Protein AF-A0A8H4AK32-F1 (afdb_monomer)

Structure (mmCIF, N/CA/C/O backbone):
data_AF-A0A8H4AK32-F1
#
_entry.id   AF-A0A8H4AK32-F1
#
loop_
_atom_site.group_PDB
_atom_site.id
_atom_site.type_symbol
_atom_site.label_atom_id
_atom_site.label_alt_id
_atom_site.label_comp_id
_atom_site.label_asym_id
_atom_site.label_entity_id
_atom_site.label_seq_id
_atom_site.pdbx_PDB_ins_code
_atom_site.Cartn_x
_atom_site.Cartn_y
_atom_site.Cartn_z
_atom_site.occupancy
_atom_site.B_iso_or_equiv
_atom_site.auth_seq_id
_atom_site.auth_comp_id
_atom_site.auth_asym_id
_atom_site.auth_atom_id
_atom_site.pdbx_PDB_model_num
ATOM 1 N N . MET A 1 1 ? -2.282 -13.039 52.236 1.00 58.53 1 MET A N 1
ATOM 2 C CA . MET A 1 1 ? -1.473 -11.828 52.514 1.00 58.53 1 MET A CA 1
ATOM 3 C C . MET A 1 1 ? -2.470 -10.704 52.660 1.00 58.53 1 MET A C 1
ATOM 5 O O . MET A 1 1 ? -3.102 -10.365 51.672 1.00 58.53 1 MET A O 1
ATOM 9 N N . SER A 1 2 ? -2.688 -10.214 53.878 1.00 70.50 2 SER A N 1
ATOM 10 C CA . SER A 1 2 ? -3.705 -9.189 54.108 1.00 70.50 2 SER A CA 1
ATOM 11 C C . SER A 1 2 ? -3.132 -7.819 53.761 1.00 70.50 2 SER A C 1
ATOM 13 O O . SER A 1 2 ? -2.199 -7.358 54.417 1.00 70.50 2 SER A O 1
ATOM 15 N N . THR A 1 3 ? -3.644 -7.210 52.701 1.00 77.50 3 THR A N 1
ATOM 16 C CA . THR A 1 3 ? -3.204 -5.907 52.189 1.00 77.50 3 THR A CA 1
ATOM 17 C C . THR A 1 3 ? -4.156 -4.828 52.695 1.00 77.50 3 THR A C 1
ATOM 19 O O . THR A 1 3 ? -5.362 -4.961 52.481 1.00 77.50 3 THR A O 1
ATOM 22 N N . PRO A 1 4 ? -3.677 -3.773 53.375 1.00 79.69 4 PRO A N 1
ATOM 23 C CA . PRO A 1 4 ? -4.525 -2.660 53.780 1.00 79.69 4 PRO A CA 1
ATOM 24 C C . PRO A 1 4 ? -4.971 -1.868 52.547 1.00 79.69 4 PRO A C 1
ATOM 26 O O . PRO A 1 4 ? -4.145 -1.432 51.748 1.00 79.69 4 PRO A O 1
ATOM 29 N N . VAL A 1 5 ? -6.277 -1.674 52.408 1.00 83.56 5 VAL A N 1
ATOM 30 C CA . VAL A 1 5 ? -6.926 -0.962 51.302 1.00 83.56 5 VAL A CA 1
ATOM 31 C C . VAL A 1 5 ? -8.045 -0.100 51.868 1.00 83.56 5 VAL A C 1
ATOM 33 O O . VAL A 1 5 ? -8.580 -0.368 52.943 1.00 83.56 5 VAL A O 1
ATOM 36 N N . THR A 1 6 ? -8.417 0.949 51.148 1.00 82.94 6 THR A N 1
ATOM 37 C CA . THR A 1 6 ? -9.571 1.766 51.518 1.00 82.94 6 THR A CA 1
ATOM 38 C C . THR A 1 6 ? -10.666 1.604 50.481 1.00 82.94 6 THR A C 1
ATOM 40 O O . THR A 1 6 ? -10.462 1.950 49.325 1.00 82.94 6 THR A O 1
ATOM 43 N N . VAL A 1 7 ? -11.820 1.080 50.885 1.00 82.81 7 VAL A N 1
ATOM 44 C CA . VAL A 1 7 ? -12.956 0.819 49.995 1.00 82.81 7 VAL A CA 1
ATOM 45 C C . VAL A 1 7 ? -14.006 1.907 50.187 1.00 82.81 7 VAL A C 1
ATOM 47 O O . VAL A 1 7 ? -14.362 2.253 51.314 1.00 82.81 7 VAL A O 1
ATOM 50 N N . LEU A 1 8 ? -14.496 2.457 49.082 1.00 83.06 8 LEU A N 1
ATOM 51 C CA . LEU A 1 8 ? -15.553 3.454 49.039 1.00 83.06 8 LEU A CA 1
ATOM 52 C C . LEU A 1 8 ? -16.820 2.833 48.451 1.00 83.06 8 LEU A C 1
ATOM 54 O O . LEU A 1 8 ? -16.797 2.285 47.352 1.00 83.06 8 LEU A O 1
ATOM 58 N N . TYR A 1 9 ? -17.932 2.955 49.165 1.00 80.88 9 TYR A N 1
ATOM 59 C CA . TYR A 1 9 ? -19.256 2.594 48.670 1.00 80.88 9 TYR A CA 1
ATOM 60 C C . TYR A 1 9 ? -20.201 3.768 48.911 1.00 80.88 9 TYR A C 1
ATOM 62 O O . TYR A 1 9 ? -20.343 4.237 50.043 1.00 80.88 9 TYR A O 1
ATOM 70 N N . GLU A 1 10 ? -20.801 4.281 47.837 1.00 74.62 10 GLU A N 1
ATOM 71 C CA . GLU A 1 10 ? -21.606 5.509 47.820 1.00 74.62 10 GLU A CA 1
ATOM 72 C C . GLU A 1 10 ? -20.892 6.731 48.438 1.00 74.62 10 GLU A C 1
ATOM 74 O O . GLU A 1 10 ? -20.194 7.470 47.744 1.00 74.62 10 GLU A O 1
ATOM 79 N N . LYS A 1 11 ? -21.081 6.962 49.744 1.00 71.56 11 LYS A N 1
ATOM 80 C CA . LYS A 1 11 ? -20.486 8.057 50.535 1.00 71.56 11 LYS A CA 1
ATOM 81 C C . LYS A 1 11 ? -19.676 7.567 51.736 1.00 71.56 11 LYS A C 1
ATOM 83 O O . LYS A 1 11 ? -19.082 8.386 52.434 1.00 71.56 11 LYS A O 1
ATOM 88 N N . ASN A 1 12 ? -19.656 6.261 51.980 1.00 73.75 12 ASN A N 1
ATOM 89 C CA . ASN A 1 12 ? -18.988 5.659 53.121 1.00 73.75 12 ASN A CA 1
ATOM 90 C C . ASN A 1 12 ? -17.638 5.102 52.682 1.00 73.75 12 ASN A C 1
ATOM 92 O O . ASN A 1 12 ? -17.540 4.362 51.704 1.00 73.75 12 ASN A O 1
ATOM 96 N N . GLN A 1 13 ? -16.597 5.474 53.417 1.00 80.88 13 GLN A N 1
ATOM 97 C CA . GLN A 1 13 ? -15.230 5.048 53.166 1.00 80.88 13 GLN A CA 1
ATOM 98 C C . GLN A 1 13 ? -14.760 4.217 54.355 1.00 80.88 13 GLN A C 1
ATOM 100 O O . GLN A 1 13 ? -14.811 4.692 55.490 1.00 80.88 13 GLN A O 1
ATOM 105 N N . VAL A 1 14 ? -14.307 2.991 54.098 1.00 80.56 14 VAL A N 1
ATOM 106 C CA . VAL A 1 14 ? -13.840 2.084 55.148 1.00 80.56 14 VAL A CA 1
ATOM 107 C C . VAL A 1 14 ? -12.455 1.553 54.805 1.00 80.56 14 VAL A C 1
ATOM 109 O O . VAL A 1 14 ? -12.205 1.085 53.695 1.00 80.56 14 VAL A O 1
ATOM 112 N N . SER A 1 15 ? -11.531 1.668 55.757 1.00 78.12 15 SER A N 1
ATOM 113 C CA . SER A 1 15 ? -10.188 1.103 55.642 1.00 78.12 15 SER A CA 1
ATOM 114 C C . SER A 1 15 ? -10.201 -0.324 56.177 1.00 78.12 15 SER A C 1
ATOM 116 O O . SER A 1 15 ? -10.446 -0.549 57.362 1.00 78.12 15 SER A O 1
ATOM 118 N N . CYS A 1 16 ? -9.935 -1.283 55.299 1.00 77.62 16 CYS A N 1
ATOM 119 C CA . CYS A 1 16 ? -10.005 -2.709 55.582 1.00 77.62 16 CYS A CA 1
ATOM 120 C C . CYS A 1 16 ? -8.776 -3.438 55.047 1.00 77.62 16 CYS A C 1
ATOM 122 O O . CYS A 1 16 ? -8.112 -2.979 54.120 1.00 77.62 16 CYS A O 1
ATOM 124 N N . SER A 1 17 ? -8.477 -4.603 55.607 1.00 75.69 17 SER A N 1
ATOM 125 C CA . SER A 1 17 ? -7.396 -5.447 55.114 1.00 75.69 17 SER A CA 1
ATOM 126 C C . SER A 1 17 ? -7.974 -6.558 54.234 1.00 75.69 17 SER A C 1
ATOM 128 O O . SER A 1 17 ? -8.709 -7.406 54.737 1.00 75.69 17 SER A O 1
ATOM 130 N N . VAL A 1 18 ? -7.678 -6.531 52.935 1.00 79.00 18 VAL A N 1
ATOM 131 C CA . VAL A 1 18 ? -8.176 -7.497 51.947 1.00 79.00 18 VAL A CA 1
ATOM 132 C C . VAL A 1 18 ? -7.128 -8.578 51.713 1.00 79.00 18 VAL A C 1
ATOM 134 O O . VAL A 1 18 ? -5.973 -8.272 51.404 1.00 79.00 18 VAL A O 1
ATOM 137 N N . ASP A 1 19 ? -7.526 -9.846 51.820 1.00 79.50 19 ASP A N 1
ATOM 138 C CA . ASP A 1 19 ? -6.653 -10.972 51.497 1.00 79.50 19 ASP A CA 1
ATOM 139 C C . ASP A 1 19 ? -6.673 -11.279 49.995 1.00 79.50 19 ASP A C 1
ATOM 141 O O . ASP A 1 19 ? -7.504 -12.041 49.510 1.00 79.50 19 ASP A O 1
ATOM 145 N N . VAL A 1 20 ? -5.694 -10.742 49.265 1.00 78.62 20 VAL A N 1
ATOM 146 C CA . VAL A 1 20 ? -5.510 -10.923 47.806 1.00 78.62 20 VAL A CA 1
ATOM 147 C C . VAL A 1 20 ? -5.213 -12.369 47.366 1.00 78.62 20 VAL A C 1
ATOM 149 O O . VAL A 1 20 ? -4.954 -12.632 46.188 1.00 78.62 20 VAL A O 1
ATOM 152 N N . SER A 1 21 ? -5.183 -13.322 48.304 1.00 75.00 21 SER A N 1
ATOM 153 C CA . SER A 1 21 ? -5.072 -14.752 48.001 1.00 75.00 21 SER A CA 1
ATOM 154 C C . SER A 1 21 ? -6.420 -15.450 47.797 1.00 75.00 21 SER A C 1
ATOM 156 O O . SER A 1 21 ? -6.432 -16.534 47.212 1.00 75.00 21 SER A O 1
ATOM 158 N N . GLN A 1 22 ? -7.524 -14.832 48.229 1.00 78.81 22 GLN A N 1
ATOM 159 C CA . GLN A 1 22 ? -8.881 -15.348 48.053 1.00 78.81 22 GLN A CA 1
ATOM 160 C C . GLN A 1 22 ? -9.495 -14.908 46.712 1.00 78.81 22 GLN A C 1
ATOM 162 O O . GLN A 1 22 ? -9.048 -13.909 46.144 1.00 78.81 22 GLN A O 1
ATOM 167 N N . PRO A 1 23 ? -10.518 -15.627 46.207 1.00 80.94 23 PRO A N 1
ATOM 168 C CA . PRO A 1 23 ? -11.289 -15.188 45.048 1.00 80.94 23 PRO A CA 1
ATOM 169 C C . PRO A 1 23 ? -11.973 -13.837 45.299 1.00 80.94 23 PRO A C 1
ATOM 171 O O . PRO A 1 23 ? -12.470 -13.577 46.398 1.00 80.94 23 PRO A O 1
ATOM 174 N N . ILE A 1 24 ? -12.077 -13.004 44.263 1.00 82.12 24 ILE A N 1
ATOM 175 C CA . ILE A 1 24 ? -12.708 -11.680 44.286 1.00 82.12 24 ILE A CA 1
ATOM 176 C C . ILE A 1 24 ? -14.141 -11.760 44.817 1.00 82.12 24 ILE A C 1
ATOM 178 O O . ILE A 1 24 ? -14.546 -10.931 45.625 1.00 82.12 24 ILE A O 1
ATOM 182 N N . ASN A 1 25 ? -14.882 -12.811 44.457 1.00 79.19 25 ASN A N 1
ATOM 183 C CA . ASN A 1 25 ? -16.250 -13.024 44.927 1.00 79.19 25 ASN A CA 1
ATOM 184 C C . ASN A 1 25 ? -16.333 -13.227 46.444 1.00 79.19 25 ASN A C 1
ATOM 186 O O . ASN A 1 25 ? -17.310 -12.810 47.065 1.00 79.19 25 ASN A O 1
ATOM 190 N N . ASP A 1 26 ? -15.329 -13.857 47.051 1.00 78.62 26 ASP A N 1
ATOM 191 C CA . ASP A 1 26 ? -15.294 -14.069 48.499 1.00 78.62 26 ASP A CA 1
ATOM 192 C C . ASP A 1 26 ? -14.827 -12.807 49.230 1.00 78.62 26 ASP A C 1
ATOM 194 O O . ASP A 1 26 ? -15.380 -12.453 50.269 1.00 78.62 26 ASP A O 1
ATOM 198 N N . ILE A 1 27 ? -13.922 -12.041 48.619 1.00 79.69 27 ILE A N 1
ATOM 199 C CA . ILE A 1 27 ? -13.537 -10.711 49.102 1.00 79.69 27 ILE A CA 1
ATOM 200 C C . ILE A 1 27 ? -14.738 -9.757 49.080 1.00 79.69 27 ILE A C 1
ATOM 202 O O . ILE A 1 27 ? -15.001 -9.073 50.068 1.00 79.69 27 ILE A O 1
ATOM 206 N N . ILE A 1 28 ? -15.504 -9.731 47.986 1.00 80.88 28 ILE A N 1
ATOM 207 C CA . ILE A 1 28 ? -16.709 -8.903 47.858 1.00 80.88 28 ILE A CA 1
ATOM 208 C C . ILE A 1 28 ? -17.759 -9.338 48.885 1.00 80.88 28 ILE A C 1
ATOM 210 O O . ILE A 1 28 ? -18.344 -8.476 49.539 1.00 80.88 28 ILE A O 1
ATOM 214 N N . LYS A 1 29 ? -17.952 -10.648 49.113 1.00 79.38 29 LYS A N 1
ATOM 215 C CA . LYS A 1 29 ? -18.816 -11.162 50.195 1.00 79.38 29 LYS A CA 1
ATOM 216 C C . LYS A 1 29 ? -18.404 -10.627 51.561 1.00 79.38 29 LYS A C 1
ATOM 218 O O . LYS A 1 29 ? -19.255 -10.098 52.274 1.00 79.38 29 LYS A O 1
ATOM 223 N N . SER A 1 30 ? -17.124 -10.741 51.918 1.00 76.81 30 SER A N 1
ATOM 224 C CA . SER A 1 30 ? -16.612 -10.239 53.196 1.00 76.81 30 SER A CA 1
ATOM 225 C C . SER A 1 30 ? -16.802 -8.729 53.323 1.00 76.81 30 SER A C 1
ATOM 227 O O . SER A 1 30 ? -17.262 -8.262 54.357 1.00 76.81 30 SER A O 1
ATOM 229 N N . LEU A 1 31 ? -16.556 -7.953 52.265 1.00 77.38 31 LEU A N 1
ATOM 230 C CA . LEU A 1 31 ? -16.790 -6.506 52.280 1.00 77.38 31 LEU A CA 1
ATOM 231 C C . LEU A 1 31 ? -18.281 -6.158 52.448 1.00 77.38 31 LEU A C 1
ATOM 233 O O . LEU A 1 31 ? -18.623 -5.281 53.242 1.00 77.38 31 LEU A O 1
ATOM 237 N N . CYS A 1 32 ? -19.179 -6.859 51.754 1.00 75.94 32 CYS A N 1
ATOM 238 C CA . CYS A 1 32 ? -20.620 -6.613 51.845 1.00 75.94 32 CYS A CA 1
ATOM 239 C C . CYS A 1 32 ? -21.172 -6.936 53.239 1.00 75.94 32 CYS A C 1
ATOM 241 O O . CYS A 1 32 ? -21.942 -6.146 53.788 1.00 75.94 32 CYS A O 1
ATOM 243 N N . ILE A 1 33 ? -20.762 -8.072 53.813 1.00 73.31 33 ILE A N 1
ATOM 244 C CA . ILE A 1 33 ? -21.282 -8.586 55.087 1.00 73.31 33 ILE A CA 1
ATOM 245 C C . ILE A 1 33 ? -20.610 -7.904 56.282 1.00 73.31 33 ILE A C 1
ATOM 247 O O . ILE A 1 33 ? -21.295 -7.491 57.211 1.00 73.31 33 ILE A O 1
ATOM 251 N N . GLU A 1 34 ? -19.281 -7.790 56.286 1.00 68.12 34 GLU A N 1
ATOM 252 C CA . GLU A 1 34 ? -18.526 -7.386 57.479 1.00 68.12 34 GLU A CA 1
ATOM 253 C C . GLU A 1 34 ? -18.341 -5.869 57.594 1.00 68.12 34 GLU A C 1
ATOM 255 O O . GLU A 1 34 ? -18.179 -5.360 58.702 1.00 68.12 34 GLU A O 1
ATOM 260 N N . GLN A 1 35 ? -18.339 -5.135 56.474 1.00 69.88 35 GLN A N 1
ATOM 261 C CA . GLN A 1 35 ? -17.934 -3.721 56.452 1.00 69.88 35 GLN A CA 1
ATOM 262 C C . GLN A 1 35 ? -19.090 -2.770 56.122 1.00 69.88 35 GLN A C 1
ATOM 264 O O . GLN A 1 35 ? -19.189 -1.703 56.726 1.00 69.88 35 GLN A O 1
ATOM 269 N N . PHE A 1 36 ? -19.974 -3.145 55.188 1.00 70.38 36 PHE A N 1
ATOM 270 C CA . PHE A 1 36 ? -21.018 -2.245 54.676 1.00 70.38 36 PHE A CA 1
ATOM 271 C C . PHE A 1 36 ? -22.466 -2.657 55.007 1.00 70.38 36 PHE A C 1
ATOM 273 O O . PHE A 1 36 ? -23.370 -1.863 54.756 1.00 70.38 36 PHE A O 1
ATOM 280 N N . ASN A 1 37 ? -22.709 -3.835 55.605 1.00 67.94 37 ASN A N 1
ATOM 281 C CA . ASN A 1 37 ? -24.053 -4.371 55.902 1.00 67.94 37 ASN A CA 1
ATOM 282 C C . ASN A 1 37 ? -25.009 -4.333 54.687 1.00 67.94 37 ASN A C 1
ATOM 284 O O . ASN A 1 37 ? -26.192 -4.009 54.814 1.00 67.94 37 ASN A O 1
ATOM 288 N N . ILE A 1 38 ? -24.494 -4.641 53.496 1.00 70.38 38 ILE A N 1
ATOM 289 C CA . ILE A 1 38 ? -25.272 -4.624 52.253 1.00 70.38 38 ILE A CA 1
ATOM 290 C C . ILE A 1 38 ? -26.069 -5.929 52.141 1.00 70.38 38 ILE A C 1
ATOM 292 O O . ILE A 1 38 ? -25.512 -7.020 52.236 1.00 70.38 38 ILE A O 1
ATOM 296 N N . SER A 1 39 ? -27.387 -5.812 51.939 1.00 61.12 39 SER A N 1
ATOM 297 C CA . SER A 1 39 ? -28.307 -6.955 51.798 1.00 61.12 39 SER A CA 1
ATOM 298 C C . SER A 1 39 ? -28.414 -7.491 50.364 1.00 61.12 39 SER A C 1
ATOM 300 O O . SER A 1 39 ? -29.103 -8.487 50.134 1.00 61.12 39 SER A O 1
ATOM 302 N N . GLU A 1 40 ? -27.787 -6.822 49.400 1.00 64.75 40 GLU A N 1
ATOM 303 C CA . GLU A 1 40 ? -27.761 -7.245 48.003 1.00 64.75 40 GLU A CA 1
ATOM 304 C C . GLU A 1 40 ? -26.797 -8.423 47.801 1.00 64.75 40 GLU A C 1
ATOM 306 O O . GLU A 1 40 ? -25.770 -8.513 48.482 1.00 64.75 40 GLU A O 1
ATOM 311 N N . PRO A 1 41 ? -27.110 -9.355 46.882 1.00 68.62 41 PRO A N 1
ATOM 312 C CA . PRO A 1 41 ? -26.233 -10.477 46.613 1.00 68.62 41 PRO A CA 1
ATOM 313 C C . PRO A 1 41 ? -24.849 -9.998 46.132 1.00 68.62 41 PRO A C 1
ATOM 315 O O . PRO A 1 41 ? -24.778 -9.161 45.236 1.00 68.62 41 PRO A O 1
ATOM 318 N N . PRO A 1 42 ? -23.746 -10.581 46.635 1.00 65.44 42 PRO A N 1
ATOM 319 C CA . PRO A 1 42 ? -22.374 -10.195 46.284 1.00 65.44 42 PRO A CA 1
ATOM 320 C C . PRO A 1 42 ? -22.081 -10.224 44.780 1.00 65.44 42 PRO A C 1
ATOM 322 O O . PRO A 1 42 ? -21.265 -9.455 44.295 1.00 65.44 42 PRO A O 1
ATOM 325 N N . ASN A 1 43 ? -22.780 -11.087 44.037 1.00 70.00 43 ASN A N 1
ATOM 326 C CA . ASN A 1 43 ? -22.651 -11.229 42.585 1.00 70.00 43 ASN A CA 1
ATOM 327 C C . ASN A 1 43 ? -23.150 -9.994 41.813 1.00 70.00 43 ASN A C 1
ATOM 329 O O . ASN A 1 43 ? -22.916 -9.888 40.614 1.00 70.00 43 ASN A O 1
ATOM 333 N N . LEU A 1 44 ? -23.883 -9.098 42.479 1.00 73.50 44 LEU A N 1
ATOM 334 C CA . LEU A 1 44 ? -24.385 -7.852 41.910 1.00 73.50 44 LEU A CA 1
ATOM 335 C C . LEU A 1 44 ? -23.400 -6.695 42.054 1.00 73.50 44 LEU A C 1
ATOM 337 O O . LEU A 1 44 ? -23.645 -5.631 41.492 1.00 73.50 44 LEU A O 1
ATOM 341 N N . LEU A 1 45 ? -22.291 -6.898 42.765 1.00 80.31 45 LEU A N 1
ATOM 342 C CA . LEU A 1 45 ? -21.304 -5.871 43.055 1.00 80.31 45 LEU A CA 1
ATOM 343 C C . LEU A 1 45 ? -19.942 -6.275 42.497 1.00 80.31 45 LEU A C 1
ATOM 345 O O . LEU A 1 45 ? -19.601 -7.451 42.418 1.00 80.31 45 LEU A O 1
ATOM 349 N N . ALA A 1 46 ? -19.158 -5.278 42.116 1.00 82.81 46 ALA A N 1
ATOM 350 C CA . ALA A 1 46 ? -17.790 -5.433 41.660 1.00 82.81 46 ALA A CA 1
ATOM 351 C C . ALA A 1 46 ? -16.889 -4.372 42.290 1.00 82.81 46 ALA A C 1
ATOM 353 O O . ALA A 1 46 ? -17.335 -3.312 42.737 1.00 82.81 46 ALA A O 1
ATOM 354 N N . LEU A 1 47 ? -15.592 -4.664 42.324 1.00 82.75 47 LEU A N 1
ATOM 355 C CA . LEU A 1 47 ? -14.574 -3.734 42.792 1.00 82.75 47 LEU A CA 1
ATOM 356 C C . LEU A 1 47 ? -13.918 -3.059 41.591 1.00 82.75 47 LEU A C 1
ATOM 358 O O . LEU A 1 47 ? -13.480 -3.727 40.659 1.00 82.75 47 LEU A O 1
ATOM 362 N N . ARG A 1 48 ? -13.814 -1.733 41.627 1.00 87.00 48 ARG A N 1
ATOM 363 C CA . ARG A 1 48 ? -13.039 -0.940 40.665 1.00 87.00 48 ARG A CA 1
ATOM 364 C C . ARG A 1 48 ? -12.002 -0.099 41.403 1.00 87.00 48 ARG A C 1
ATOM 366 O O . ARG A 1 48 ? -12.209 0.274 42.557 1.00 87.00 48 ARG A O 1
ATOM 373 N N . LEU A 1 49 ? -10.896 0.243 40.750 1.00 84.25 49 LEU A N 1
ATOM 374 C CA . LEU A 1 49 ? -9.953 1.233 41.286 1.00 84.25 49 LEU A CA 1
ATOM 375 C C . LEU A 1 49 ? -10.596 2.627 41.297 1.00 84.25 49 LEU A C 1
ATOM 377 O O . LEU A 1 49 ? -11.266 3.013 40.339 1.00 84.25 49 LEU A O 1
ATOM 381 N N . GLN A 1 50 ? -10.400 3.408 42.361 1.00 82.00 50 GLN A N 1
ATOM 382 C CA . GLN A 1 50 ? -10.992 4.746 42.453 1.00 82.00 50 GLN A CA 1
ATOM 383 C C . GLN A 1 50 ? -10.374 5.715 41.433 1.00 82.00 50 GLN A C 1
ATOM 385 O O . GLN A 1 50 ? -11.101 6.516 40.844 1.00 82.00 50 GLN A O 1
ATOM 390 N N . ASP A 1 51 ? -9.063 5.618 41.206 1.00 81.19 51 ASP A N 1
ATOM 391 C CA . ASP A 1 51 ? -8.321 6.572 40.376 1.00 81.19 51 ASP A CA 1
ATOM 392 C C . ASP A 1 51 ? -8.438 6.271 38.872 1.00 81.19 51 ASP A C 1
ATOM 394 O O . ASP A 1 51 ? -8.606 7.187 38.066 1.00 81.19 51 ASP A O 1
ATOM 398 N N . THR A 1 52 ? -8.374 4.994 38.477 1.00 78.94 52 THR A N 1
ATOM 399 C CA . THR A 1 52 ? -8.404 4.576 37.061 1.00 78.94 52 THR A CA 1
ATOM 400 C C . THR A 1 52 ? -9.755 4.035 36.601 1.00 78.94 52 THR A C 1
ATOM 402 O O . THR A 1 52 ? -9.989 3.947 35.396 1.00 78.94 52 THR A O 1
ATOM 405 N N . ASP A 1 53 ? -10.656 3.707 37.534 1.00 79.81 53 ASP A N 1
ATOM 406 C CA . ASP A 1 53 ? -11.952 3.066 37.267 1.00 79.81 53 ASP A CA 1
ATOM 407 C C . ASP A 1 53 ? -11.860 1.693 36.573 1.00 79.81 53 ASP A C 1
ATOM 409 O O . ASP A 1 53 ? -12.804 1.229 35.932 1.00 79.81 53 ASP A O 1
ATOM 413 N N . GLU A 1 54 ? -10.699 1.053 36.680 1.00 81.12 54 GLU A N 1
ATOM 414 C CA . GLU A 1 54 ? -10.424 -0.266 36.115 1.00 81.12 54 GLU A CA 1
ATOM 415 C C . GLU A 1 54 ? -11.065 -1.351 36.990 1.00 81.12 54 GLU A C 1
ATOM 417 O O . GLU A 1 54 ? -10.931 -1.319 38.218 1.00 81.12 54 GLU A O 1
ATOM 422 N N . LEU A 1 55 ? -11.768 -2.293 36.357 1.00 84.06 55 LEU A N 1
ATOM 423 C CA . LEU A 1 55 ? -12.410 -3.434 37.009 1.00 84.06 55 LEU A CA 1
ATOM 424 C C . LEU A 1 55 ? -11.372 -4.366 37.632 1.00 84.06 55 LEU A C 1
ATOM 426 O O . LEU A 1 55 ? -10.393 -4.720 36.981 1.00 84.06 55 LEU A O 1
ATOM 430 N N . ILE A 1 56 ? -11.593 -4.781 38.877 1.00 81.69 56 ILE A N 1
ATOM 431 C CA . ILE A 1 56 ? -10.748 -5.742 39.581 1.00 81.69 56 ILE A CA 1
ATOM 432 C C . ILE A 1 56 ? -11.354 -7.134 39.421 1.00 81.69 56 ILE A C 1
ATOM 434 O O . ILE A 1 56 ? -12.459 -7.398 39.886 1.00 81.69 56 ILE A O 1
ATOM 438 N N . THR A 1 57 ? -10.597 -8.018 38.785 1.00 81.00 57 THR A N 1
ATOM 439 C CA . THR A 1 57 ? -10.910 -9.429 38.560 1.00 81.00 57 THR A CA 1
ATOM 440 C C . THR A 1 57 ? -9.928 -10.302 39.344 1.00 81.00 57 THR A C 1
ATOM 442 O O . THR A 1 57 ? -8.930 -9.807 39.876 1.00 81.00 57 THR A O 1
ATOM 445 N N . ASP A 1 58 ? -10.147 -11.618 39.381 1.00 78.00 58 ASP A N 1
ATOM 446 C CA . ASP A 1 58 ? -9.288 -12.592 40.088 1.00 78.00 58 ASP A CA 1
ATOM 447 C C . ASP A 1 58 ? -7.798 -12.577 39.673 1.00 78.00 58 ASP A C 1
ATOM 449 O O . ASP A 1 58 ? -6.928 -13.179 40.305 1.00 78.00 58 ASP A O 1
ATOM 453 N N . GLU A 1 59 ? -7.471 -11.851 38.615 1.00 74.25 59 GLU A N 1
ATOM 454 C CA . GLU A 1 59 ? -6.252 -12.024 37.826 1.00 74.25 59 GLU A CA 1
ATOM 455 C C . GLU A 1 59 ? -5.387 -10.790 37.871 1.00 74.25 59 GLU A C 1
ATOM 457 O O . GLU A 1 59 ? -4.153 -10.856 37.888 1.00 74.25 59 GLU A O 1
ATOM 462 N N . ASN A 1 60 ? -6.054 -9.642 37.947 1.00 80.31 60 ASN A N 1
ATOM 463 C CA . ASN A 1 60 ? -5.410 -8.371 38.168 1.00 80.31 60 ASN A CA 1
ATOM 464 C C . ASN A 1 60 ? -5.333 -8.025 39.664 1.00 80.31 60 ASN A C 1
ATOM 466 O O . ASN A 1 60 ? -4.474 -7.219 40.024 1.00 80.31 60 ASN A O 1
ATOM 470 N N . ILE A 1 61 ? -6.106 -8.690 40.539 1.00 78.62 61 ILE A N 1
ATOM 471 C CA . ILE A 1 61 ? -6.182 -8.386 41.976 1.00 78.62 61 ILE A CA 1
ATOM 472 C C . ILE A 1 61 ? -4.804 -8.330 42.647 1.00 78.62 61 ILE A C 1
ATOM 474 O O . ILE A 1 61 ? -4.477 -7.365 43.334 1.00 78.62 61 ILE A O 1
ATOM 478 N N . ARG A 1 62 ? -3.930 -9.302 42.355 1.00 74.88 62 ARG A N 1
ATOM 479 C CA . ARG A 1 62 ? -2.577 -9.398 42.936 1.00 74.88 62 ARG A CA 1
ATOM 480 C C . ARG A 1 62 ? -1.596 -8.356 42.401 1.00 74.88 62 ARG A C 1
ATOM 482 O O . ARG A 1 62 ? -0.554 -8.138 43.007 1.00 74.88 62 ARG A O 1
ATOM 489 N N . ARG A 1 63 ? -1.878 -7.781 41.230 1.00 74.69 63 ARG A N 1
ATOM 490 C CA . ARG A 1 63 ? -1.020 -6.783 40.570 1.00 74.69 63 ARG A CA 1
ATOM 491 C C . ARG A 1 63 ? -1.472 -5.358 40.868 1.00 74.69 63 ARG A C 1
ATOM 493 O O . ARG A 1 63 ? -0.642 -4.458 40.839 1.00 74.69 63 ARG A O 1
ATOM 500 N N . LYS A 1 64 ? -2.773 -5.161 41.085 1.00 75.75 64 LYS A N 1
ATOM 501 C CA . LYS A 1 64 ? -3.415 -3.846 41.173 1.00 75.75 64 LYS A CA 1
ATOM 502 C C . LYS A 1 64 ? -3.709 -3.414 42.606 1.00 75.75 64 LYS A C 1
ATOM 504 O O . LYS A 1 64 ? -3.700 -2.220 42.866 1.00 75.75 64 LYS A O 1
ATOM 509 N N . ILE A 1 65 ? -3.933 -4.347 43.533 1.00 77.50 65 ILE A N 1
ATOM 510 C CA . ILE A 1 65 ? -4.128 -4.009 44.947 1.00 77.50 65 ILE A CA 1
ATOM 511 C C . ILE A 1 65 ? -2.762 -3.946 45.641 1.00 77.50 65 ILE A C 1
ATOM 513 O O . ILE A 1 65 ? -2.186 -4.973 46.000 1.00 77.50 65 ILE A O 1
ATOM 517 N N . THR A 1 66 ? -2.243 -2.731 45.822 1.00 77.12 66 THR A N 1
ATOM 518 C CA . THR A 1 66 ? -1.059 -2.437 46.649 1.00 77.12 66 THR A CA 1
ATOM 519 C C . THR A 1 66 ? -1.454 -1.797 47.984 1.00 77.12 66 THR A C 1
ATOM 521 O O . THR A 1 66 ? -2.604 -1.406 48.176 1.00 77.12 66 THR A O 1
ATOM 524 N N . GLU A 1 67 ? -0.519 -1.693 48.935 1.00 75.56 67 GLU A N 1
ATOM 525 C CA . GLU A 1 67 ? -0.797 -1.083 50.243 1.00 75.56 67 GLU A CA 1
ATOM 526 C C . GLU A 1 67 ? -1.351 0.346 50.103 1.00 75.56 67 GLU A C 1
ATOM 528 O O . GLU A 1 67 ? -0.777 1.180 49.403 1.00 75.56 67 GLU A O 1
ATOM 533 N N . ASN A 1 68 ? -2.446 0.627 50.813 1.00 77.38 68 ASN A N 1
ATOM 534 C CA . ASN A 1 68 ? -3.172 1.903 50.846 1.00 77.38 68 ASN A CA 1
ATOM 535 C C . ASN A 1 68 ? -3.846 2.327 49.532 1.00 77.38 68 ASN A C 1
ATOM 537 O O . ASN A 1 68 ? -4.196 3.500 49.381 1.00 77.38 68 ASN A O 1
ATOM 541 N N . GLU A 1 69 ? -4.079 1.390 48.613 1.00 84.00 69 GLU A N 1
ATOM 542 C CA . GLU A 1 69 ? -4.896 1.656 47.428 1.00 84.00 69 GLU A CA 1
ATOM 543 C C . GLU A 1 69 ? -6.334 2.052 47.786 1.00 84.00 69 GLU A C 1
ATOM 545 O O . GLU A 1 69 ? -6.854 1.739 48.868 1.00 84.00 69 GLU A O 1
ATOM 550 N N . LYS A 1 70 ? -6.983 2.761 46.862 1.00 84.19 70 LYS A N 1
ATOM 551 C CA . LYS A 1 70 ? -8.370 3.195 47.017 1.00 84.19 70 LYS A CA 1
ATOM 552 C C . LYS A 1 70 ? -9.256 2.468 46.024 1.00 84.19 70 LYS A C 1
ATOM 554 O O . LYS A 1 70 ? -9.153 2.648 44.813 1.00 84.19 70 LYS A O 1
ATOM 559 N N . LEU A 1 71 ? -10.158 1.662 46.556 1.00 84.75 71 LEU A N 1
ATOM 560 C CA . LEU A 1 71 ? -11.116 0.887 45.788 1.00 84.75 71 LEU A CA 1
ATOM 561 C C . LEU A 1 71 ? -12.493 1.521 45.897 1.00 84.75 71 LEU A C 1
ATOM 563 O O . LEU A 1 71 ? -12.822 2.153 46.898 1.00 84.75 71 LEU A O 1
ATOM 567 N N . LYS A 1 72 ? -13.324 1.300 44.889 1.00 84.88 72 LYS A N 1
ATOM 568 C CA . LYS A 1 72 ? -14.747 1.597 44.941 1.00 84.88 72 LYS A CA 1
ATOM 569 C C . LYS A 1 72 ? -15.555 0.341 44.662 1.00 84.88 72 LYS A C 1
ATOM 571 O O . LYS A 1 72 ? -15.237 -0.419 43.748 1.00 84.88 72 LYS A O 1
ATOM 576 N N . LEU A 1 73 ? -16.585 0.139 45.466 1.00 82.75 73 LEU A N 1
ATOM 577 C CA . LEU A 1 73 ? -17.570 -0.907 45.266 1.00 82.75 73 LEU A CA 1
ATOM 578 C C . LEU A 1 73 ? -18.683 -0.323 44.387 1.00 82.75 73 LEU A C 1
ATOM 580 O O . LEU A 1 73 ? -19.245 0.726 44.706 1.00 82.75 73 LEU A O 1
ATOM 584 N N . VAL A 1 74 ? -18.934 -0.950 43.245 1.00 84.00 74 VAL A N 1
ATOM 585 C CA . VAL A 1 74 ? -19.900 -0.503 42.231 1.00 84.00 74 VAL A CA 1
ATOM 586 C C . VAL A 1 74 ? -20.780 -1.670 41.798 1.00 84.00 74 VAL A C 1
ATOM 588 O O . VAL A 1 74 ? -20.493 -2.815 42.141 1.00 84.00 74 VAL A O 1
ATOM 591 N N . SER A 1 75 ? -21.833 -1.392 41.032 1.00 81.62 75 SER A N 1
ATOM 592 C CA . SER A 1 75 ? -22.625 -2.433 40.379 1.00 81.62 75 SER A CA 1
ATOM 593 C C . SER A 1 75 ? -21.738 -3.327 39.508 1.00 81.62 75 SER A C 1
ATOM 595 O O . SER A 1 75 ? -20.784 -2.866 38.883 1.00 81.62 75 SER A O 1
ATOM 597 N N . SER A 1 76 ? -22.042 -4.621 39.481 1.00 85.19 76 SER A N 1
ATOM 598 C CA . SER A 1 76 ? -21.305 -5.589 38.672 1.00 85.19 76 SER A CA 1
ATOM 599 C C . SER A 1 76 ? -21.405 -5.257 37.178 1.00 85.19 76 SER A C 1
ATOM 601 O O . SER A 1 76 ? -22.445 -4.746 36.741 1.00 85.19 76 SER A O 1
ATOM 603 N N . PRO A 1 77 ? -20.391 -5.627 36.372 1.00 82.94 77 PRO A N 1
ATOM 604 C CA . PRO A 1 77 ? -20.441 -5.505 34.916 1.00 82.94 77 PRO A CA 1
ATOM 605 C C . PRO A 1 77 ? -21.697 -6.125 34.295 1.00 82.94 77 PRO A C 1
ATOM 607 O O . PRO A 1 77 ? -22.188 -5.622 33.291 1.00 82.94 77 PRO A O 1
ATOM 610 N N . LEU A 1 78 ? -22.258 -7.168 34.921 1.00 83.50 78 LEU A N 1
ATOM 611 C CA . LEU A 1 78 ? -23.480 -7.830 34.466 1.00 83.50 78 LEU A CA 1
ATOM 612 C C . LEU A 1 78 ? -24.708 -6.910 34.546 1.00 83.50 78 LEU A C 1
ATOM 614 O O . LEU A 1 78 ? -25.492 -6.815 33.603 1.00 83.50 78 LEU A O 1
ATOM 618 N N . ILE A 1 79 ? -24.871 -6.207 35.671 1.00 84.50 79 ILE A N 1
ATOM 619 C CA . ILE A 1 79 ? -25.971 -5.249 35.852 1.00 84.50 79 ILE A CA 1
ATOM 620 C C . ILE A 1 79 ? -25.715 -4.009 35.017 1.00 84.50 79 ILE A C 1
ATOM 622 O O . ILE A 1 79 ? -26.629 -3.534 34.359 1.00 84.50 79 ILE A O 1
ATOM 626 N N . GLU A 1 80 ? -24.479 -3.502 35.011 1.00 85.25 80 GLU A N 1
ATOM 627 C CA . GLU A 1 80 ? -24.112 -2.345 34.196 1.00 85.25 80 GLU A CA 1
ATOM 628 C C . GLU A 1 80 ? -24.409 -2.607 32.708 1.00 85.25 80 GLU A C 1
ATOM 630 O O . GLU A 1 80 ? -24.950 -1.730 32.031 1.00 85.25 80 GLU A O 1
ATOM 635 N N . ALA A 1 81 ? -24.124 -3.815 32.205 1.00 87.75 81 ALA A N 1
ATOM 636 C CA . ALA A 1 81 ? -24.441 -4.224 30.840 1.00 87.75 81 ALA A CA 1
ATOM 637 C C . ALA A 1 81 ? -25.953 -4.310 30.600 1.00 87.75 81 ALA A C 1
ATOM 639 O O . ALA A 1 81 ? -26.435 -3.774 29.599 1.00 87.75 81 ALA A O 1
ATOM 640 N N . ALA A 1 82 ? -26.709 -4.921 31.518 1.00 85.94 82 ALA A N 1
ATOM 641 C CA . ALA A 1 82 ? -28.166 -5.019 31.420 1.00 85.94 82 ALA A CA 1
ATOM 642 C C . ALA A 1 82 ? -28.840 -3.635 31.420 1.00 85.94 82 ALA A C 1
ATOM 644 O O . ALA A 1 82 ? -29.640 -3.335 30.533 1.00 85.94 82 ALA A O 1
ATOM 645 N N . ASP A 1 83 ? -28.447 -2.767 32.353 1.00 87.06 83 ASP A N 1
ATOM 646 C CA . ASP A 1 83 ? -28.890 -1.377 32.456 1.00 87.06 83 ASP A CA 1
ATOM 647 C C . ASP A 1 83 ? -28.596 -0.592 31.176 1.00 87.06 83 ASP A C 1
ATOM 649 O O . ASP A 1 83 ? -29.414 0.210 30.719 1.00 87.06 83 ASP A O 1
ATOM 653 N N . ILE A 1 84 ? -27.398 -0.773 30.611 1.00 87.31 84 ILE A N 1
ATOM 654 C CA . ILE A 1 84 ? -27.005 -0.106 29.373 1.00 87.31 84 ILE A CA 1
ATOM 655 C C . ILE A 1 84 ? -27.847 -0.624 28.208 1.00 87.31 84 ILE A C 1
ATOM 657 O O . ILE A 1 84 ? -28.363 0.200 27.459 1.00 87.31 84 ILE A O 1
ATOM 661 N N . CYS A 1 85 ? -28.055 -1.935 28.072 1.00 87.50 85 CYS A N 1
ATOM 662 C CA . CYS A 1 85 ? -28.904 -2.497 27.016 1.00 87.50 85 CYS A CA 1
ATOM 663 C C . CYS A 1 85 ? -30.340 -1.961 27.095 1.00 87.50 85 CYS A C 1
ATOM 665 O O . CYS A 1 85 ? -30.909 -1.562 26.079 1.00 87.50 85 CYS A O 1
ATOM 667 N N . GLU A 1 86 ? -30.905 -1.854 28.299 1.00 85.69 86 GLU A N 1
ATOM 668 C CA . GLU A 1 86 ? -32.236 -1.275 28.497 1.00 85.69 86 GLU A CA 1
ATOM 669 C C . GLU A 1 86 ? -32.272 0.212 28.100 1.00 85.69 86 GLU A C 1
ATOM 671 O O . GLU A 1 86 ? -33.155 0.651 27.360 1.00 85.69 86 GLU A O 1
ATOM 676 N N . LYS A 1 87 ? -31.263 0.989 28.511 1.00 86.50 87 LYS A N 1
ATOM 677 C CA . LYS A 1 87 ? -31.149 2.420 28.178 1.00 86.50 87 LYS A CA 1
ATOM 678 C C . LYS A 1 87 ? -30.850 2.672 26.695 1.00 86.50 87 LYS A C 1
ATOM 680 O O . LYS A 1 87 ? -31.242 3.724 26.185 1.00 86.50 87 LYS A O 1
ATOM 685 N N . LEU A 1 88 ? -30.186 1.750 25.992 1.00 84.88 88 LEU A N 1
ATOM 686 C CA . LEU A 1 88 ? -29.929 1.834 24.545 1.00 84.88 88 LEU A CA 1
ATOM 687 C C . LEU A 1 88 ? -31.204 1.658 23.714 1.00 84.88 88 LEU A C 1
ATOM 689 O O . LEU A 1 88 ? -31.283 2.205 22.620 1.00 84.88 88 LEU A O 1
ATOM 693 N N . ASN A 1 89 ? -32.211 0.969 24.251 1.00 82.25 89 ASN A N 1
ATOM 694 C CA . ASN A 1 89 ? -33.524 0.839 23.620 1.00 82.25 89 ASN A CA 1
ATOM 695 C C . ASN A 1 89 ? -34.457 2.028 23.932 1.00 82.25 89 ASN A C 1
ATOM 697 O O . ASN A 1 89 ? -35.589 2.076 23.450 1.00 82.25 89 ASN A O 1
ATOM 701 N N . SER A 1 90 ? -34.014 2.996 24.745 1.00 81.31 90 SER A N 1
ATOM 702 C CA . SER A 1 90 ? -34.811 4.187 25.050 1.00 81.31 90 SER A CA 1
ATOM 703 C C . SER A 1 90 ? -34.871 5.150 23.858 1.00 81.31 90 SER A C 1
ATOM 705 O O . SER A 1 90 ? -33.903 5.324 23.126 1.00 81.31 90 SER A O 1
ATOM 707 N N . THR A 1 91 ? -36.002 5.836 23.679 1.00 75.25 91 THR A N 1
ATOM 708 C CA . THR A 1 91 ? -36.198 6.814 22.591 1.00 75.25 91 THR A CA 1
ATOM 709 C C . THR A 1 91 ? -35.697 8.224 22.931 1.00 75.25 91 THR A C 1
ATOM 711 O O . THR A 1 91 ? -35.937 9.155 22.166 1.00 75.25 91 THR A O 1
ATOM 714 N N . ASP A 1 92 ? -35.079 8.430 24.100 1.00 84.31 92 ASP A N 1
ATOM 715 C CA . ASP A 1 92 ? -34.610 9.750 24.534 1.00 84.31 92 ASP A CA 1
ATOM 716 C C . ASP A 1 92 ? -33.170 10.016 24.074 1.00 84.31 92 ASP A C 1
ATOM 718 O O . ASP A 1 92 ? -32.220 9.406 24.564 1.00 84.31 92 ASP A O 1
ATOM 722 N N . ASP A 1 93 ? -32.993 11.001 23.190 1.00 80.31 93 ASP A N 1
ATOM 723 C CA . ASP A 1 93 ? -31.696 11.384 22.618 1.00 80.31 93 ASP A CA 1
ATOM 724 C C . ASP A 1 93 ? -30.631 11.731 23.671 1.00 80.31 93 ASP A C 1
ATOM 726 O O . ASP A 1 93 ? -29.439 11.468 23.473 1.00 80.31 93 ASP A O 1
ATOM 730 N N . LYS A 1 94 ? -31.026 12.344 24.797 1.00 84.94 94 LYS A N 1
ATOM 731 C CA . LYS A 1 94 ? -30.079 12.700 25.867 1.00 84.94 94 LYS A CA 1
ATOM 732 C C . LYS A 1 94 ? -29.583 11.456 26.587 1.00 84.94 94 LYS A C 1
ATOM 734 O O . LYS A 1 94 ? -28.374 11.316 26.787 1.00 84.94 94 LYS A O 1
ATOM 739 N N . THR A 1 95 ? -30.508 10.570 26.942 1.00 85.00 95 THR A N 1
ATOM 740 C CA . THR A 1 95 ? -30.201 9.281 27.558 1.00 85.00 95 THR A CA 1
ATOM 741 C C . THR A 1 95 ? -29.346 8.437 26.619 1.00 85.00 95 THR A C 1
ATOM 743 O O . THR A 1 95 ? -28.272 8.003 27.024 1.00 85.00 95 THR A O 1
ATOM 746 N N . LEU A 1 96 ? -29.711 8.316 25.339 1.00 85.06 96 LEU A N 1
ATOM 747 C CA . LEU A 1 96 ? -28.921 7.600 24.332 1.00 85.06 96 LEU A CA 1
ATOM 748 C C . LEU A 1 96 ? -27.496 8.137 24.214 1.00 85.06 96 LEU A C 1
ATOM 750 O O . LEU A 1 96 ? -26.538 7.364 24.193 1.00 85.06 96 LEU A O 1
ATOM 754 N N . LYS A 1 97 ? -27.320 9.460 24.173 1.00 85.62 97 LYS A N 1
ATOM 755 C CA . LYS A 1 97 ? -25.991 10.076 24.074 1.00 85.62 97 LYS A CA 1
ATOM 756 C C . LYS A 1 97 ? -25.118 9.790 25.299 1.00 85.62 97 LYS A C 1
ATOM 758 O O . LYS A 1 97 ? -23.931 9.518 25.140 1.00 85.62 97 LYS A O 1
ATOM 763 N N . LEU A 1 98 ? -25.678 9.869 26.506 1.00 87.06 98 LEU A N 1
ATOM 764 C CA . LEU A 1 98 ? -24.945 9.567 27.740 1.00 87.06 98 LEU A CA 1
ATOM 765 C C . LEU A 1 98 ? -24.612 8.076 27.839 1.00 87.06 98 LEU A C 1
ATOM 767 O O . LEU A 1 98 ? -23.479 7.720 28.149 1.00 87.06 98 LEU A O 1
ATOM 771 N N . THR A 1 99 ? -25.572 7.213 27.513 1.00 87.75 99 THR A N 1
ATOM 772 C CA . THR A 1 99 ? -25.407 5.757 27.539 1.00 87.75 99 THR A CA 1
ATOM 773 C C . THR A 1 99 ? -24.364 5.297 26.522 1.00 87.75 99 THR A C 1
ATOM 775 O O . THR A 1 99 ? -23.447 4.565 26.880 1.00 87.75 99 THR A O 1
ATOM 778 N N . THR A 1 100 ? -24.429 5.779 25.276 1.00 87.12 100 THR A N 1
ATOM 779 C CA . THR A 1 100 ? -23.432 5.453 24.235 1.00 87.12 100 THR A CA 1
ATOM 780 C C . THR A 1 100 ? -22.038 5.972 24.571 1.00 87.12 100 THR A C 1
ATOM 782 O O . THR A 1 100 ? -21.057 5.303 24.260 1.00 87.12 100 THR A O 1
ATOM 785 N N . PHE A 1 101 ? -21.934 7.129 25.231 1.00 89.50 101 PHE A N 1
ATOM 786 C CA . PHE A 1 101 ? -20.659 7.652 25.720 1.00 89.50 101 PHE A CA 1
ATOM 787 C C . PHE A 1 101 ? -20.050 6.753 26.804 1.00 89.50 101 PHE A C 1
ATOM 789 O O . PHE A 1 101 ? -18.883 6.376 26.708 1.00 89.50 101 PHE A O 1
ATOM 796 N N . SER A 1 102 ? -20.842 6.353 27.802 1.00 87.06 102 SER A N 1
ATOM 797 C CA . SER A 1 102 ? -20.398 5.424 28.850 1.00 87.06 102 SER A CA 1
ATOM 798 C C . SER A 1 102 ? -20.025 4.051 28.281 1.00 87.06 102 SER A C 1
ATOM 800 O O . SER A 1 102 ? -19.013 3.473 28.680 1.00 87.06 102 SER A O 1
ATOM 802 N N . LEU A 1 103 ? -20.783 3.561 27.294 1.00 90.88 103 LEU A N 1
ATOM 803 C CA . LEU A 1 103 ? -20.551 2.276 26.633 1.00 90.88 103 LEU A CA 1
ATOM 804 C C . LEU A 1 103 ? -19.136 2.163 26.044 1.00 90.88 103 LEU A C 1
ATOM 806 O O . LEU A 1 103 ? -18.523 1.109 26.174 1.00 90.88 103 LEU A O 1
ATOM 810 N N . GLN A 1 104 ? -18.572 3.239 25.474 1.00 89.50 104 GLN A N 1
ATOM 811 C CA . GLN A 1 104 ? -17.214 3.222 24.898 1.00 89.50 104 GLN A CA 1
ATOM 812 C C . GLN A 1 104 ? -16.150 2.753 25.901 1.00 89.50 104 GLN A C 1
ATOM 814 O O . GLN A 1 104 ? -15.119 2.207 25.500 1.00 89.50 104 GLN A O 1
ATOM 819 N N . LYS A 1 105 ? -16.370 3.018 27.193 1.00 87.19 105 LYS A N 1
ATOM 820 C CA . LYS A 1 105 ? -15.455 2.657 28.273 1.00 87.19 105 LYS A CA 1
ATOM 821 C C . LYS A 1 105 ? -15.652 1.207 28.699 1.00 87.19 105 LYS A C 1
ATOM 823 O O . LYS A 1 105 ? -14.687 0.450 28.682 1.00 87.19 105 LYS A O 1
ATOM 828 N N . TYR A 1 106 ? -16.887 0.845 29.039 1.00 86.94 106 TYR A N 1
ATOM 829 C CA . TYR A 1 106 ? -17.214 -0.456 29.621 1.00 86.94 106 TYR A CA 1
ATOM 830 C C . TYR A 1 106 ? -17.094 -1.607 28.624 1.00 86.94 106 TYR A C 1
ATOM 832 O O . TYR A 1 106 ? -16.624 -2.675 28.990 1.00 86.94 106 TYR A O 1
ATOM 840 N N . ILE A 1 107 ? -17.396 -1.378 27.340 1.00 89.62 107 ILE A N 1
ATOM 841 C CA . ILE A 1 107 ? -17.343 -2.425 26.304 1.00 89.62 107 ILE A CA 1
ATOM 842 C C . ILE A 1 107 ? -15.942 -3.011 26.089 1.00 89.62 107 ILE A C 1
ATOM 844 O O . ILE A 1 107 ? -15.793 -4.054 25.464 1.00 89.62 107 ILE A O 1
ATOM 848 N N . LYS A 1 108 ? -14.897 -2.344 26.587 1.00 87.56 108 LYS A N 1
ATOM 849 C CA . LYS A 1 108 ? -13.534 -2.871 26.548 1.00 87.56 108 LYS A CA 1
ATOM 850 C C . LYS A 1 108 ? -13.370 -4.063 27.496 1.00 87.56 108 LYS A C 1
ATOM 852 O O . LYS A 1 108 ? -12.536 -4.924 27.245 1.00 87.56 108 LYS A O 1
ATOM 857 N N . GLU A 1 109 ? -14.119 -4.107 28.592 1.00 88.31 109 GLU A N 1
ATOM 858 C CA . GLU A 1 109 ? -14.042 -5.167 29.599 1.00 88.31 109 GLU A CA 1
ATOM 859 C C . GLU A 1 109 ? -14.677 -6.453 29.059 1.00 88.31 109 GLU A C 1
ATOM 861 O O . GLU A 1 109 ? -15.789 -6.416 28.540 1.00 88.31 109 GLU A O 1
ATOM 866 N N . VAL A 1 110 ? -13.979 -7.587 29.188 1.00 86.06 110 VAL A N 1
ATOM 867 C CA . VAL A 1 110 ? -14.436 -8.878 28.639 1.00 86.06 110 VAL A CA 1
ATOM 868 C C . VAL A 1 110 ? -15.747 -9.317 29.295 1.00 86.06 110 VAL A C 1
ATOM 870 O O . VAL A 1 110 ? -16.712 -9.599 28.598 1.00 86.06 110 VAL A O 1
ATOM 873 N N . GLU A 1 111 ? -15.822 -9.268 30.630 1.00 84.44 111 GLU A N 1
ATOM 874 C CA . GLU A 1 111 ? -17.026 -9.654 31.386 1.00 84.44 111 GLU A CA 1
ATOM 875 C C . GLU A 1 111 ? -18.249 -8.796 31.028 1.00 84.44 111 GLU A C 1
ATOM 877 O O . GLU A 1 111 ? -19.364 -9.302 30.923 1.00 84.44 111 GLU A O 1
ATOM 882 N N . PHE A 1 112 ? -18.039 -7.493 30.813 1.00 89.69 112 PHE A N 1
ATOM 883 C CA . PHE A 1 112 ? -19.096 -6.590 30.366 1.00 89.69 112 PHE A CA 1
ATOM 884 C C . PHE A 1 112 ? -19.521 -6.905 28.927 1.00 89.69 112 PHE A C 1
ATOM 886 O O . PHE A 1 112 ? -20.713 -6.945 28.633 1.00 89.69 112 PHE A O 1
ATOM 893 N N . ALA A 1 113 ? -18.555 -7.100 28.023 1.00 89.31 113 ALA A N 1
ATOM 894 C CA . ALA A 1 113 ? -18.818 -7.371 26.614 1.00 89.31 113 ALA A CA 1
ATOM 895 C C . ALA A 1 113 ? -19.586 -8.685 26.422 1.00 89.31 113 ALA A C 1
ATOM 897 O O . ALA A 1 113 ? -20.530 -8.714 25.636 1.00 89.31 113 ALA A O 1
ATOM 898 N N . ASP A 1 114 ? -19.248 -9.730 27.178 1.00 88.44 114 ASP A N 1
ATOM 899 C CA . ASP A 1 114 ? -19.940 -11.019 27.133 1.00 88.44 114 ASP A CA 1
ATOM 900 C C . ASP A 1 114 ? -21.416 -10.885 27.523 1.00 88.44 114 ASP A C 1
ATOM 902 O O . ASP A 1 114 ? -22.297 -11.348 26.796 1.00 88.44 114 ASP A O 1
ATOM 906 N N . GLU A 1 115 ? -21.717 -10.199 28.630 1.00 87.62 115 GLU A N 1
ATOM 907 C CA . GLU A 1 115 ? -23.110 -9.989 29.038 1.00 87.62 115 GLU A CA 1
ATOM 908 C C . GLU A 1 115 ? -23.852 -9.046 28.085 1.00 87.62 115 GLU A C 1
ATOM 910 O O . GLU A 1 115 ? -25.016 -9.279 27.758 1.00 87.62 115 GLU A O 1
ATOM 915 N N . PHE A 1 116 ? -23.177 -8.013 27.579 1.00 91.44 116 PHE A N 1
ATOM 916 C CA . PHE A 1 116 ? -23.731 -7.118 26.566 1.00 91.44 116 PHE A CA 1
ATOM 917 C C . PHE A 1 116 ? -24.143 -7.879 25.296 1.00 91.44 116 PHE A C 1
ATOM 919 O O . PHE A 1 116 ? -25.214 -7.629 24.741 1.00 91.44 116 PHE A O 1
ATOM 926 N N . LEU A 1 117 ? -23.325 -8.836 24.853 1.00 90.00 117 LEU A N 1
ATOM 927 C CA . LEU A 1 117 ? -23.623 -9.701 23.712 1.00 90.00 117 LEU A CA 1
ATOM 928 C C . LEU A 1 117 ? -24.758 -10.688 24.019 1.00 90.00 117 LEU A C 1
ATOM 930 O O . LEU A 1 117 ? -25.657 -10.840 23.195 1.00 90.00 117 LEU A O 1
ATOM 934 N N . ASN A 1 118 ? -24.776 -11.295 25.211 1.00 89.19 118 ASN A N 1
ATOM 935 C CA . ASN A 1 118 ? -25.848 -12.204 25.646 1.00 89.19 118 ASN A CA 1
ATOM 936 C C . ASN A 1 118 ? -27.231 -11.532 25.705 1.00 89.19 118 ASN A C 1
ATOM 938 O O . ASN A 1 118 ? -28.256 -12.212 25.641 1.00 89.19 118 ASN A O 1
ATOM 942 N N . LYS A 1 119 ? -27.270 -10.205 25.864 1.00 87.94 119 LYS A N 1
ATOM 943 C CA . LYS A 1 119 ? -28.491 -9.387 25.937 1.00 87.94 119 LYS A CA 1
ATOM 944 C C . LYS A 1 119 ? -28.874 -8.736 24.604 1.00 87.94 119 LYS A C 1
ATOM 946 O O . LYS A 1 119 ? -29.618 -7.758 24.610 1.00 87.94 119 LYS A O 1
ATOM 951 N N . ASP A 1 120 ? -28.366 -9.248 23.482 1.00 87.69 120 ASP A N 1
ATOM 952 C CA . ASP A 1 120 ? -28.592 -8.709 22.132 1.00 87.69 120 ASP A CA 1
ATOM 953 C C . ASP A 1 120 ? -28.154 -7.239 21.961 1.00 87.69 120 ASP A C 1
ATOM 955 O O . ASP A 1 120 ? -28.610 -6.534 21.055 1.00 87.69 120 ASP A O 1
ATOM 959 N N . GLY A 1 121 ? -27.215 -6.763 22.788 1.00 88.44 121 GLY A N 1
ATOM 960 C CA . GLY A 1 121 ? -26.731 -5.382 22.750 1.00 88.44 121 GLY A CA 1
ATOM 961 C C . GLY A 1 121 ? -26.079 -5.000 21.416 1.00 88.44 121 GLY A C 1
ATOM 962 O O . GLY A 1 121 ? -26.126 -3.834 21.013 1.00 88.44 121 GLY A O 1
ATOM 963 N N . LEU A 1 122 ? -25.526 -5.976 20.682 1.00 9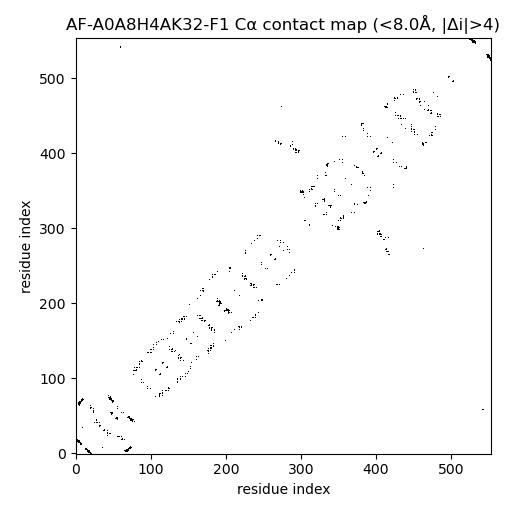0.25 122 LEU A N 1
ATOM 964 C CA . LEU A 1 122 ? -24.992 -5.771 19.331 1.00 90.25 122 LEU A CA 1
ATOM 965 C C . LEU A 1 122 ? -26.070 -5.256 18.367 1.00 90.25 122 LEU A C 1
ATOM 967 O O . LEU A 1 122 ? -25.820 -4.315 17.614 1.00 90.25 122 LEU A O 1
ATOM 971 N N . THR A 1 123 ? -27.270 -5.834 18.410 1.00 90.88 123 THR A N 1
ATOM 972 C CA . THR A 1 123 ? -28.385 -5.450 17.536 1.00 90.88 123 THR A CA 1
ATOM 973 C C . THR A 1 123 ? -28.819 -4.014 17.819 1.00 90.88 123 THR A C 1
ATOM 975 O O . THR A 1 123 ? -28.913 -3.207 16.890 1.00 90.88 123 THR A O 1
ATOM 978 N N . SER A 1 124 ? -28.970 -3.652 19.100 1.00 89.94 124 SER A N 1
ATOM 979 C CA . SER A 1 124 ? -29.263 -2.274 19.516 1.00 89.94 124 SER A CA 1
ATOM 980 C C . SER A 1 124 ? -28.164 -1.300 19.073 1.00 89.94 124 SER A C 1
ATOM 982 O O . SER A 1 124 ? -28.448 -0.198 18.602 1.00 89.94 124 SER A O 1
ATOM 984 N N . LEU A 1 125 ? -26.890 -1.700 19.162 1.00 91.38 125 LEU A N 1
ATOM 985 C CA . LEU A 1 125 ? -25.768 -0.872 18.718 1.00 91.38 125 LEU A CA 1
ATOM 986 C C . LEU A 1 125 ? -25.784 -0.641 17.198 1.00 91.38 125 LEU A C 1
ATOM 988 O O . LEU A 1 125 ? -25.560 0.485 16.747 1.00 91.38 125 LEU A O 1
ATOM 992 N N . ILE A 1 126 ? -26.085 -1.676 16.410 1.00 92.19 126 ILE A N 1
ATOM 993 C CA . ILE A 1 126 ? -26.239 -1.581 14.951 1.00 92.19 126 ILE A CA 1
ATOM 994 C C . ILE A 1 126 ? -27.400 -0.647 14.590 1.00 92.19 126 ILE A C 1
ATOM 996 O O . ILE A 1 126 ? -27.254 0.205 13.710 1.00 92.19 126 ILE A O 1
ATOM 1000 N N . GLU A 1 127 ? -28.533 -0.753 15.284 1.00 90.56 127 GLU A N 1
ATOM 1001 C CA . GLU A 1 127 ? -29.689 0.118 15.064 1.00 90.56 127 GLU A CA 1
ATOM 1002 C C . GLU A 1 127 ? -29.350 1.593 15.337 1.00 90.56 127 GLU A C 1
ATOM 1004 O O . GLU A 1 127 ? -29.654 2.472 14.522 1.00 90.56 127 GLU A O 1
ATOM 1009 N N . ILE A 1 128 ? -28.615 1.869 16.418 1.00 89.75 128 ILE A N 1
ATOM 1010 C CA . ILE A 1 128 ? -28.118 3.216 16.720 1.00 89.75 128 ILE A CA 1
ATOM 1011 C C . ILE A 1 128 ? -27.168 3.704 15.621 1.00 89.75 128 ILE A C 1
ATOM 1013 O O . ILE A 1 128 ? -27.282 4.852 15.190 1.00 89.75 128 ILE A O 1
ATOM 1017 N N . ILE A 1 129 ? -26.255 2.873 15.112 1.00 92.06 129 ILE A N 1
ATOM 1018 C CA . ILE A 1 129 ? -25.353 3.254 14.007 1.00 92.06 129 ILE A CA 1
ATOM 1019 C C . ILE A 1 129 ? -26.141 3.558 12.720 1.00 92.06 129 ILE A C 1
ATOM 1021 O O . ILE A 1 129 ? -25.773 4.454 11.951 1.00 92.06 129 ILE A O 1
ATOM 1025 N N . ASN A 1 130 ? -27.253 2.862 12.490 1.00 90.44 130 ASN A N 1
ATOM 1026 C CA . ASN A 1 130 ? -28.112 3.089 11.333 1.00 90.44 130 ASN A CA 1
ATOM 1027 C C . ASN A 1 130 ? -28.906 4.401 11.422 1.00 90.44 130 ASN A C 1
ATOM 1029 O O . ASN A 1 130 ? -29.026 5.095 10.404 1.00 90.44 130 ASN A O 1
ATOM 1033 N N . ASN A 1 131 ? -29.389 4.758 12.615 1.00 88.56 131 ASN A N 1
ATOM 1034 C CA . ASN A 1 131 ? -30.364 5.836 12.808 1.00 88.56 131 ASN A CA 1
ATOM 1035 C C . ASN A 1 131 ? -29.777 7.138 13.385 1.00 88.56 131 ASN A C 1
ATOM 1037 O O . ASN A 1 131 ? -30.364 8.206 13.207 1.00 88.56 131 ASN A O 1
ATOM 1041 N N . SER A 1 132 ? -28.626 7.087 14.059 1.00 87.56 132 SER A N 1
ATOM 1042 C CA . SER A 1 132 ? -28.047 8.251 14.745 1.00 87.56 132 SER A CA 1
ATOM 1043 C C . SER A 1 132 ? -27.134 9.110 13.859 1.00 87.56 132 SER A C 1
ATOM 1045 O O . SER A 1 132 ? -26.691 8.714 12.779 1.00 87.56 132 SER A O 1
ATOM 1047 N N . SER A 1 133 ? -26.832 10.327 14.327 1.00 86.50 133 SER A N 1
ATOM 1048 C CA . SER A 1 133 ? -25.913 11.260 13.665 1.00 86.50 133 SER A CA 1
ATOM 1049 C C . SER A 1 133 ? -25.051 12.034 14.674 1.00 86.50 133 SER A C 1
ATOM 1051 O O . SER A 1 133 ? -25.324 12.057 15.877 1.00 86.50 133 SER A O 1
ATOM 1053 N N . GLY A 1 134 ? -23.969 12.656 14.194 1.00 87.81 134 GLY A N 1
ATOM 1054 C CA . GLY A 1 134 ? -23.095 13.502 15.012 1.00 87.81 134 GLY A CA 1
ATOM 1055 C C . GLY A 1 134 ? -22.358 12.741 16.123 1.00 87.81 134 GLY A C 1
ATOM 1056 O O . GLY A 1 134 ? -21.741 11.706 15.884 1.00 87.81 134 GLY A O 1
ATOM 1057 N N . ASN A 1 135 ? -22.389 13.275 17.349 1.00 89.31 135 ASN A N 1
ATOM 1058 C CA . ASN A 1 135 ? -21.617 12.728 18.473 1.00 89.31 135 ASN A CA 1
ATOM 1059 C C . ASN A 1 135 ? -22.114 11.355 18.941 1.00 89.31 135 ASN A C 1
ATOM 1061 O O . ASN A 1 135 ? -21.286 10.518 19.277 1.00 89.31 135 ASN A O 1
ATOM 1065 N N . THR A 1 136 ? -23.426 11.104 18.928 1.00 90.25 136 THR A N 1
ATOM 1066 C CA . THR A 1 136 ? -23.982 9.791 19.299 1.00 90.25 136 THR A CA 1
ATOM 1067 C C . THR A 1 136 ? -23.479 8.706 18.347 1.00 90.25 136 THR A C 1
ATOM 1069 O O . THR A 1 136 ? -23.032 7.657 18.800 1.00 90.25 136 THR A O 1
ATOM 1072 N N . LEU A 1 137 ? -23.431 9.002 17.041 1.00 92.81 137 LEU A N 1
ATOM 1073 C CA . LEU A 1 137 ? -22.848 8.105 16.041 1.00 92.81 137 LEU A CA 1
ATOM 1074 C C . LEU A 1 137 ? -21.347 7.881 16.283 1.00 92.81 137 LEU A C 1
ATOM 1076 O O . LEU A 1 137 ? -20.877 6.750 16.211 1.00 92.81 137 LEU A O 1
ATOM 1080 N N . ALA A 1 138 ? -20.590 8.936 16.604 1.00 92.19 138 ALA A N 1
ATOM 1081 C CA . ALA A 1 138 ? -19.167 8.808 16.933 1.00 92.19 138 ALA A CA 1
ATOM 1082 C C . ALA A 1 138 ? -18.938 7.887 18.146 1.00 92.19 138 ALA A C 1
ATOM 1084 O O . ALA A 1 138 ? -18.037 7.043 18.129 1.00 92.19 138 ALA A O 1
ATOM 1085 N N . TYR A 1 139 ? -19.771 8.029 19.183 1.00 94.06 139 TYR A N 1
ATOM 1086 C CA . TYR A 1 139 ? -19.711 7.183 20.370 1.00 94.06 139 TYR A CA 1
ATOM 1087 C C . TYR A 1 139 ? -20.068 5.737 20.045 1.00 94.06 139 TYR A C 1
ATOM 1089 O O . TYR A 1 139 ? -19.272 4.850 20.341 1.00 94.06 139 TYR A O 1
ATOM 1097 N N . ALA A 1 140 ? -21.175 5.508 19.337 1.00 93.88 140 ALA A N 1
ATOM 1098 C CA . ALA A 1 140 ? -21.598 4.179 18.908 1.00 93.88 140 ALA A CA 1
ATOM 1099 C C . ALA A 1 140 ? -20.536 3.468 18.049 1.00 93.88 140 ALA A C 1
ATOM 1101 O O . ALA A 1 140 ? -20.209 2.314 18.307 1.00 93.88 140 ALA A O 1
ATOM 1102 N N . LEU A 1 141 ? -19.923 4.163 17.084 1.00 94.81 141 LEU A N 1
ATOM 1103 C CA . LEU A 1 141 ? -18.865 3.590 16.244 1.00 94.81 141 LEU A CA 1
ATOM 1104 C C . LEU A 1 141 ? -17.604 3.246 17.034 1.00 94.81 141 LEU A C 1
ATOM 1106 O O . LEU A 1 141 ? -16.957 2.249 16.747 1.00 94.81 141 LEU A O 1
ATOM 1110 N N . THR A 1 142 ? -17.235 4.050 18.027 1.00 94.81 142 THR A N 1
ATOM 1111 C CA . THR A 1 142 ? -16.080 3.721 18.875 1.00 94.81 142 THR A CA 1
ATOM 1112 C C . THR A 1 142 ? -16.397 2.542 19.788 1.00 94.81 142 THR A C 1
ATOM 1114 O O . THR A 1 142 ? -15.541 1.691 19.993 1.00 94.81 142 THR A O 1
ATOM 1117 N N . SER A 1 143 ? -17.621 2.463 20.316 1.00 94.06 143 SER A N 1
ATOM 1118 C CA . SER A 1 143 ? -18.071 1.299 21.080 1.00 94.06 143 SER A CA 1
ATOM 1119 C C . SER A 1 143 ? -18.028 0.035 20.223 1.00 94.06 143 SER A C 1
ATOM 1121 O O . SER A 1 143 ? -17.517 -0.981 20.675 1.00 94.06 143 SER A O 1
ATOM 1123 N N . MET A 1 144 ? -18.459 0.124 18.960 1.00 94.75 144 MET A N 1
ATOM 1124 C CA . MET A 1 144 ? -18.362 -0.970 17.993 1.00 94.75 144 MET A CA 1
ATOM 1125 C C . MET A 1 144 ? -16.907 -1.324 17.659 1.00 94.75 144 MET A C 1
ATOM 1127 O O . MET A 1 144 ? -16.556 -2.496 17.625 1.00 94.75 144 MET A O 1
ATOM 1131 N N . GLN A 1 145 ? -16.036 -0.330 17.459 1.00 94.00 145 GLN A N 1
ATOM 1132 C CA . GLN A 1 145 ? -14.604 -0.563 17.259 1.00 94.00 145 GLN A CA 1
ATOM 1133 C C . GLN A 1 145 ? -14.003 -1.329 18.445 1.00 94.00 145 GLN A C 1
ATOM 1135 O O . GLN A 1 145 ? -13.307 -2.312 18.223 1.00 94.00 145 GLN A O 1
ATOM 1140 N N . ASN A 1 146 ? -14.275 -0.887 19.677 1.00 93.25 146 ASN A N 1
ATOM 1141 C CA . ASN A 1 146 ? -13.772 -1.524 20.894 1.00 93.25 146 ASN A CA 1
ATOM 1142 C C . ASN A 1 146 ? -14.356 -2.935 21.071 1.00 93.25 146 ASN A C 1
ATOM 1144 O O . ASN A 1 146 ? -13.637 -3.834 21.484 1.00 93.25 146 ASN A O 1
ATOM 1148 N N . LEU A 1 147 ? -15.626 -3.151 20.708 1.00 91.94 147 LEU A N 1
ATOM 1149 C CA . LEU A 1 147 ? -16.231 -4.484 20.689 1.00 91.94 147 LEU A CA 1
ATOM 1150 C C . LEU A 1 147 ? -15.493 -5.418 19.715 1.00 91.94 147 LEU A C 1
ATOM 1152 O O . LEU A 1 147 ? -15.220 -6.563 20.045 1.00 91.94 147 LEU A O 1
ATOM 1156 N N . MET A 1 148 ? -15.099 -4.911 18.543 1.00 90.69 148 MET A N 1
ATOM 1157 C CA . MET A 1 148 ? -14.314 -5.652 17.544 1.00 90.69 148 MET A CA 1
ATOM 1158 C C . MET A 1 148 ? -12.822 -5.815 17.896 1.00 90.69 148 MET A C 1
ATOM 1160 O O . MET A 1 148 ? -12.057 -6.412 17.126 1.00 90.69 148 MET A O 1
ATOM 1164 N N . GLU A 1 149 ? -12.361 -5.248 19.014 1.00 88.19 149 GLU A N 1
ATOM 1165 C CA . GLU A 1 149 ? -11.053 -5.594 19.580 1.00 88.19 149 GLU A CA 1
ATOM 1166 C C . GLU A 1 149 ? -11.095 -6.941 20.306 1.00 88.19 149 GLU A C 1
ATOM 1168 O O . GLU A 1 149 ? -10.042 -7.562 20.435 1.00 88.19 149 GLU A O 1
ATOM 1173 N N . HIS A 1 150 ? -12.286 -7.411 20.698 1.00 86.69 150 HIS A N 1
ATOM 1174 C CA . HIS A 1 150 ? -12.486 -8.763 21.207 1.00 86.69 150 HIS A CA 1
ATOM 1175 C C . HIS A 1 150 ? -12.464 -9.798 20.085 1.00 86.69 150 HIS A C 1
ATOM 1177 O O . HIS A 1 150 ? -12.804 -9.530 18.927 1.00 86.69 150 HIS A O 1
ATOM 1183 N N . ASP A 1 151 ? -12.075 -11.008 20.462 1.00 79.06 151 ASP A N 1
ATOM 1184 C CA . ASP A 1 151 ? -11.859 -12.132 19.556 1.00 79.06 151 ASP A CA 1
ATOM 1185 C C . ASP A 1 151 ? -13.161 -12.850 19.144 1.00 79.06 151 ASP A C 1
ATOM 1187 O O . ASP A 1 151 ? -13.130 -13.748 18.302 1.00 79.06 151 ASP A O 1
ATOM 1191 N N . HIS A 1 152 ? -14.306 -12.455 19.708 1.00 82.69 152 HIS A N 1
ATOM 1192 C CA . HIS A 1 152 ? -15.616 -13.078 19.504 1.00 82.69 152 HIS A CA 1
ATOM 1193 C C . HIS A 1 152 ? -16.755 -12.051 19.559 1.00 82.69 152 HIS A C 1
ATOM 1195 O O . HIS A 1 152 ? -16.572 -10.913 19.993 1.00 82.69 152 HIS A O 1
ATOM 1201 N N . GLY A 1 153 ? -17.952 -12.458 19.121 1.00 78.75 153 GLY A N 1
ATOM 1202 C CA . GLY A 1 153 ? -19.185 -11.687 19.336 1.00 78.75 153 GLY A CA 1
ATOM 1203 C C . GLY A 1 153 ? -19.605 -10.768 18.193 1.00 78.75 153 GLY A C 1
ATOM 1204 O O . GLY A 1 153 ? -20.627 -10.098 18.290 1.00 78.75 153 GLY A O 1
ATOM 1205 N N . TRP A 1 154 ? -18.855 -10.742 17.094 1.00 86.19 154 TRP A N 1
ATOM 1206 C CA . TRP A 1 154 ? -19.181 -9.960 15.896 1.00 86.19 154 TRP A CA 1
ATOM 1207 C C . TRP A 1 154 ? -19.128 -10.813 14.619 1.00 86.19 154 TRP A C 1
ATOM 1209 O O . TRP A 1 154 ? -18.871 -10.317 13.525 1.00 86.19 154 TRP A O 1
ATOM 1219 N N . ASP A 1 155 ? -19.396 -12.112 14.748 1.00 84.44 155 ASP A N 1
ATOM 1220 C CA . ASP A 1 155 ? -19.369 -13.088 13.650 1.00 84.44 155 ASP A CA 1
ATOM 1221 C C . ASP A 1 155 ? -20.542 -12.964 12.664 1.00 84.44 155 ASP A C 1
ATOM 1223 O O . ASP A 1 155 ? -20.424 -13.427 11.530 1.00 84.44 155 ASP A O 1
ATOM 1227 N N . ASP A 1 156 ? -21.644 -12.334 13.087 1.00 83.81 156 ASP A N 1
ATOM 1228 C CA . ASP A 1 156 ? -22.922 -12.261 12.359 1.00 83.81 156 ASP A CA 1
ATOM 1229 C C . ASP A 1 156 ? -23.327 -10.813 12.012 1.00 83.81 156 ASP A C 1
ATOM 1231 O O . ASP A 1 156 ? -24.407 -10.324 12.340 1.00 83.81 156 ASP A O 1
ATOM 1235 N N . LEU A 1 157 ? -22.421 -10.065 11.380 1.00 87.25 157 LEU A N 1
ATOM 1236 C CA . LEU A 1 157 ? -22.700 -8.726 10.861 1.00 87.25 157 LEU A CA 1
ATOM 1237 C C . LEU A 1 157 ? -23.219 -8.832 9.427 1.00 87.25 157 LEU A C 1
ATOM 1239 O O . LEU A 1 157 ? -22.502 -9.228 8.507 1.00 87.25 157 LEU A O 1
ATOM 1243 N N . GLY A 1 158 ? -24.469 -8.416 9.228 1.00 85.56 158 GLY A N 1
ATOM 1244 C CA . GLY A 1 158 ? -25.102 -8.407 7.911 1.00 85.56 158 GLY A CA 1
ATOM 1245 C C . GLY A 1 158 ? -24.457 -7.431 6.917 1.00 85.56 158 GLY A C 1
ATOM 1246 O O . GLY A 1 158 ? -23.847 -6.422 7.286 1.00 85.56 158 GLY A O 1
ATOM 1247 N N . SER A 1 159 ? -24.671 -7.681 5.622 1.00 87.06 159 SER A N 1
ATOM 1248 C CA . SER A 1 159 ? -24.205 -6.819 4.522 1.00 87.06 159 SER A CA 1
ATOM 1249 C C . SER A 1 159 ? -24.700 -5.373 4.637 1.00 87.06 159 SER A C 1
ATOM 1251 O O . SER A 1 159 ? -23.988 -4.441 4.264 1.00 87.06 159 SER A O 1
ATOM 1253 N N . ASP A 1 160 ? -25.894 -5.165 5.195 1.00 89.81 160 ASP A N 1
ATOM 1254 C CA . ASP A 1 160 ? -26.485 -3.836 5.384 1.00 89.81 160 ASP A CA 1
ATOM 1255 C C . ASP A 1 160 ? -25.669 -2.967 6.343 1.00 89.81 160 ASP A C 1
ATOM 1257 O O . ASP A 1 160 ? -25.474 -1.774 6.090 1.00 89.81 160 ASP A O 1
ATOM 1261 N N . PHE A 1 161 ? -25.120 -3.570 7.401 1.00 91.88 161 PHE A N 1
ATOM 1262 C CA . PHE A 1 161 ? -24.229 -2.879 8.326 1.00 91.88 161 PHE A CA 1
ATOM 1263 C C . PHE A 1 161 ? -22.940 -2.443 7.618 1.00 91.88 161 PHE A C 1
ATOM 1265 O O . PHE A 1 161 ? -22.546 -1.279 7.704 1.00 91.88 161 PHE A O 1
ATOM 1272 N N . ILE A 1 162 ? -22.318 -3.342 6.850 1.00 92.00 162 ILE A N 1
ATOM 1273 C CA . ILE A 1 162 ? -21.086 -3.051 6.100 1.00 92.00 162 ILE A CA 1
ATOM 1274 C C . ILE A 1 162 ? -21.328 -1.909 5.103 1.00 92.00 162 ILE A C 1
ATOM 1276 O O . ILE A 1 162 ? -20.582 -0.925 5.084 1.00 92.00 162 ILE A O 1
ATOM 1280 N N . ASN A 1 163 ? -22.422 -1.987 4.339 1.00 92.06 163 ASN A N 1
ATOM 1281 C CA . ASN A 1 163 ? -22.858 -0.939 3.415 1.00 92.06 163 ASN A CA 1
ATOM 1282 C C . ASN A 1 163 ? -23.035 0.408 4.123 1.00 92.06 163 ASN A C 1
ATOM 1284 O O . ASN A 1 163 ? -22.590 1.446 3.621 1.00 92.06 163 ASN A O 1
ATOM 1288 N N . LYS A 1 164 ? -23.655 0.407 5.310 1.00 92.81 164 LYS A N 1
ATOM 1289 C CA . LYS A 1 164 ? -23.844 1.618 6.107 1.00 92.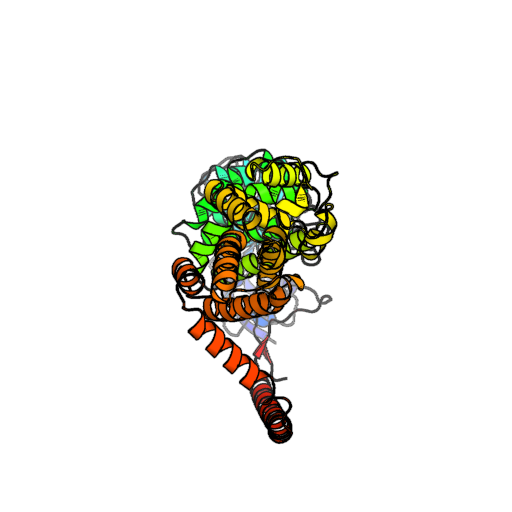81 164 LYS A CA 1
ATOM 1290 C C . LYS A 1 164 ? -22.514 2.219 6.552 1.00 92.81 164 LYS A C 1
ATOM 1292 O O . LYS A 1 164 ? -22.341 3.428 6.402 1.00 92.81 164 LYS A O 1
ATOM 1297 N N . VAL A 1 165 ? -21.577 1.426 7.074 1.00 93.62 165 VAL A N 1
ATOM 1298 C CA . VAL A 1 165 ? -20.276 1.935 7.549 1.00 93.62 165 VAL A CA 1
ATOM 1299 C C . VAL A 1 165 ? -19.457 2.518 6.392 1.00 93.62 165 VAL A C 1
ATOM 1301 O O . VAL A 1 165 ? -18.886 3.602 6.531 1.00 93.62 165 VAL A O 1
ATOM 1304 N N . ILE A 1 166 ? -19.460 1.872 5.220 1.00 93.12 166 ILE A N 1
ATOM 1305 C CA . ILE A 1 166 ? -18.817 2.416 4.012 1.00 93.12 166 ILE A CA 1
ATOM 1306 C C . ILE A 1 166 ? -19.478 3.731 3.587 1.00 93.12 166 ILE A C 1
ATOM 1308 O O . ILE A 1 166 ? -18.780 4.710 3.320 1.00 93.12 166 ILE A O 1
ATOM 1312 N N . LYS A 1 167 ? -20.814 3.799 3.593 1.00 92.44 167 LYS A N 1
ATOM 1313 C CA . LYS A 1 167 ? -21.546 5.037 3.302 1.00 92.44 167 LYS A CA 1
ATOM 1314 C C . LYS A 1 167 ? -21.214 6.154 4.299 1.00 92.44 167 LYS A C 1
ATOM 1316 O O . LYS A 1 167 ? -20.973 7.283 3.884 1.00 92.44 167 LYS A O 1
ATOM 1321 N N . ILE A 1 168 ? -21.118 5.848 5.595 1.00 92.69 168 ILE A N 1
ATOM 1322 C CA . ILE A 1 168 ? -20.685 6.802 6.631 1.00 92.69 168 ILE A CA 1
ATOM 1323 C C . ILE A 1 168 ? -19.296 7.361 6.298 1.00 92.69 168 ILE A C 1
ATOM 1325 O O . ILE A 1 168 ? -19.081 8.565 6.426 1.00 92.69 168 ILE A O 1
ATOM 1329 N N . LEU A 1 169 ? -18.364 6.523 5.834 1.00 92.00 169 LEU A N 1
ATOM 1330 C CA . LEU A 1 169 ? -17.032 6.977 5.433 1.00 92.00 169 LEU A CA 1
ATOM 1331 C C . LEU A 1 169 ? -17.044 7.881 4.198 1.00 92.00 169 LEU A C 1
ATOM 1333 O O . LEU A 1 169 ? -16.109 8.663 4.054 1.00 92.00 169 LEU A O 1
ATOM 1337 N N . VAL A 1 170 ? -18.047 7.799 3.328 1.00 92.31 170 VAL A N 1
ATOM 1338 C CA . VAL A 1 170 ? -18.183 8.694 2.170 1.00 92.31 170 VAL A CA 1
ATOM 1339 C C . VAL A 1 170 ? -18.862 10.005 2.562 1.00 92.31 170 VAL A C 1
ATOM 1341 O O . VAL A 1 170 ? -18.375 11.073 2.198 1.00 92.31 170 VAL A O 1
ATOM 1344 N N . ASP A 1 171 ? -19.951 9.927 3.326 1.00 90.56 171 ASP A N 1
ATOM 1345 C CA . ASP A 1 171 ? -20.827 11.069 3.605 1.00 90.56 171 ASP A CA 1
ATOM 1346 C C . ASP A 1 171 ? -20.303 11.970 4.737 1.00 90.56 171 ASP A C 1
ATOM 1348 O O . ASP A 1 171 ? -20.590 13.168 4.770 1.00 90.56 171 ASP A O 1
ATOM 1352 N N . GLN A 1 172 ? -19.557 11.413 5.697 1.00 89.69 172 GLN A N 1
ATOM 1353 C CA . GLN A 1 172 ? -19.114 12.141 6.888 1.00 89.69 172 GLN A CA 1
ATOM 1354 C C . GLN A 1 172 ? -17.688 12.684 6.743 1.00 89.69 172 GLN A C 1
ATOM 1356 O O . GLN A 1 172 ? -16.765 12.014 6.275 1.00 89.69 172 GLN A O 1
ATOM 1361 N N . THR A 1 173 ? -17.490 13.909 7.232 1.00 87.06 173 THR A N 1
ATOM 1362 C CA . THR A 1 173 ? -16.185 14.596 7.273 1.00 87.06 173 THR A CA 1
ATOM 1363 C C . THR A 1 173 ? -15.615 14.708 8.686 1.00 87.06 173 THR A C 1
ATOM 1365 O O . THR A 1 173 ? -14.442 15.038 8.864 1.00 87.06 173 THR A O 1
ATOM 1368 N N . LEU A 1 174 ? -16.431 14.423 9.706 1.00 89.19 174 LEU A N 1
ATOM 1369 C CA . LEU A 1 174 ? -16.047 14.548 11.105 1.00 89.19 174 LEU A CA 1
ATOM 1370 C C . LEU A 1 174 ? -15.037 13.462 11.495 1.00 89.19 174 LEU A C 1
ATOM 1372 O O . LEU A 1 174 ? -15.299 12.262 11.384 1.00 89.19 174 LEU A O 1
ATOM 1376 N N . VAL A 1 175 ? -13.876 13.888 11.992 1.00 89.44 175 VAL A N 1
ATOM 1377 C CA . VAL A 1 175 ? -12.740 13.007 12.311 1.00 89.44 175 VAL A CA 1
ATOM 1378 C C . VAL A 1 175 ? -13.091 11.971 13.387 1.00 89.44 175 VAL A C 1
ATOM 1380 O O . VAL A 1 175 ? -12.684 10.815 13.283 1.00 89.44 175 VAL A O 1
ATOM 1383 N N . ASN A 1 176 ? -13.881 12.358 14.391 1.00 90.75 176 ASN A N 1
ATOM 1384 C CA . ASN A 1 176 ? -14.349 11.473 15.464 1.00 90.75 176 ASN A CA 1
ATOM 1385 C C . ASN A 1 176 ? -15.283 10.351 14.975 1.00 90.75 176 ASN A C 1
ATOM 1387 O O . ASN A 1 176 ? -15.392 9.339 15.652 1.00 90.75 176 ASN A O 1
ATOM 1391 N N . ILE A 1 177 ? -15.920 10.508 13.812 1.00 92.69 177 ILE A N 1
ATOM 1392 C CA . ILE A 1 177 ? -16.734 9.471 13.159 1.00 92.69 177 ILE A CA 1
ATOM 1393 C C . ILE A 1 177 ? -15.864 8.653 12.199 1.00 92.69 177 ILE A C 1
ATOM 1395 O O . ILE A 1 177 ? -15.901 7.424 12.196 1.00 92.69 177 ILE A O 1
ATOM 1399 N N . CYS A 1 178 ? -15.038 9.329 11.396 1.00 92.44 178 CYS A N 1
ATOM 1400 C CA . CYS A 1 178 ? -14.258 8.682 10.344 1.00 92.44 178 CYS A CA 1
ATOM 1401 C C . CYS A 1 178 ? -13.187 7.735 10.896 1.00 92.44 178 CYS A C 1
ATOM 1403 O O . CYS A 1 178 ? -12.957 6.679 10.313 1.00 92.44 178 CYS A O 1
ATOM 1405 N N . ARG A 1 179 ? -12.527 8.091 12.008 1.00 92.62 179 ARG A N 1
ATOM 1406 C CA . ARG A 1 179 ? -11.486 7.253 12.627 1.00 92.62 179 ARG A CA 1
ATOM 1407 C C . ARG A 1 179 ? -12.010 5.869 13.045 1.00 92.62 179 ARG A C 1
ATOM 1409 O O . ARG A 1 179 ? -11.459 4.897 12.524 1.00 92.62 179 ARG A O 1
ATOM 1416 N N . PRO A 1 180 ? -13.049 5.753 13.901 1.00 93.50 180 PRO A N 1
ATOM 1417 C CA . PRO A 1 180 ? -13.571 4.449 14.303 1.00 93.50 180 PRO A CA 1
ATOM 1418 C C . PRO A 1 180 ? -14.224 3.701 13.138 1.00 93.50 180 PRO A C 1
ATOM 1420 O O . PRO A 1 180 ? -13.993 2.507 12.987 1.00 93.50 180 PRO A O 1
ATOM 1423 N N . ALA A 1 181 ? -14.938 4.391 12.239 1.00 94.62 181 ALA A N 1
ATOM 1424 C CA . ALA A 1 181 ? -15.493 3.750 11.045 1.00 94.62 181 ALA A CA 1
ATOM 1425 C C . ALA A 1 181 ? -14.399 3.130 10.152 1.00 94.62 181 ALA A C 1
ATOM 1427 O O . ALA A 1 181 ? -14.562 2.020 9.656 1.00 94.62 181 ALA A O 1
ATOM 1428 N N . THR A 1 182 ? -13.253 3.803 9.986 1.00 93.69 182 THR A N 1
ATOM 1429 C CA . THR A 1 182 ? -12.119 3.263 9.213 1.00 93.69 182 THR A CA 1
ATOM 1430 C C . THR A 1 182 ? -11.527 2.029 9.898 1.00 93.69 182 THR A C 1
ATOM 1432 O O . THR A 1 182 ? -11.234 1.044 9.227 1.00 93.69 182 THR A O 1
ATOM 1435 N N . ALA A 1 183 ? -11.393 2.056 11.228 1.00 92.44 183 ALA A N 1
ATOM 1436 C CA . ALA A 1 183 ? -10.886 0.927 12.009 1.00 92.44 183 ALA A CA 1
ATOM 1437 C C . ALA A 1 183 ? -11.802 -0.308 11.925 1.00 92.44 183 ALA A C 1
ATOM 1439 O O . ALA A 1 183 ? -11.304 -1.418 11.746 1.00 92.44 183 ALA A O 1
ATOM 1440 N N . ILE A 1 184 ? -13.125 -0.111 11.967 1.00 93.50 184 ILE A N 1
ATOM 1441 C CA . ILE A 1 184 ? -14.122 -1.176 11.770 1.00 93.50 184 ILE A CA 1
ATOM 1442 C C . ILE A 1 184 ? -13.932 -1.843 10.404 1.00 93.50 184 ILE A C 1
ATOM 1444 O O . ILE A 1 184 ? -13.818 -3.063 10.324 1.00 93.50 184 ILE A O 1
ATOM 1448 N N . ILE A 1 185 ? -13.825 -1.056 9.326 1.00 93.50 185 ILE A N 1
ATOM 1449 C CA . ILE A 1 185 ? -13.605 -1.608 7.981 1.00 93.50 185 ILE A CA 1
ATOM 1450 C C . ILE A 1 185 ? -12.274 -2.368 7.902 1.00 93.50 185 ILE A C 1
ATOM 1452 O O . ILE A 1 185 ? -12.245 -3.456 7.335 1.00 93.50 185 ILE A O 1
ATOM 1456 N N . ILE A 1 186 ? -11.188 -1.850 8.492 1.00 91.75 186 ILE A N 1
ATOM 1457 C CA . ILE A 1 186 ? -9.900 -2.566 8.540 1.00 91.75 186 ILE A CA 1
ATOM 1458 C C . ILE A 1 186 ? -10.087 -3.943 9.185 1.00 91.75 186 ILE A C 1
ATOM 1460 O O . ILE A 1 186 ? -9.674 -4.943 8.600 1.00 91.75 186 ILE A O 1
ATOM 1464 N N . LYS A 1 187 ? -10.760 -4.009 10.341 1.00 89.69 187 LYS A N 1
ATOM 1465 C CA . LYS A 1 187 ? -11.033 -5.270 11.041 1.00 89.69 187 LYS A CA 1
ATOM 1466 C C . LYS A 1 187 ? -11.832 -6.244 10.174 1.00 89.69 187 LYS A C 1
ATOM 1468 O O . LYS A 1 187 ? -11.407 -7.388 10.031 1.00 89.69 187 LYS A O 1
ATOM 1473 N N . LEU A 1 188 ? -12.899 -5.779 9.520 1.00 90.50 188 LEU A N 1
ATOM 1474 C CA . LEU A 1 188 ? -13.712 -6.600 8.611 1.00 90.50 188 LEU A CA 1
ATOM 1475 C C . LEU A 1 188 ? -12.913 -7.139 7.413 1.00 90.50 188 LEU A C 1
ATOM 1477 O O . LEU A 1 188 ? -13.100 -8.286 7.019 1.00 90.50 188 LEU A O 1
ATOM 1481 N N . VAL A 1 189 ? -11.997 -6.345 6.846 1.00 89.62 189 VAL A N 1
ATOM 1482 C CA . VAL A 1 189 ? -11.123 -6.789 5.743 1.00 89.62 189 VAL A CA 1
ATOM 1483 C C . VAL A 1 189 ? -10.114 -7.833 6.218 1.00 89.62 189 VAL A C 1
ATOM 1485 O O . VAL A 1 189 ? -9.847 -8.794 5.503 1.00 89.62 189 VAL A O 1
ATOM 1488 N N . THR A 1 190 ? -9.549 -7.654 7.416 1.00 86.50 190 THR A N 1
ATOM 1489 C CA . THR A 1 190 ? -8.549 -8.577 7.980 1.00 86.50 190 THR A CA 1
ATOM 1490 C C . THR A 1 190 ? -9.141 -9.884 8.507 1.00 86.50 190 THR A C 1
ATOM 1492 O O . THR A 1 190 ? -8.410 -10.865 8.647 1.00 86.50 190 THR A O 1
ATOM 1495 N N . ALA A 1 191 ? -10.452 -9.916 8.766 1.00 82.62 191 ALA A N 1
ATOM 1496 C CA . ALA A 1 191 ? -11.214 -11.080 9.222 1.00 82.62 191 ALA A CA 1
ATOM 1497 C C . ALA A 1 191 ? -11.541 -12.064 8.081 1.00 82.62 191 ALA A C 1
ATOM 1499 O O . ALA A 1 191 ? -12.651 -12.588 7.976 1.00 82.62 191 ALA A O 1
ATOM 1500 N N . ASP A 1 192 ? -10.567 -12.262 7.197 1.00 78.00 192 ASP A N 1
ATOM 1501 C CA . ASP A 1 192 ? -10.645 -13.107 6.012 1.00 78.00 192 ASP A CA 1
ATOM 1502 C C . ASP A 1 192 ? -10.499 -14.596 6.372 1.00 78.00 192 ASP A C 1
ATOM 1504 O O . ASP A 1 192 ? -9.813 -14.965 7.330 1.00 78.00 192 ASP A O 1
ATOM 1508 N N . LYS A 1 193 ? -11.079 -15.478 5.553 1.00 70.88 193 LYS A N 1
ATOM 1509 C CA . LYS A 1 193 ? -11.017 -16.944 5.691 1.00 70.88 193 LYS A CA 1
ATOM 1510 C C . LYS A 1 193 ? -9.589 -17.480 5.751 1.00 70.88 193 LYS A C 1
ATOM 1512 O O . LYS A 1 193 ? -9.323 -18.465 6.440 1.00 70.88 193 LYS A O 1
ATOM 1517 N N . ASN A 1 194 ? -8.678 -16.817 5.043 1.00 67.50 194 ASN A N 1
ATOM 1518 C CA . ASN A 1 194 ? -7.267 -17.187 4.952 1.00 67.50 194 ASN A CA 1
ATOM 1519 C C . ASN A 1 194 ? -6.394 -16.545 6.044 1.00 67.50 194 ASN A C 1
ATOM 1521 O O . ASN A 1 194 ? -5.181 -16.763 6.070 1.00 67.50 194 ASN A O 1
ATOM 1525 N N . SER A 1 195 ? -6.981 -15.743 6.935 1.00 65.50 195 SER A N 1
ATOM 1526 C CA . SER A 1 195 ? -6.251 -15.051 7.991 1.00 65.50 195 SER A CA 1
ATOM 1527 C C . SER A 1 195 ? -5.827 -16.022 9.095 1.00 65.50 195 SER A C 1
ATOM 1529 O O . SER A 1 195 ? -6.642 -16.724 9.698 1.00 65.50 195 SER A O 1
ATOM 1531 N N . THR A 1 196 ? -4.526 -16.064 9.386 1.00 60.06 196 THR A N 1
ATOM 1532 C CA . THR A 1 196 ? -3.974 -16.814 10.527 1.00 60.06 196 THR A CA 1
ATOM 1533 C C . THR A 1 196 ? -3.992 -16.006 11.820 1.00 60.06 196 THR A C 1
ATOM 1535 O O . THR A 1 196 ? -3.794 -16.577 12.889 1.00 60.06 196 THR A O 1
ATOM 1538 N N . THR A 1 197 ? -4.212 -14.693 11.725 1.00 62.47 197 THR A N 1
ATOM 1539 C CA . THR A 1 197 ? -4.098 -13.749 12.841 1.00 62.47 197 THR A CA 1
ATOM 1540 C C . THR A 1 197 ? -5.437 -13.374 13.455 1.00 62.47 197 THR A C 1
ATOM 1542 O O . THR A 1 197 ? -5.448 -12.940 14.600 1.00 62.47 197 THR A O 1
ATOM 1545 N N . SER A 1 198 ? -6.548 -13.512 12.721 1.00 66.50 198 SER A N 1
ATOM 1546 C CA . SER A 1 198 ? -7.882 -13.249 13.263 1.00 66.50 198 SER A CA 1
ATOM 1547 C C . SER A 1 198 ? -8.582 -14.552 13.684 1.00 66.50 198 SER A C 1
ATOM 1549 O O . SER A 1 198 ? -8.562 -15.536 12.931 1.00 66.50 198 SER A O 1
ATOM 1551 N N . PRO A 1 199 ? -9.212 -14.576 14.871 1.00 68.00 199 PRO A N 1
ATOM 1552 C CA . PRO A 1 199 ? -10.055 -15.691 15.306 1.00 68.00 199 PRO A CA 1
ATOM 1553 C C . PRO A 1 199 ? -11.325 -15.778 14.454 1.00 68.00 199 PRO A C 1
ATOM 1555 O O . PRO A 1 199 ? -11.716 -16.866 14.033 1.00 68.00 199 PRO A O 1
ATOM 1558 N N . ILE A 1 200 ? -11.893 -14.620 14.109 1.00 76.00 200 ILE A N 1
ATOM 1559 C CA . ILE A 1 200 ? -13.051 -14.485 13.228 1.00 76.00 200 ILE A CA 1
ATOM 1560 C C . ILE A 1 200 ? -12.593 -14.493 11.768 1.00 76.00 200 ILE A C 1
ATOM 1562 O O . ILE A 1 200 ? -11.657 -13.786 11.378 1.00 76.00 200 ILE A O 1
ATOM 1566 N N . ARG A 1 201 ? -13.255 -15.333 10.967 1.00 78.69 201 ARG A N 1
ATOM 1567 C CA . ARG A 1 201 ? -12.896 -15.665 9.573 1.00 78.69 201 ARG A CA 1
ATOM 1568 C C . ARG A 1 201 ? -14.086 -15.598 8.614 1.00 78.69 201 ARG A C 1
ATOM 1570 O O . ARG A 1 201 ? -14.051 -16.168 7.524 1.00 78.69 201 ARG A O 1
ATOM 1577 N N . SER A 1 202 ? -15.164 -14.958 9.051 1.00 76.38 202 SER A N 1
ATOM 1578 C CA . SER A 1 202 ? -16.450 -14.930 8.350 1.00 76.38 202 SER A CA 1
ATOM 1579 C C . SER A 1 202 ? -16.516 -13.870 7.244 1.00 76.38 202 SER A C 1
ATOM 1581 O O . SER A 1 202 ? -17.418 -13.923 6.410 1.00 76.38 202 SER A O 1
ATOM 1583 N N . TYR A 1 203 ? -15.557 -12.938 7.201 1.00 84.31 203 TYR A N 1
ATOM 1584 C CA . TYR A 1 203 ? -15.548 -11.788 6.294 1.00 84.31 203 TYR A CA 1
ATOM 1585 C C . TYR A 1 203 ? -14.373 -11.863 5.307 1.00 84.31 203 TYR A C 1
ATOM 1587 O O . TYR A 1 203 ? -13.981 -12.948 4.876 1.00 84.31 203 TYR A O 1
ATOM 1595 N N . GLY A 1 204 ? -13.844 -10.708 4.897 1.00 84.81 204 GLY A N 1
ATOM 1596 C CA . GLY A 1 204 ? -12.770 -10.579 3.919 1.00 84.81 204 GLY A CA 1
ATOM 1597 C C . GLY A 1 204 ? -13.115 -9.605 2.796 1.00 84.81 204 GLY A C 1
ATOM 1598 O O . GLY A 1 204 ? -14.188 -8.999 2.764 1.00 84.81 204 GLY A O 1
ATOM 1599 N N . PHE A 1 205 ? -12.190 -9.454 1.848 1.00 86.31 205 PHE A N 1
ATOM 1600 C CA . PHE A 1 205 ? -12.331 -8.485 0.760 1.00 86.31 205 PHE A CA 1
ATOM 1601 C C . PHE A 1 205 ? -13.574 -8.730 -0.104 1.00 86.31 205 PHE A C 1
ATOM 1603 O O . PHE A 1 205 ? -14.205 -7.766 -0.518 1.00 86.31 205 PHE A O 1
ATOM 1610 N N . ASP A 1 206 ? -13.961 -9.986 -0.339 1.00 84.69 206 ASP A N 1
ATOM 1611 C CA . ASP A 1 206 ? -15.093 -10.324 -1.215 1.00 84.69 206 ASP A CA 1
ATOM 1612 C C . ASP A 1 206 ? -16.417 -9.724 -0.722 1.00 84.69 206 ASP A C 1
ATOM 1614 O O . ASP A 1 206 ? -17.172 -9.160 -1.511 1.00 84.69 206 ASP A O 1
ATOM 1618 N N . VAL A 1 207 ? -16.664 -9.783 0.591 1.00 84.44 207 VAL A N 1
ATOM 1619 C CA . VAL A 1 207 ? -17.879 -9.230 1.212 1.00 84.44 207 VAL A CA 1
ATOM 1620 C C . VAL A 1 207 ? -17.886 -7.705 1.112 1.00 84.44 207 VAL A C 1
ATOM 1622 O O . VAL A 1 207 ? -18.913 -7.089 0.834 1.00 84.44 207 VAL A O 1
ATOM 1625 N N . LEU A 1 208 ? -16.724 -7.075 1.304 1.00 87.00 208 LEU A N 1
ATOM 1626 C CA . LEU A 1 208 ? -16.606 -5.625 1.190 1.00 87.00 208 LEU A CA 1
ATOM 1627 C C . LEU A 1 208 ? -16.624 -5.140 -0.256 1.00 87.00 208 LEU A C 1
ATOM 1629 O O . LEU A 1 208 ? -17.038 -4.012 -0.498 1.00 87.00 208 LEU A O 1
ATOM 1633 N N . HIS A 1 209 ? -16.178 -5.947 -1.214 1.00 86.88 209 HIS A N 1
ATOM 1634 C CA . HIS A 1 209 ? -16.087 -5.549 -2.612 1.00 86.88 209 HIS A CA 1
ATOM 1635 C C . HIS A 1 209 ? -17.457 -5.147 -3.170 1.00 86.88 209 HIS A C 1
ATOM 1637 O O . HIS A 1 209 ? -17.564 -4.102 -3.812 1.00 86.88 209 HIS A O 1
ATOM 1643 N N . GLU A 1 210 ? -18.517 -5.900 -2.860 1.00 85.31 210 GLU A N 1
ATOM 1644 C CA . GLU A 1 210 ? -19.886 -5.534 -3.253 1.00 85.31 210 GLU A CA 1
ATOM 1645 C C . GLU A 1 210 ? -20.297 -4.172 -2.677 1.00 85.31 210 GLU A C 1
ATOM 1647 O O . GLU A 1 210 ? -20.785 -3.301 -3.399 1.00 85.31 210 GLU A O 1
ATOM 1652 N N . ALA A 1 211 ? -20.010 -3.947 -1.396 1.00 86.25 211 ALA A N 1
ATOM 1653 C CA . ALA A 1 211 ? -20.309 -2.698 -0.707 1.00 86.25 211 ALA A CA 1
ATOM 1654 C C . ALA A 1 211 ? -19.491 -1.502 -1.243 1.00 86.25 211 ALA A C 1
ATOM 1656 O O . ALA A 1 211 ? -20.001 -0.385 -1.355 1.00 86.25 211 ALA A O 1
ATOM 1657 N N . ILE A 1 212 ? -18.233 -1.735 -1.634 1.00 88.06 212 ILE A N 1
ATOM 1658 C CA . ILE A 1 212 ? -17.360 -0.740 -2.272 1.00 88.06 212 ILE A CA 1
ATOM 1659 C C . ILE A 1 212 ? -17.898 -0.362 -3.657 1.00 88.06 212 ILE A C 1
ATOM 1661 O O . ILE A 1 212 ? -17.906 0.819 -4.002 1.00 88.06 212 ILE A O 1
ATOM 1665 N N . LEU A 1 213 ? -18.390 -1.325 -4.443 1.00 86.38 213 LEU A N 1
ATOM 1666 C CA . LEU A 1 213 ? -18.967 -1.050 -5.764 1.00 86.38 213 LEU A CA 1
ATOM 1667 C C . LEU A 1 213 ? -20.251 -0.214 -5.688 1.00 86.38 213 LEU A C 1
ATOM 1669 O O . LEU A 1 213 ? -20.482 0.625 -6.560 1.00 86.38 213 LEU A O 1
ATOM 1673 N N . LEU A 1 214 ? -21.059 -0.391 -4.639 1.00 88.38 214 LEU A N 1
ATOM 1674 C CA . LEU A 1 214 ? -22.241 0.442 -4.389 1.00 88.38 214 LEU A CA 1
ATOM 1675 C C . LEU A 1 214 ? -21.884 1.900 -4.054 1.00 88.38 214 LEU A C 1
ATOM 1677 O O . LEU A 1 214 ? -22.720 2.790 -4.216 1.00 88.38 214 LEU A O 1
ATOM 1681 N N . GLN A 1 215 ? -20.659 2.156 -3.588 1.00 89.12 215 GLN A N 1
ATOM 1682 C CA . GLN A 1 215 ? -20.180 3.472 -3.168 1.00 89.12 215 GLN A CA 1
ATOM 1683 C C . GLN A 1 215 ? -18.920 3.874 -3.954 1.00 89.12 215 GLN A C 1
ATOM 1685 O O . GLN A 1 215 ? -17.813 3.845 -3.412 1.00 89.12 215 GLN A O 1
ATOM 1690 N N . PRO A 1 216 ? -19.050 4.336 -5.215 1.00 86.25 216 PRO A N 1
ATOM 1691 C CA . PRO A 1 216 ? -17.900 4.619 -6.083 1.00 86.25 216 PRO A CA 1
ATOM 1692 C C . PRO A 1 216 ? -16.966 5.713 -5.537 1.00 86.25 216 PRO A C 1
ATOM 1694 O O . PRO A 1 216 ? -15.785 5.752 -5.878 1.00 86.25 216 PRO A O 1
ATOM 1697 N N . ASN A 1 217 ? -17.471 6.586 -4.660 1.00 90.44 217 ASN A N 1
ATOM 1698 C CA . ASN A 1 217 ? -16.688 7.643 -4.018 1.00 90.44 217 ASN A CA 1
ATOM 1699 C C . ASN A 1 217 ? -15.862 7.160 -2.816 1.00 90.44 217 ASN A C 1
ATOM 1701 O O . ASN A 1 217 ? -15.074 7.935 -2.283 1.00 90.44 217 ASN A O 1
ATOM 1705 N N . PHE A 1 218 ? -15.979 5.896 -2.404 1.00 92.69 218 PHE A N 1
ATOM 1706 C CA . PHE A 1 218 ? -15.258 5.357 -1.252 1.00 92.69 218 PHE A CA 1
ATOM 1707 C C . PHE A 1 218 ? -13.733 5.485 -1.373 1.00 92.69 218 PHE A C 1
ATOM 1709 O O . PHE A 1 218 ? -13.107 6.171 -0.562 1.00 92.69 218 PHE A O 1
ATOM 1716 N N . LEU A 1 219 ? -13.125 4.883 -2.403 1.00 91.50 219 LEU A N 1
ATOM 1717 C CA . LEU A 1 219 ? -11.676 4.979 -2.610 1.00 91.50 219 LEU A CA 1
ATOM 1718 C C . LEU A 1 219 ? -11.206 6.422 -2.888 1.00 91.50 219 LEU A C 1
ATOM 1720 O O . LEU A 1 219 ? -10.224 6.829 -2.265 1.00 91.50 219 LEU A O 1
ATOM 1724 N N . PRO A 1 220 ? -11.882 7.232 -3.735 1.00 93.12 220 PRO A N 1
ATOM 1725 C CA . PRO A 1 220 ? -11.559 8.653 -3.880 1.00 93.12 220 PRO A CA 1
ATOM 1726 C C . PRO A 1 220 ? -11.495 9.408 -2.546 1.00 93.12 220 PRO A C 1
ATOM 1728 O O . PRO A 1 220 ? -10.531 10.135 -2.303 1.00 93.12 220 PRO A O 1
ATOM 1731 N N . THR A 1 221 ? -12.471 9.197 -1.657 1.00 91.69 221 THR A N 1
ATOM 1732 C CA . THR A 1 221 ? -12.512 9.843 -0.339 1.00 91.69 221 THR A CA 1
ATOM 1733 C C . THR A 1 221 ? -11.331 9.421 0.539 1.00 91.69 221 THR A C 1
ATOM 1735 O O . THR A 1 221 ? -10.734 10.267 1.208 1.00 91.69 221 THR A O 1
ATOM 1738 N N . LEU A 1 222 ? -10.930 8.144 0.516 1.00 91.81 222 LEU A N 1
ATOM 1739 C CA . LEU A 1 222 ? -9.738 7.680 1.242 1.00 91.81 222 LEU A CA 1
ATOM 1740 C C . LEU A 1 222 ? -8.453 8.339 0.727 1.00 91.81 222 LEU A C 1
ATOM 1742 O O . LEU A 1 222 ? -7.625 8.779 1.523 1.00 91.81 222 LEU A O 1
ATOM 1746 N N . VAL A 1 223 ? -8.305 8.468 -0.593 1.00 91.62 223 VAL A N 1
ATOM 1747 C CA . VAL A 1 223 ? -7.137 9.127 -1.200 1.00 91.62 223 VAL A CA 1
ATOM 1748 C C . VAL A 1 223 ? -7.123 10.620 -0.882 1.00 91.62 223 VAL A C 1
ATOM 1750 O O . VAL A 1 223 ? -6.073 11.171 -0.557 1.00 91.62 223 VAL A O 1
ATOM 1753 N N . GLN A 1 224 ? -8.280 11.285 -0.893 1.00 91.25 224 GLN A N 1
ATOM 1754 C CA . GLN A 1 224 ? -8.388 12.690 -0.498 1.00 91.25 224 GLN A CA 1
ATOM 1755 C C . GLN A 1 224 ? -7.957 12.909 0.962 1.00 91.25 224 GLN A C 1
ATOM 1757 O O . GLN A 1 224 ? -7.299 13.907 1.273 1.00 91.25 224 GLN A O 1
ATOM 1762 N N . ARG A 1 225 ? -8.259 11.959 1.858 1.00 90.50 225 ARG A N 1
ATOM 1763 C CA . ARG A 1 225 ? -7.841 12.004 3.271 1.00 90.50 225 ARG A CA 1
ATOM 1764 C C . ARG A 1 225 ? -6.330 11.929 3.463 1.00 90.50 225 ARG A C 1
ATOM 1766 O O . ARG A 1 225 ? -5.849 12.339 4.513 1.00 90.50 225 ARG A O 1
ATOM 1773 N N . PHE A 1 226 ? -5.545 11.526 2.466 1.00 88.94 226 PHE A N 1
ATOM 1774 C CA . PHE A 1 226 ? -4.086 11.627 2.560 1.00 88.94 226 PHE A CA 1
ATOM 1775 C C . PHE A 1 226 ? -3.605 13.067 2.744 1.00 88.94 226 PHE A C 1
ATOM 1777 O O . PHE A 1 226 ? -2.632 13.308 3.457 1.00 88.94 226 PHE A O 1
ATOM 1784 N N . ALA A 1 227 ? -4.338 14.034 2.193 1.00 86.19 227 ALA A N 1
ATOM 1785 C CA . ALA A 1 227 ? -4.063 15.454 2.365 1.00 86.19 227 ALA A CA 1
ATOM 1786 C C . ALA A 1 227 ? -4.686 16.059 3.641 1.00 86.19 227 ALA A C 1
ATOM 1788 O O . ALA A 1 227 ? -4.553 17.262 3.861 1.00 86.19 227 ALA A O 1
ATOM 1789 N N . SER A 1 228 ? -5.361 15.278 4.499 1.00 84.75 228 SER A N 1
ATOM 1790 C CA . SER A 1 228 ? -5.997 15.822 5.708 1.00 84.75 228 SER A CA 1
ATOM 1791 C C . SER A 1 228 ? -4.966 16.370 6.691 1.00 84.75 228 SER A C 1
ATOM 1793 O O . SER A 1 228 ? -3.896 15.786 6.853 1.00 84.75 228 SER A O 1
ATOM 1795 N N . ALA A 1 229 ? -5.304 17.444 7.410 1.00 83.94 229 ALA A N 1
ATOM 1796 C CA . ALA A 1 229 ? -4.469 17.964 8.498 1.00 83.94 229 ALA A CA 1
ATOM 1797 C C . ALA A 1 229 ? -4.347 16.976 9.676 1.00 83.94 229 ALA A C 1
ATOM 1799 O O . ALA A 1 229 ? -3.365 17.003 10.413 1.00 83.94 229 ALA A O 1
ATOM 1800 N N . ASP A 1 230 ? -5.329 16.084 9.837 1.00 87.75 230 ASP A N 1
ATOM 1801 C CA . ASP A 1 230 ? -5.344 15.082 10.896 1.00 87.75 230 ASP A CA 1
ATOM 1802 C C . ASP A 1 230 ? -4.406 13.904 10.587 1.00 87.75 230 ASP A C 1
ATOM 1804 O O . ASP A 1 230 ? -4.628 13.152 9.635 1.00 87.75 230 ASP A O 1
ATOM 1808 N N . TYR A 1 231 ? -3.363 13.732 11.403 1.00 86.88 231 TYR A N 1
ATOM 1809 C CA . TYR A 1 231 ? -2.345 12.699 11.184 1.00 86.88 231 TYR A CA 1
ATOM 1810 C C . TYR A 1 231 ? -2.886 11.275 11.388 1.00 86.88 231 TYR A C 1
ATOM 1812 O O . TYR A 1 231 ? -2.508 10.366 10.650 1.00 86.88 231 TYR A O 1
ATOM 1820 N N . VAL A 1 232 ? -3.793 11.082 12.353 1.00 89.06 232 VAL A N 1
ATOM 1821 C CA . VAL A 1 232 ? -4.384 9.768 12.655 1.00 89.06 232 VAL A CA 1
ATOM 1822 C C . VAL A 1 232 ? -5.298 9.332 11.518 1.00 89.06 232 VAL A C 1
ATOM 1824 O O . VAL A 1 232 ? -5.190 8.208 11.044 1.00 89.06 232 VAL A O 1
ATOM 1827 N N . LEU A 1 233 ? -6.170 10.220 11.031 1.00 89.62 233 LEU A N 1
ATOM 1828 C CA . LEU A 1 233 ? -7.059 9.915 9.912 1.00 89.62 233 LEU A CA 1
ATOM 1829 C C . LEU A 1 233 ? -6.271 9.570 8.644 1.00 89.62 233 LEU A C 1
ATOM 1831 O O . LEU A 1 233 ? -6.622 8.614 7.951 1.00 89.62 233 LEU A O 1
ATOM 1835 N N . ARG A 1 234 ? -5.187 10.306 8.370 1.00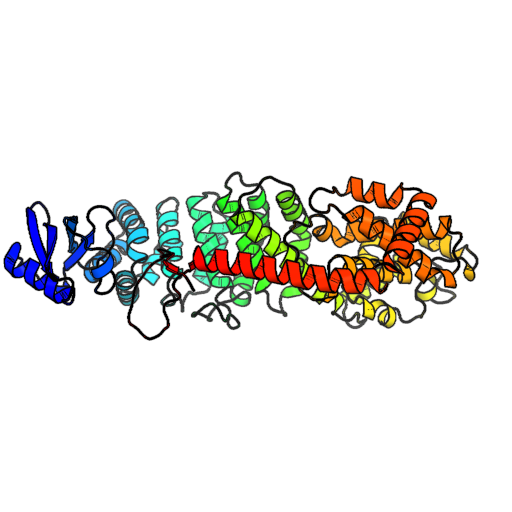 89.94 234 ARG A N 1
ATOM 1836 C CA . ARG A 1 234 ? -4.253 10.000 7.280 1.00 89.94 234 ARG A CA 1
ATOM 1837 C C . ARG A 1 234 ? -3.653 8.599 7.438 1.00 89.94 234 ARG A C 1
ATOM 1839 O O . ARG A 1 234 ? -3.674 7.826 6.483 1.00 89.94 234 ARG A O 1
ATOM 1846 N N . SER A 1 235 ? -3.169 8.264 8.637 1.00 91.56 235 SER A N 1
ATOM 1847 C CA . SER A 1 235 ? -2.592 6.949 8.949 1.00 91.56 235 SER A CA 1
ATOM 1848 C C . SER A 1 235 ? -3.611 5.819 8.786 1.00 91.56 235 SER A C 1
ATOM 1850 O O . SER A 1 235 ? -3.338 4.851 8.083 1.00 91.56 235 SER A O 1
ATOM 1852 N N . ASN A 1 236 ? -4.812 5.968 9.350 1.00 91.88 236 ASN A N 1
ATOM 1853 C CA . ASN A 1 236 ? -5.878 4.968 9.252 1.00 91.88 236 ASN A CA 1
ATOM 1854 C C . ASN A 1 236 ? -6.332 4.767 7.802 1.00 91.88 236 ASN A C 1
ATOM 1856 O O . ASN A 1 236 ? -6.591 3.642 7.388 1.00 91.88 236 ASN A O 1
ATOM 1860 N N . SER A 1 237 ? -6.398 5.843 7.011 1.00 93.88 237 SER A N 1
ATOM 1861 C CA . SER A 1 237 ? -6.768 5.751 5.594 1.00 93.88 237 SER A CA 1
ATOM 1862 C C . SER A 1 237 ? -5.728 4.955 4.800 1.00 93.88 237 SER A C 1
ATOM 1864 O O . SER A 1 237 ? -6.102 4.135 3.967 1.00 93.88 237 SER A O 1
ATOM 1866 N N . LEU A 1 238 ? -4.430 5.148 5.073 1.00 94.62 238 LEU A N 1
ATOM 1867 C CA . LEU A 1 238 ? -3.371 4.379 4.411 1.00 94.62 238 LEU A CA 1
ATOM 1868 C C . LEU A 1 238 ? -3.365 2.919 4.878 1.00 94.62 238 LEU A C 1
ATOM 1870 O O . LEU A 1 238 ? -3.256 2.022 4.048 1.00 94.62 238 LEU A O 1
ATOM 1874 N N . CYS A 1 239 ? -3.553 2.685 6.179 1.00 94.94 239 CYS A N 1
ATOM 1875 C CA . CYS A 1 239 ? -3.714 1.349 6.750 1.00 94.94 239 CYS A CA 1
ATOM 1876 C C . CYS A 1 239 ? -4.855 0.580 6.070 1.00 94.94 239 CYS A C 1
ATOM 1878 O O . CYS A 1 239 ? -4.687 -0.574 5.684 1.00 94.94 239 CYS A O 1
ATOM 1880 N N . LEU A 1 240 ? -5.991 1.242 5.835 1.00 95.19 240 LEU A N 1
ATOM 1881 C CA . LEU A 1 240 ? -7.118 0.642 5.131 1.00 95.19 240 LEU A CA 1
ATOM 1882 C C . LEU A 1 240 ? -6.782 0.293 3.676 1.00 95.19 240 LEU A C 1
ATOM 1884 O O . LEU A 1 240 ? -7.104 -0.807 3.234 1.00 95.19 240 LEU A O 1
ATOM 1888 N N . ILE A 1 241 ? -6.092 1.169 2.939 1.00 95.12 241 ILE A N 1
ATOM 1889 C CA . ILE A 1 241 ? -5.629 0.826 1.584 1.00 95.12 241 ILE A CA 1
ATOM 1890 C C . ILE A 1 241 ? -4.663 -0.367 1.623 1.00 95.12 241 ILE A C 1
ATOM 1892 O O . ILE A 1 241 ? -4.811 -1.283 0.816 1.00 95.12 241 ILE A O 1
ATOM 1896 N N . ASN A 1 242 ? -3.730 -0.408 2.579 1.00 95.19 242 ASN A N 1
ATOM 1897 C CA . ASN A 1 242 ? -2.808 -1.535 2.746 1.00 95.19 242 ASN A CA 1
ATOM 1898 C C . ASN A 1 242 ? -3.549 -2.843 3.054 1.00 95.19 242 ASN A C 1
ATOM 1900 O O . ASN A 1 242 ? -3.235 -3.878 2.466 1.00 95.19 242 ASN A O 1
ATOM 1904 N N . ALA A 1 243 ? -4.552 -2.802 3.935 1.00 93.06 243 ALA A N 1
ATOM 1905 C CA . ALA A 1 243 ? -5.383 -3.955 4.265 1.00 93.06 243 ALA A CA 1
ATOM 1906 C C . ALA A 1 243 ? -6.143 -4.465 3.031 1.00 93.06 243 ALA A C 1
ATOM 1908 O O . ALA A 1 243 ? -6.083 -5.655 2.724 1.00 93.06 243 ALA A O 1
ATOM 1909 N N . LEU A 1 244 ? -6.775 -3.567 2.267 1.00 93.31 244 LEU A N 1
ATOM 1910 C CA . LEU A 1 244 ? -7.467 -3.918 1.024 1.00 93.31 244 LEU A CA 1
ATOM 1911 C C . LEU A 1 244 ? -6.503 -4.515 -0.013 1.00 93.31 244 LEU A C 1
ATOM 1913 O O . LEU A 1 244 ? -6.790 -5.559 -0.589 1.00 93.31 244 LEU A O 1
ATOM 1917 N N . MET A 1 245 ? -5.325 -3.911 -0.208 1.00 92.31 245 MET A N 1
ATOM 1918 C CA . MET A 1 245 ? -4.293 -4.429 -1.117 1.00 92.31 245 MET A CA 1
ATOM 1919 C C . MET A 1 245 ? -3.726 -5.786 -0.685 1.00 92.31 245 MET A C 1
ATOM 1921 O O . MET A 1 245 ? -3.285 -6.558 -1.534 1.00 92.31 245 MET A O 1
ATOM 1925 N N . ARG A 1 246 ? -3.703 -6.084 0.617 1.00 90.12 246 ARG A N 1
ATOM 1926 C CA . ARG A 1 246 ? -3.219 -7.365 1.143 1.00 90.12 246 ARG A CA 1
ATOM 1927 C C . ARG A 1 246 ? -4.232 -8.492 0.969 1.00 90.12 246 ARG A C 1
ATOM 1929 O O . ARG A 1 246 ? -3.814 -9.607 0.670 1.00 90.12 246 ARG A O 1
ATOM 1936 N N . HIS A 1 247 ? -5.509 -8.205 1.206 1.00 89.12 247 HIS A N 1
ATOM 1937 C CA . HIS A 1 247 ? -6.576 -9.207 1.277 1.00 89.12 247 HIS A CA 1
ATOM 1938 C C . HIS A 1 247 ? -7.421 -9.312 0.003 1.00 89.12 247 HIS A C 1
ATOM 1940 O O . HIS A 1 247 ? -8.324 -10.141 -0.055 1.00 89.12 247 HIS A O 1
ATOM 1946 N N . VAL A 1 248 ? -7.151 -8.497 -1.021 1.00 89.50 248 VAL A N 1
ATOM 1947 C CA . VAL A 1 248 ? -7.829 -8.622 -2.315 1.00 89.50 248 VAL A CA 1
ATOM 1948 C C . VAL A 1 248 ? -7.643 -10.026 -2.899 1.00 89.50 248 VAL A C 1
ATOM 1950 O O . VAL A 1 248 ? -6.526 -10.540 -3.006 1.00 89.50 248 VAL A O 1
ATOM 1953 N N . THR A 1 249 ? -8.753 -10.649 -3.284 1.00 87.12 249 THR A N 1
ATOM 1954 C CA . THR A 1 249 ? -8.771 -11.989 -3.872 1.00 87.12 249 THR A CA 1
ATOM 1955 C C . THR A 1 249 ? -8.389 -11.956 -5.347 1.00 87.12 249 THR A C 1
ATOM 1957 O O . THR A 1 249 ? -8.541 -10.946 -6.038 1.00 87.12 249 THR A O 1
ATOM 1960 N N . ASP A 1 250 ? -7.907 -13.088 -5.863 1.00 84.56 250 ASP A N 1
ATOM 1961 C CA . ASP A 1 250 ? -7.436 -13.193 -7.248 1.00 84.56 250 ASP A CA 1
ATOM 1962 C C . ASP A 1 250 ? -8.504 -12.839 -8.288 1.00 84.56 250 ASP A C 1
ATOM 1964 O O . ASP A 1 250 ? -8.165 -12.330 -9.354 1.00 84.56 250 ASP A O 1
ATOM 1968 N N . GLN A 1 251 ? -9.780 -13.058 -7.964 1.00 86.00 251 GLN A N 1
ATOM 1969 C CA . GLN A 1 251 ? -10.909 -12.738 -8.834 1.00 86.00 251 GLN A CA 1
ATOM 1970 C C . GLN A 1 251 ? -11.063 -11.229 -9.070 1.00 86.00 251 GLN A C 1
ATOM 1972 O O . GLN A 1 251 ? -11.353 -10.810 -10.190 1.00 86.00 251 GLN A O 1
ATOM 1977 N N . TYR A 1 252 ? -10.873 -10.410 -8.031 1.00 87.69 252 TYR A N 1
ATOM 1978 C CA . TYR A 1 252 ? -11.110 -8.962 -8.088 1.00 87.69 252 TYR A CA 1
ATOM 1979 C C . TYR A 1 252 ? -9.827 -8.136 -8.201 1.00 87.69 252 TYR A C 1
ATOM 1981 O O . TYR A 1 252 ? -9.885 -6.923 -8.409 1.00 87.69 252 TYR A O 1
ATOM 1989 N N . TRP A 1 253 ? -8.666 -8.783 -8.105 1.00 88.31 253 TRP A N 1
ATOM 1990 C CA . TRP A 1 253 ? -7.360 -8.136 -8.073 1.00 88.31 253 TRP A CA 1
ATOM 1991 C C . TRP A 1 253 ? -7.099 -7.204 -9.263 1.00 88.31 253 TRP A C 1
ATOM 1993 O O . TRP A 1 253 ? -6.682 -6.069 -9.050 1.00 88.31 253 TRP A O 1
ATOM 2003 N N . GLU A 1 254 ? -7.377 -7.625 -10.504 1.00 86.19 254 GLU A N 1
ATOM 2004 C CA . GLU A 1 254 ? -7.105 -6.787 -11.689 1.00 86.19 254 GLU A CA 1
ATOM 2005 C C . GLU A 1 254 ? -7.955 -5.510 -11.684 1.00 86.19 254 GLU A C 1
ATOM 2007 O O . GLU A 1 254 ? -7.434 -4.411 -11.873 1.00 86.19 254 GLU A O 1
ATOM 2012 N N . SER A 1 255 ? -9.252 -5.654 -11.397 1.00 88.75 255 SER A N 1
ATOM 2013 C CA . SER A 1 255 ? -10.207 -4.541 -11.312 1.00 88.75 255 SER A CA 1
ATOM 2014 C C . SER A 1 255 ? -9.831 -3.555 -10.203 1.00 88.75 255 SER A C 1
ATOM 2016 O O . SER A 1 255 ? -9.811 -2.340 -10.409 1.00 88.75 255 SER A O 1
ATOM 2018 N N . PHE A 1 256 ? -9.478 -4.076 -9.024 1.00 90.69 256 PHE A N 1
ATOM 2019 C CA . PHE A 1 256 ? -9.094 -3.253 -7.883 1.00 90.69 256 PHE A CA 1
ATOM 2020 C C . PHE A 1 256 ? -7.800 -2.472 -8.146 1.00 90.69 256 PHE A C 1
ATOM 2022 O O . PHE A 1 256 ? -7.726 -1.280 -7.848 1.00 90.69 256 PHE A O 1
ATOM 2029 N N . MET A 1 257 ? -6.796 -3.107 -8.756 1.00 89.94 257 MET A N 1
ATOM 2030 C CA . MET A 1 257 ? -5.525 -2.450 -9.075 1.00 89.94 257 MET A CA 1
ATOM 2031 C C . MET A 1 257 ? -5.694 -1.353 -10.134 1.00 89.94 257 MET A C 1
ATOM 2033 O O . MET A 1 257 ? -5.150 -0.262 -9.959 1.00 89.94 257 MET A O 1
ATOM 2037 N N . ASP A 1 258 ? -6.513 -1.582 -11.166 1.00 88.31 258 ASP A N 1
ATOM 2038 C CA . ASP A 1 258 ? -6.867 -0.550 -12.153 1.00 88.31 258 ASP A CA 1
ATOM 2039 C C . ASP A 1 258 ? -7.580 0.648 -11.494 1.00 88.31 258 ASP A C 1
ATOM 2041 O O . ASP A 1 258 ? -7.322 1.809 -11.826 1.00 88.31 258 ASP A O 1
ATOM 2045 N N . MET A 1 259 ? -8.425 0.396 -10.488 1.00 90.25 259 MET A N 1
ATOM 2046 C CA . MET A 1 259 ? -9.068 1.459 -9.713 1.00 90.25 259 MET A CA 1
ATOM 2047 C C . MET A 1 259 ? -8.053 2.291 -8.909 1.00 90.25 259 MET A C 1
ATOM 2049 O O . MET A 1 259 ? -8.116 3.523 -8.938 1.00 90.25 259 MET A O 1
ATOM 2053 N N . LEU A 1 260 ? -7.088 1.654 -8.233 1.00 92.25 260 LEU A N 1
ATOM 2054 C CA . LEU A 1 260 ? -6.024 2.360 -7.501 1.00 92.25 260 LEU A CA 1
ATOM 2055 C C . LEU A 1 260 ? -5.128 3.191 -8.433 1.00 92.25 260 LEU A C 1
ATOM 2057 O O . LEU A 1 260 ? -4.728 4.308 -8.081 1.00 92.25 260 LEU A O 1
ATOM 2061 N N . ASP A 1 261 ? -4.835 2.674 -9.626 1.00 89.81 261 ASP A N 1
ATOM 2062 C CA . ASP A 1 261 ? -4.037 3.378 -10.628 1.00 89.81 261 ASP A CA 1
ATOM 2063 C C . ASP A 1 261 ? -4.765 4.604 -11.189 1.00 89.81 261 ASP A C 1
ATOM 2065 O O . ASP A 1 261 ? -4.179 5.691 -11.234 1.00 89.81 261 ASP A O 1
ATOM 2069 N N . LYS A 1 262 ? -6.062 4.490 -11.506 1.00 91.56 262 LYS A N 1
ATOM 2070 C CA . LYS A 1 262 ? -6.903 5.629 -11.926 1.00 91.56 262 LYS A CA 1
ATOM 2071 C C . LYS A 1 262 ? -6.957 6.741 -10.877 1.00 91.56 262 LYS A C 1
ATOM 2073 O O . LYS A 1 262 ? -6.964 7.922 -11.226 1.00 91.56 262 LYS A O 1
ATOM 2078 N N . LEU A 1 263 ? -6.949 6.378 -9.595 1.00 93.50 263 LEU A N 1
ATOM 2079 C CA . LEU A 1 263 ? -6.947 7.325 -8.476 1.00 93.50 263 LEU A CA 1
ATOM 2080 C C . LEU A 1 263 ? -5.562 7.894 -8.147 1.00 93.50 263 LEU A C 1
ATOM 2082 O O . LEU A 1 263 ? -5.442 8.734 -7.257 1.00 93.50 263 LEU A O 1
ATOM 2086 N N . ASN A 1 264 ? -4.513 7.490 -8.870 1.00 92.94 264 ASN A N 1
ATOM 2087 C CA . ASN A 1 264 ? -3.137 7.939 -8.656 1.00 92.94 264 ASN A CA 1
ATOM 2088 C C . ASN A 1 264 ? -2.631 7.710 -7.218 1.00 92.94 264 ASN A C 1
ATOM 2090 O O . ASN A 1 264 ? -1.823 8.496 -6.708 1.00 92.94 264 ASN A O 1
ATOM 2094 N N . VAL A 1 265 ? -3.056 6.616 -6.573 1.00 94.19 265 VAL A N 1
ATOM 2095 C CA . VAL A 1 265 ? -2.680 6.285 -5.184 1.00 94.19 265 VAL A CA 1
ATOM 2096 C C . VAL A 1 265 ? -1.161 6.258 -5.018 1.00 94.19 265 VAL A C 1
ATOM 2098 O O . VAL A 1 265 ? -0.630 6.867 -4.092 1.00 94.19 265 VAL A O 1
ATOM 2101 N N . ARG A 1 266 ? -0.443 5.656 -5.975 1.00 93.69 266 ARG A N 1
ATOM 2102 C CA . ARG A 1 266 ? 1.030 5.596 -5.993 1.00 93.69 266 ARG A CA 1
ATOM 2103 C C . ARG A 1 266 ? 1.681 6.976 -5.892 1.00 93.69 266 ARG A C 1
ATOM 2105 O O . ARG A 1 266 ? 2.619 7.165 -5.124 1.00 93.69 266 ARG A O 1
ATOM 2112 N N . LYS A 1 267 ? 1.162 7.958 -6.636 1.00 91.62 267 LYS A N 1
ATOM 2113 C CA . LYS A 1 267 ? 1.667 9.338 -6.610 1.00 91.62 267 LYS A CA 1
ATOM 2114 C C . LYS A 1 267 ? 1.365 10.007 -5.271 1.00 91.62 267 LYS A C 1
ATOM 2116 O O . LYS A 1 267 ? 2.229 10.695 -4.738 1.00 91.62 267 LYS A O 1
ATOM 2121 N N . ALA A 1 268 ? 0.161 9.812 -4.734 1.00 92.25 268 ALA A N 1
ATOM 2122 C CA . ALA A 1 268 ? -0.225 10.382 -3.449 1.00 92.25 268 ALA A CA 1
ATOM 2123 C C . ALA A 1 268 ? 0.640 9.830 -2.301 1.00 92.25 268 ALA A C 1
ATOM 2125 O O . ALA A 1 268 ? 1.140 10.602 -1.488 1.00 92.25 268 ALA A O 1
ATOM 2126 N N . VAL A 1 269 ? 0.903 8.519 -2.288 1.00 93.44 269 VAL A N 1
ATOM 2127 C CA . VAL A 1 269 ? 1.780 7.882 -1.295 1.00 93.44 269 VAL A CA 1
ATOM 2128 C C . VAL A 1 269 ? 3.239 8.321 -1.458 1.00 93.44 269 VAL A C 1
ATOM 2130 O O . VAL A 1 269 ? 3.883 8.636 -0.462 1.00 93.44 269 VAL A O 1
ATOM 2133 N N . ALA A 1 270 ? 3.754 8.442 -2.686 1.00 91.25 270 ALA A N 1
ATOM 2134 C CA . ALA A 1 270 ? 5.106 8.961 -2.919 1.00 91.25 270 ALA A CA 1
ATOM 2135 C C . ALA A 1 270 ? 5.288 10.392 -2.372 1.00 91.25 270 ALA A C 1
ATOM 2137 O O . ALA A 1 270 ? 6.334 10.718 -1.816 1.00 91.25 270 ALA A O 1
ATOM 2138 N N . LEU A 1 271 ? 4.258 11.241 -2.477 1.00 89.81 271 LEU A N 1
ATOM 2139 C CA . LEU A 1 271 ? 4.273 12.577 -1.871 1.00 89.81 271 LEU A CA 1
ATOM 2140 C C . LEU A 1 271 ? 4.282 12.522 -0.337 1.00 89.81 271 LEU A C 1
ATOM 2142 O O . LEU A 1 271 ? 4.946 13.346 0.286 1.00 89.81 271 LEU A O 1
ATOM 2146 N N . LEU A 1 272 ? 3.585 11.555 0.271 1.00 89.62 272 LEU A N 1
ATOM 2147 C CA . LEU A 1 272 ? 3.623 11.341 1.721 1.00 89.62 272 LEU A CA 1
ATOM 2148 C C . LEU A 1 272 ? 4.998 10.859 2.203 1.00 89.62 272 LEU A C 1
ATOM 2150 O O . LEU A 1 272 ? 5.459 11.332 3.239 1.00 89.62 272 LEU A O 1
ATOM 2154 N N . MET A 1 273 ? 5.660 9.973 1.449 1.00 89.94 273 MET A N 1
ATOM 2155 C CA . MET A 1 273 ? 7.016 9.494 1.759 1.00 89.94 273 MET A CA 1
ATOM 2156 C C . MET A 1 273 ? 8.040 10.634 1.783 1.00 89.94 273 MET A C 1
ATOM 2158 O O . MET A 1 273 ? 8.909 10.654 2.648 1.00 89.94 273 MET A O 1
ATOM 2162 N N . ASN A 1 274 ? 7.899 11.604 0.876 1.00 85.94 274 ASN A N 1
ATOM 2163 C CA . ASN A 1 274 ? 8.769 12.782 0.802 1.00 85.94 274 ASN A CA 1
ATOM 2164 C C . ASN A 1 274 ? 8.454 13.852 1.865 1.00 85.94 274 ASN A C 1
ATOM 2166 O O . ASN A 1 274 ? 9.191 14.829 1.993 1.00 85.94 274 ASN A O 1
ATOM 2170 N N . GLY A 1 275 ? 7.335 13.722 2.582 1.00 84.00 275 GLY A N 1
ATOM 2171 C CA . GLY A 1 275 ? 6.897 14.671 3.603 1.00 84.00 275 GLY A CA 1
ATOM 2172 C C . GLY A 1 275 ? 7.348 14.293 5.014 1.00 84.00 275 GLY A C 1
ATOM 2173 O O . GLY A 1 275 ? 7.821 13.189 5.266 1.00 84.00 275 GLY A O 1
ATOM 2174 N N . VAL A 1 276 ? 7.134 15.198 5.972 1.00 78.50 276 VAL A N 1
ATOM 2175 C CA . VAL A 1 276 ? 7.328 14.905 7.402 1.00 78.50 276 VAL A CA 1
ATOM 2176 C C . VAL A 1 276 ? 6.148 14.086 7.918 1.00 78.50 276 VAL A C 1
ATOM 2178 O O . VAL A 1 276 ? 4.987 14.461 7.730 1.00 78.50 276 VAL A O 1
ATOM 2181 N N . HIS A 1 277 ? 6.440 12.977 8.588 1.00 81.31 277 HIS A N 1
ATOM 2182 C CA . HIS A 1 277 ? 5.430 12.050 9.080 1.00 81.31 277 HIS A CA 1
ATOM 2183 C C . HIS A 1 277 ? 5.852 11.408 10.414 1.00 81.31 277 HIS A C 1
ATOM 2185 O O . HIS A 1 277 ? 7.028 11.397 10.765 1.00 81.31 277 HIS A O 1
ATOM 2191 N N . GLY A 1 278 ? 4.868 10.933 11.187 1.00 82.38 278 GLY A N 1
ATOM 2192 C CA . GLY A 1 278 ? 5.097 10.249 12.466 1.00 82.38 278 GLY A CA 1
ATOM 2193 C C . GLY A 1 278 ? 5.407 8.759 12.296 1.00 82.38 278 GLY A C 1
ATOM 2194 O O . GLY A 1 278 ? 5.169 8.198 11.228 1.00 82.38 278 GLY A O 1
ATOM 2195 N N . GLU A 1 279 ? 5.872 8.116 13.370 1.00 85.38 279 GLU A N 1
ATOM 2196 C CA . GLU A 1 279 ? 6.335 6.718 13.372 1.00 85.38 279 GLU A CA 1
ATOM 2197 C C . GLU A 1 279 ? 5.285 5.722 12.847 1.00 85.38 279 GLU A C 1
ATOM 2199 O O . GLU A 1 279 ? 5.589 4.865 12.019 1.00 85.38 279 GLU A O 1
ATOM 2204 N N . GLU A 1 280 ? 4.025 5.865 13.266 1.00 86.69 280 GLU A N 1
ATOM 2205 C CA . GLU A 1 280 ? 2.934 5.001 12.797 1.00 86.69 280 GLU A CA 1
ATOM 2206 C C . GLU A 1 280 ? 2.694 5.141 11.292 1.00 86.69 280 GLU A C 1
ATOM 2208 O O . GLU A 1 280 ? 2.542 4.147 10.583 1.00 86.69 280 GLU A O 1
ATOM 2213 N N . LEU A 1 281 ? 2.733 6.364 10.759 1.00 89.75 281 LEU A N 1
ATOM 2214 C CA . LEU A 1 281 ? 2.590 6.575 9.321 1.00 89.75 281 LEU A CA 1
ATOM 2215 C C . LEU A 1 281 ? 3.807 6.022 8.560 1.00 89.75 281 LEU A C 1
ATOM 2217 O O . LEU A 1 281 ? 3.619 5.433 7.499 1.00 89.75 281 LEU A O 1
ATOM 2221 N N . SER A 1 282 ? 5.027 6.120 9.110 1.00 91.19 282 SER A N 1
ATOM 2222 C CA . SER A 1 282 ? 6.222 5.489 8.524 1.00 91.19 282 SER A CA 1
ATOM 2223 C C . SER A 1 282 ? 6.037 3.983 8.326 1.00 91.19 282 SER A C 1
ATOM 2225 O O . SER A 1 282 ? 6.348 3.470 7.251 1.00 91.19 282 SER A O 1
ATOM 2227 N N . LYS A 1 283 ? 5.490 3.279 9.329 1.00 91.81 283 LYS A N 1
ATOM 2228 C CA . LYS A 1 283 ? 5.226 1.830 9.256 1.00 91.81 283 LYS A CA 1
ATOM 2229 C C . LYS A 1 283 ? 4.278 1.501 8.100 1.00 91.81 283 LYS A C 1
ATOM 2231 O O . LYS A 1 283 ? 4.601 0.657 7.267 1.00 91.81 283 LYS A O 1
ATOM 2236 N N . HIS A 1 284 ? 3.165 2.228 7.987 1.00 93.94 284 HIS A N 1
ATOM 2237 C CA . HIS A 1 284 ? 2.194 2.036 6.905 1.00 93.94 284 HIS A CA 1
ATOM 2238 C C . HIS A 1 284 ? 2.755 2.406 5.516 1.00 93.94 284 HIS A C 1
ATOM 2240 O O . HIS A 1 284 ? 2.388 1.788 4.517 1.00 93.94 284 HIS A O 1
ATOM 2246 N N . LEU A 1 285 ? 3.666 3.381 5.417 1.00 94.31 285 LEU A N 1
ATOM 2247 C CA . LEU A 1 285 ? 4.338 3.729 4.157 1.00 94.31 285 LEU A CA 1
ATOM 2248 C C . LEU A 1 285 ? 5.300 2.622 3.693 1.00 94.31 285 LEU A C 1
ATOM 2250 O O . LEU A 1 285 ? 5.280 2.249 2.519 1.00 94.31 285 LEU A O 1
ATOM 2254 N N . LEU A 1 286 ? 6.106 2.061 4.603 1.00 93.25 286 LEU A N 1
ATOM 2255 C CA . LEU A 1 286 ? 6.986 0.919 4.305 1.00 93.25 286 LEU A CA 1
ATOM 2256 C C . LEU A 1 286 ? 6.188 -0.344 3.961 1.00 93.25 286 LEU A C 1
ATOM 2258 O O . LEU A 1 286 ? 6.569 -1.128 3.088 1.00 93.25 286 LEU A O 1
ATOM 2262 N N . GLU A 1 287 ? 5.049 -0.533 4.618 1.00 94.19 287 GLU A N 1
ATOM 2263 C CA . GLU A 1 287 ? 4.114 -1.602 4.298 1.00 94.19 287 GLU A CA 1
ATOM 2264 C C . GLU A 1 287 ? 3.543 -1.440 2.882 1.00 94.19 287 GLU A C 1
ATOM 2266 O O . GLU A 1 287 ? 3.584 -2.397 2.108 1.00 94.19 287 GLU A O 1
ATOM 2271 N N . PHE A 1 288 ? 3.098 -0.236 2.500 1.00 95.44 288 PHE A N 1
ATOM 2272 C CA . PHE A 1 288 ? 2.631 0.047 1.138 1.00 95.44 288 PHE A CA 1
ATOM 2273 C C . PHE A 1 288 ? 3.728 -0.228 0.101 1.00 95.44 288 PHE A C 1
ATOM 2275 O O . PHE A 1 288 ? 3.473 -0.866 -0.920 1.00 95.44 288 PHE A O 1
ATOM 2282 N N . GLN A 1 289 ? 4.967 0.197 0.376 1.00 94.31 289 GLN A N 1
ATOM 2283 C CA . GLN A 1 289 ? 6.133 -0.095 -0.464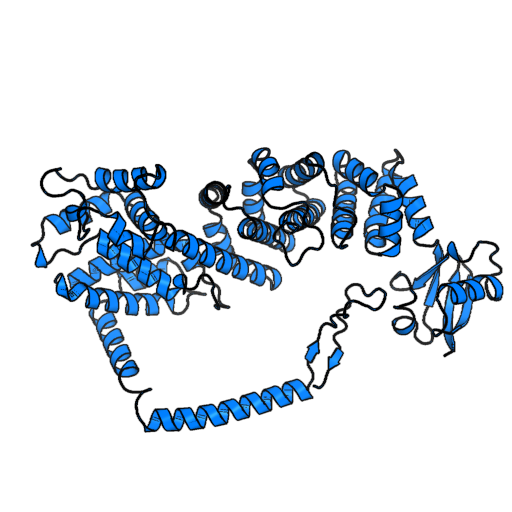 1.00 94.31 289 GLN A CA 1
ATOM 2284 C C . GLN A 1 289 ? 6.316 -1.606 -0.658 1.00 94.31 289 GLN A C 1
ATOM 2286 O O . GLN A 1 289 ? 6.451 -2.083 -1.784 1.00 94.31 289 GLN A O 1
ATOM 2291 N N . SER A 1 290 ? 6.252 -2.371 0.429 1.00 93.88 290 SER A N 1
ATOM 2292 C CA . SER A 1 290 ? 6.394 -3.830 0.402 1.00 93.88 290 SER A CA 1
ATOM 2293 C C . SER A 1 290 ? 5.261 -4.514 -0.368 1.00 93.88 290 SER A C 1
ATOM 2295 O O . SER A 1 290 ? 5.500 -5.456 -1.129 1.00 93.88 290 SER A O 1
ATOM 2297 N N . LEU A 1 291 ? 4.027 -4.027 -0.212 1.00 93.75 291 LEU A N 1
ATOM 2298 C CA . LEU A 1 291 ? 2.871 -4.495 -0.978 1.00 93.75 291 LEU A CA 1
ATOM 2299 C C . LEU A 1 291 ? 3.028 -4.179 -2.469 1.00 93.75 291 LEU A C 1
ATOM 2301 O O . LEU A 1 291 ? 2.731 -5.035 -3.300 1.00 93.75 291 LEU A O 1
ATOM 2305 N N . PHE A 1 292 ? 3.564 -3.008 -2.818 1.00 94.56 292 PHE A N 1
ATOM 2306 C CA . PHE A 1 292 ? 3.858 -2.658 -4.205 1.00 94.56 292 PHE A CA 1
ATOM 2307 C C . PHE A 1 292 ? 4.956 -3.545 -4.816 1.00 94.56 292 PHE A C 1
ATOM 2309 O O . PHE A 1 292 ? 4.821 -3.975 -5.958 1.00 94.56 292 PHE A O 1
ATOM 2316 N N . VAL A 1 293 ? 6.005 -3.900 -4.067 1.00 94.31 293 VAL A N 1
ATOM 2317 C CA . VAL A 1 293 ? 7.024 -4.864 -4.535 1.00 94.31 293 VAL A CA 1
ATOM 2318 C C . VAL A 1 293 ? 6.396 -6.231 -4.811 1.00 94.31 293 VAL A C 1
ATOM 2320 O O . VAL A 1 293 ? 6.612 -6.811 -5.876 1.00 94.31 293 VAL A O 1
ATOM 2323 N N . ARG A 1 294 ? 5.557 -6.730 -3.896 1.00 92.75 294 ARG A N 1
ATOM 2324 C CA . ARG A 1 294 ? 4.817 -7.990 -4.083 1.00 92.75 294 ARG A CA 1
ATOM 2325 C C . ARG A 1 294 ? 3.902 -7.935 -5.309 1.00 92.75 294 ARG A C 1
ATOM 2327 O O . ARG A 1 294 ? 3.800 -8.905 -6.060 1.00 92.75 294 ARG A O 1
ATOM 2334 N N . GLN A 1 295 ? 3.261 -6.793 -5.522 1.00 92.12 295 GLN A N 1
ATOM 2335 C CA . GLN A 1 295 ? 2.416 -6.532 -6.678 1.00 92.12 295 GLN A CA 1
ATOM 2336 C C . GLN A 1 295 ? 3.218 -6.567 -7.986 1.00 92.12 295 GLN A C 1
ATOM 2338 O O . GLN A 1 295 ? 2.857 -7.283 -8.921 1.00 92.12 295 GLN A O 1
ATOM 2343 N N . ALA A 1 296 ? 4.345 -5.857 -8.034 1.00 93.31 296 ALA A N 1
ATOM 2344 C CA . ALA A 1 296 ? 5.245 -5.853 -9.181 1.00 93.31 296 ALA A CA 1
ATOM 2345 C C . ALA A 1 296 ? 5.814 -7.248 -9.473 1.00 93.31 296 ALA A C 1
ATOM 2347 O O . ALA A 1 296 ? 5.910 -7.646 -10.634 1.00 93.31 296 ALA A O 1
ATOM 2348 N N . TYR A 1 297 ? 6.102 -8.036 -8.436 1.00 94.31 297 TYR A N 1
ATOM 2349 C CA . TYR A 1 297 ? 6.501 -9.433 -8.577 1.00 94.31 297 TYR A CA 1
ATOM 2350 C C . TYR A 1 297 ? 5.409 -10.289 -9.223 1.00 94.31 297 TYR A C 1
ATOM 2352 O O . TYR A 1 297 ? 5.690 -11.070 -10.136 1.00 94.31 297 TYR A O 1
ATOM 2360 N N . ARG A 1 298 ? 4.149 -10.121 -8.801 1.00 92.75 298 ARG A N 1
ATOM 2361 C CA . ARG A 1 298 ? 3.009 -10.807 -9.420 1.00 92.75 298 ARG A CA 1
ATOM 2362 C C . ARG A 1 298 ? 2.884 -10.431 -10.896 1.00 92.75 298 ARG A C 1
ATOM 2364 O O . ARG A 1 298 ? 2.851 -11.332 -11.729 1.00 92.75 298 ARG A O 1
ATOM 2371 N N . TRP A 1 299 ? 2.931 -9.139 -11.235 1.00 92.75 299 TRP A N 1
ATOM 2372 C CA . TRP A 1 299 ? 2.949 -8.681 -12.632 1.00 92.75 299 TRP A CA 1
ATOM 2373 C C . TRP A 1 299 ? 4.123 -9.260 -13.433 1.00 92.75 299 TRP A C 1
ATOM 2375 O O . TRP A 1 299 ? 3.939 -9.653 -14.584 1.00 92.75 299 TRP A O 1
ATOM 2385 N N . LYS A 1 300 ? 5.314 -9.367 -12.833 1.00 93.94 300 LYS A N 1
ATOM 2386 C CA . LYS A 1 300 ? 6.487 -9.979 -13.473 1.00 93.94 300 LYS A CA 1
ATOM 2387 C C . LYS A 1 300 ? 6.284 -11.468 -13.777 1.00 93.94 300 LYS A C 1
ATOM 2389 O O . LYS A 1 300 ? 6.804 -11.966 -14.770 1.00 93.94 300 LYS A O 1
ATOM 2394 N N . ARG A 1 301 ? 5.536 -12.197 -12.942 1.00 92.38 301 ARG A N 1
ATOM 2395 C CA . ARG A 1 301 ? 5.273 -13.637 -13.131 1.00 92.38 301 ARG A CA 1
ATOM 2396 C C . ARG A 1 301 ? 4.066 -13.941 -14.012 1.00 92.38 301 ARG A C 1
ATOM 2398 O O . ARG A 1 301 ? 3.995 -15.046 -14.554 1.00 92.38 301 ARG A O 1
ATOM 2405 N N . THR A 1 302 ? 3.143 -12.997 -14.178 1.00 91.38 302 THR A N 1
ATOM 2406 C CA . THR A 1 302 ? 1.994 -13.157 -15.074 1.00 91.38 302 THR A CA 1
ATOM 2407 C C . THR A 1 302 ? 2.468 -13.338 -16.515 1.00 91.38 302 THR A C 1
ATOM 2409 O O . THR A 1 302 ? 3.146 -12.476 -17.076 1.00 91.38 302 THR A O 1
ATOM 2412 N N . GLN A 1 303 ? 2.112 -14.471 -17.123 1.00 89.81 303 GLN A N 1
ATOM 2413 C CA . GLN A 1 303 ? 2.512 -14.796 -18.491 1.00 89.81 303 GLN A CA 1
ATOM 2414 C C . GLN A 1 303 ? 1.745 -13.951 -19.511 1.00 89.81 303 GLN A C 1
ATOM 2416 O O . GLN A 1 303 ? 0.526 -13.786 -19.417 1.00 89.81 303 GLN A O 1
ATOM 2421 N N . VAL A 1 304 ? 2.447 -13.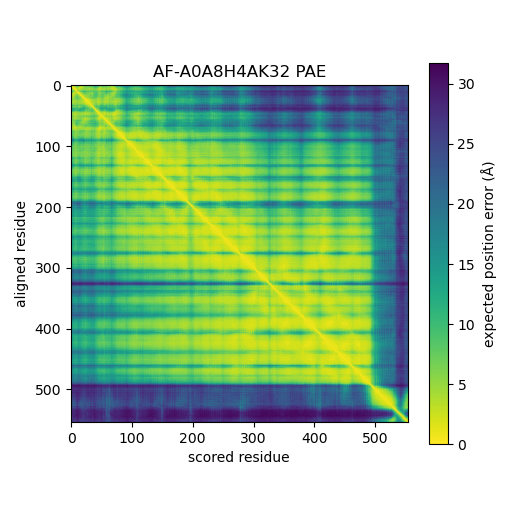463 -20.534 1.00 88.00 304 VAL A N 1
ATOM 2422 C CA . VAL A 1 304 ? 1.818 -12.700 -21.616 1.00 88.00 304 VAL A CA 1
ATOM 2423 C C . VAL A 1 304 ? 1.241 -13.660 -22.650 1.00 88.00 304 VAL A C 1
ATOM 2425 O O . VAL A 1 304 ? 1.956 -14.413 -23.310 1.00 88.00 304 VAL A O 1
ATOM 2428 N N . SER A 1 305 ? -0.078 -13.604 -22.813 1.00 85.44 305 SER A N 1
ATOM 2429 C CA . SER A 1 305 ? -0.839 -14.450 -23.731 1.00 85.44 305 SER A CA 1
ATOM 2430 C C . SER A 1 305 ? -1.722 -13.620 -24.655 1.00 85.44 305 SER A C 1
ATOM 2432 O O . SER A 1 305 ? -2.393 -12.695 -24.209 1.00 85.44 305 SER A O 1
ATOM 2434 N N . LEU A 1 306 ? -1.775 -14.004 -25.934 1.00 82.31 306 LEU A N 1
ATOM 2435 C CA . LEU A 1 306 ? -2.668 -13.409 -26.939 1.00 82.31 306 LEU A CA 1
ATOM 2436 C C . LEU A 1 306 ? -4.142 -13.798 -26.737 1.00 82.31 306 LEU A C 1
ATOM 2438 O O . LEU A 1 306 ? -5.017 -13.197 -27.355 1.00 82.31 306 LEU A O 1
ATOM 2442 N N . HIS A 1 307 ? -4.414 -14.802 -25.896 1.00 84.25 307 HIS A N 1
ATOM 2443 C CA . HIS A 1 307 ? -5.776 -15.196 -25.528 1.00 84.25 307 HIS A CA 1
ATOM 2444 C C . HIS A 1 307 ? -6.415 -14.223 -24.533 1.00 84.25 307 HIS A C 1
ATOM 2446 O O . HIS A 1 307 ? -7.636 -14.185 -24.427 1.00 84.25 307 HIS A O 1
ATOM 2452 N N . ILE A 1 308 ? -5.602 -13.432 -23.828 1.00 84.56 308 ILE A N 1
ATOM 2453 C CA . ILE A 1 308 ? -6.077 -12.407 -22.902 1.00 84.56 308 ILE A CA 1
ATOM 2454 C C . ILE A 1 308 ? -6.324 -11.120 -23.712 1.00 84.56 308 ILE A C 1
ATOM 2456 O O . ILE A 1 308 ? -5.375 -10.593 -24.306 1.00 84.56 308 ILE A O 1
ATOM 2460 N N . PRO A 1 309 ? -7.566 -10.595 -23.761 1.00 85.75 309 PRO A N 1
ATOM 2461 C CA . PRO A 1 309 ? -7.901 -9.443 -24.600 1.00 85.75 309 PRO A CA 1
ATOM 2462 C C . PRO A 1 309 ? -7.076 -8.189 -24.290 1.00 85.75 309 PRO A C 1
ATOM 2464 O O . PRO A 1 309 ? -6.622 -7.524 -25.218 1.00 85.75 309 PRO A O 1
ATOM 2467 N N . SER A 1 310 ? -6.827 -7.892 -23.010 1.00 86.12 310 SER A N 1
ATOM 2468 C CA . SER A 1 310 ? -6.045 -6.721 -22.582 1.00 86.12 310 SER A CA 1
ATOM 2469 C C . SER A 1 310 ? -4.616 -6.752 -23.136 1.00 86.12 310 SER A C 1
ATOM 2471 O O . SER A 1 310 ? -4.172 -5.795 -23.768 1.00 86.12 310 SER A O 1
ATOM 2473 N N . HIS A 1 311 ? -3.922 -7.885 -22.995 1.00 90.00 311 HIS A N 1
ATOM 2474 C CA . HIS A 1 311 ? -2.560 -8.071 -23.504 1.00 90.00 311 HIS A CA 1
ATOM 2475 C C . HIS A 1 311 ? -2.495 -7.955 -25.029 1.00 90.00 311 HIS A C 1
ATOM 2477 O O . HIS A 1 311 ? -1.575 -7.348 -25.580 1.00 90.00 311 HIS A O 1
ATOM 2483 N N . LYS A 1 312 ? -3.486 -8.531 -25.722 1.00 88.69 312 LYS A N 1
ATOM 2484 C CA . LYS A 1 312 ? -3.589 -8.449 -27.180 1.00 88.69 312 LYS A CA 1
ATOM 2485 C C . LYS A 1 312 ? -3.755 -6.999 -27.641 1.00 88.69 312 LYS A C 1
ATOM 2487 O O . LYS A 1 312 ? -3.049 -6.586 -28.557 1.00 88.69 312 LYS A O 1
ATOM 2492 N N . ILE A 1 313 ? -4.631 -6.231 -26.988 1.00 90.81 313 ILE A N 1
ATOM 2493 C CA . ILE A 1 313 ? -4.850 -4.810 -27.292 1.00 90.81 313 ILE A CA 1
ATOM 2494 C C . ILE A 1 313 ? -3.553 -4.014 -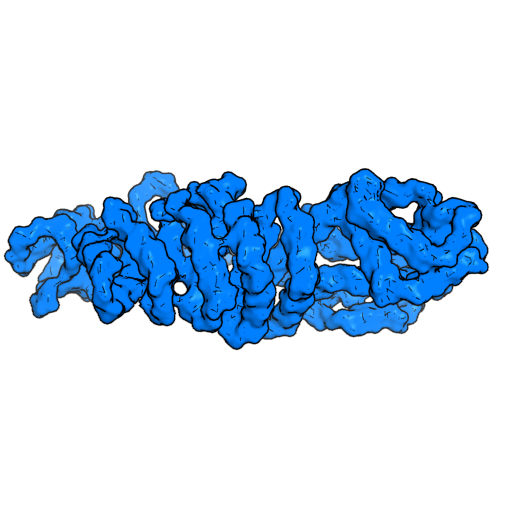27.105 1.00 90.81 313 ILE A C 1
ATOM 2496 O O . ILE A 1 313 ? -3.158 -3.293 -28.016 1.00 90.81 313 ILE A O 1
ATOM 2500 N N . MET A 1 314 ? -2.841 -4.197 -25.987 1.00 90.81 314 MET A N 1
ATOM 2501 C CA . MET A 1 314 ? -1.569 -3.503 -25.732 1.00 90.81 314 MET A CA 1
ATOM 2502 C C . MET A 1 314 ? -0.528 -3.773 -26.824 1.00 90.81 314 MET A C 1
ATOM 2504 O O . MET A 1 314 ? 0.097 -2.845 -27.337 1.00 90.81 314 MET A O 1
ATOM 2508 N N . LEU A 1 315 ? -0.367 -5.037 -27.223 1.00 90.19 315 LEU A N 1
ATOM 2509 C CA . LEU A 1 315 ? 0.543 -5.428 -28.301 1.00 90.19 315 LEU A CA 1
ATOM 2510 C C . LEU A 1 315 ? 0.120 -4.827 -29.651 1.00 90.19 315 LEU A C 1
ATOM 2512 O O . LEU A 1 315 ? 0.953 -4.307 -30.397 1.00 90.19 315 LEU A O 1
ATOM 2516 N N . GLU A 1 316 ? -1.168 -4.879 -29.987 1.00 90.25 316 GLU A N 1
ATOM 2517 C CA . GLU A 1 316 ? -1.676 -4.273 -31.218 1.00 90.25 316 GLU A CA 1
ATOM 2518 C C . GLU A 1 316 ? -1.470 -2.759 -31.256 1.00 90.25 316 GLU A C 1
ATOM 2520 O O . GLU A 1 316 ? -1.085 -2.242 -32.303 1.00 90.25 316 GLU A O 1
ATOM 2525 N N . GLU A 1 317 ? -1.673 -2.064 -30.137 1.00 92.06 317 GLU A N 1
ATOM 2526 C CA . GLU A 1 317 ? -1.411 -0.629 -30.015 1.00 92.06 317 GLU A CA 1
ATOM 2527 C C . GLU A 1 317 ? 0.075 -0.307 -30.201 1.00 92.06 317 GLU A C 1
ATOM 2529 O O . GLU A 1 317 ? 0.393 0.586 -30.978 1.00 92.06 317 GLU A O 1
ATOM 2534 N N . ILE A 1 318 ? 0.993 -1.060 -29.577 1.00 91.62 318 ILE A N 1
ATOM 2535 C CA . ILE A 1 318 ? 2.447 -0.867 -29.757 1.00 91.62 318 ILE A CA 1
ATOM 2536 C C . ILE A 1 318 ? 2.817 -0.925 -31.244 1.00 91.62 318 ILE A C 1
ATOM 2538 O O . ILE A 1 318 ? 3.534 -0.062 -31.747 1.00 91.62 318 ILE A O 1
ATOM 2542 N N . TRP A 1 319 ? 2.287 -1.911 -31.970 1.00 89.62 319 TRP A N 1
ATOM 2543 C CA . TRP A 1 319 ? 2.536 -2.022 -33.404 1.00 89.62 319 TRP A CA 1
ATOM 2544 C C . TRP A 1 319 ? 1.898 -0.901 -34.222 1.00 89.62 319 TRP A C 1
ATOM 2546 O O . TRP A 1 319 ? 2.570 -0.305 -35.061 1.00 89.62 319 TRP A O 1
ATOM 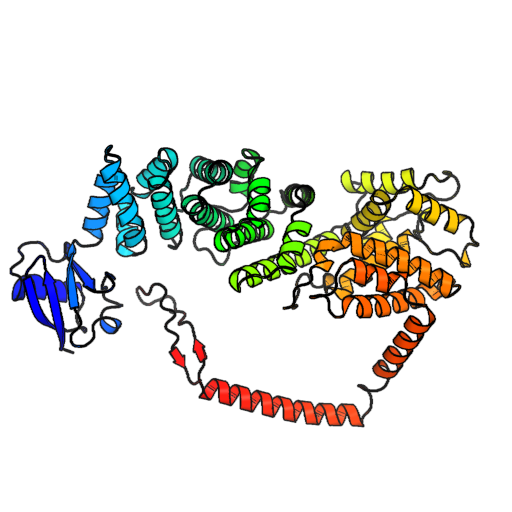2556 N N . LYS A 1 320 ? 0.603 -0.633 -34.015 1.00 90.06 320 LYS A N 1
ATOM 2557 C CA . LYS A 1 320 ? -0.128 0.377 -34.792 1.00 90.06 320 LYS A CA 1
ATOM 2558 C C . LYS A 1 320 ? 0.522 1.746 -34.633 1.00 90.06 320 LYS A C 1
ATOM 2560 O O . LYS A 1 320 ? 0.713 2.444 -35.623 1.00 90.06 320 LYS A O 1
ATOM 2565 N N . THR A 1 321 ? 0.933 2.088 -33.413 1.00 89.75 321 THR A N 1
ATOM 2566 C CA . THR A 1 321 ? 1.613 3.352 -33.139 1.00 89.75 321 THR A CA 1
ATOM 2567 C C . THR A 1 321 ? 2.996 3.408 -33.771 1.00 89.75 321 THR A C 1
ATOM 2569 O O . THR A 1 321 ? 3.412 4.496 -34.130 1.00 89.75 321 THR A O 1
ATOM 2572 N N . ALA A 1 322 ? 3.704 2.293 -33.982 1.00 86.12 322 ALA A N 1
ATOM 2573 C CA . ALA A 1 322 ? 5.001 2.321 -34.667 1.00 86.12 322 ALA A CA 1
ATOM 2574 C C . ALA A 1 322 ? 4.898 2.814 -36.127 1.00 86.12 322 ALA A C 1
ATOM 2576 O O . ALA A 1 322 ? 5.887 3.308 -36.664 1.00 86.12 322 ALA A O 1
ATOM 2577 N N . ASN A 1 323 ? 3.711 2.710 -36.746 1.00 86.00 323 ASN A N 1
ATOM 2578 C CA . ASN A 1 323 ? 3.395 3.202 -38.093 1.00 86.00 323 ASN A CA 1
ATOM 2579 C C . ASN A 1 323 ? 4.405 2.748 -39.167 1.00 86.00 323 ASN A C 1
ATOM 2581 O O . ASN A 1 323 ? 4.936 3.542 -39.945 1.00 86.00 323 ASN A O 1
ATOM 2585 N N . LEU A 1 324 ? 4.708 1.450 -39.171 1.00 82.94 324 LEU A N 1
ATOM 2586 C CA . LEU A 1 324 ? 5.682 0.841 -40.072 1.00 82.94 324 LEU A CA 1
ATOM 2587 C C . LEU A 1 324 ? 4.999 0.080 -41.215 1.00 82.94 324 LEU A C 1
ATOM 2589 O O . LEU A 1 324 ? 3.922 -0.480 -41.008 1.00 82.94 324 LEU A O 1
ATOM 2593 N N . PRO A 1 325 ? 5.639 -0.030 -42.396 1.00 77.62 325 PRO A N 1
ATOM 2594 C CA . PRO A 1 325 ? 5.120 -0.859 -43.481 1.00 77.62 325 PRO A CA 1
ATOM 2595 C C . PRO A 1 325 ? 5.042 -2.334 -43.056 1.00 77.62 325 PRO A C 1
ATOM 2597 O O . PRO A 1 325 ? 5.928 -2.826 -42.352 1.00 77.62 325 PRO A O 1
ATOM 2600 N N . GLU A 1 326 ? 4.012 -3.056 -43.502 1.00 72.38 326 GLU A N 1
ATOM 2601 C CA . GLU A 1 326 ? 3.754 -4.447 -43.083 1.00 72.38 326 GLU A CA 1
ATOM 2602 C C . GLU A 1 326 ? 4.764 -5.466 -43.650 1.00 72.38 326 GLU A C 1
ATOM 2604 O O . GLU A 1 326 ? 4.910 -6.569 -43.124 1.00 72.38 326 GLU A O 1
ATOM 2609 N N . GLU A 1 327 ? 5.521 -5.095 -44.684 1.00 65.81 327 GLU A N 1
ATOM 2610 C CA . GLU A 1 327 ? 6.486 -5.976 -45.349 1.00 65.81 327 GLU A CA 1
ATOM 2611 C C . GLU A 1 327 ? 7.737 -6.230 -44.491 1.00 65.81 327 GLU A C 1
ATOM 2613 O O . GLU A 1 327 ? 8.464 -5.296 -44.169 1.00 65.81 327 GLU A O 1
ATOM 2618 N N . GLY A 1 328 ? 8.055 -7.485 -44.155 1.00 64.38 328 GLY A N 1
ATOM 2619 C CA . GLY A 1 328 ? 9.336 -7.838 -43.516 1.00 64.38 328 GLY A CA 1
ATOM 2620 C C . GLY A 1 328 ? 9.314 -8.013 -41.993 1.00 64.38 328 GLY A C 1
ATOM 2621 O O . GLY A 1 328 ? 10.242 -7.570 -41.321 1.00 64.38 328 GLY A O 1
ATOM 2622 N N . GLY A 1 329 ? 8.300 -8.701 -41.462 1.00 77.94 329 GLY A N 1
ATOM 2623 C CA . GLY A 1 329 ? 8.253 -9.138 -40.063 1.00 77.94 329 GLY A CA 1
ATOM 2624 C C . GLY A 1 329 ? 7.814 -8.031 -39.104 1.00 77.94 329 GLY A C 1
ATOM 2625 O O . GLY A 1 329 ? 8.510 -7.037 -38.902 1.00 77.94 329 GLY A O 1
ATOM 2626 N N . LYS A 1 330 ? 6.633 -8.203 -38.510 1.00 84.81 330 LYS A N 1
ATOM 2627 C CA . LYS A 1 330 ? 5.983 -7.207 -37.655 1.00 84.81 330 LYS A CA 1
ATOM 2628 C C . LYS A 1 330 ? 6.841 -6.901 -36.427 1.00 84.81 330 LYS A C 1
ATOM 2630 O O . LYS A 1 330 ? 7.168 -5.753 -36.134 1.00 84.81 330 LYS A O 1
ATOM 2635 N N . TRP A 1 331 ? 7.226 -7.941 -35.701 1.00 87.69 331 TRP A N 1
ATOM 2636 C CA . TRP A 1 331 ? 7.818 -7.787 -34.376 1.00 87.69 331 TRP A CA 1
ATOM 2637 C C . TRP A 1 331 ? 9.330 -7.605 -34.420 1.00 87.69 331 TRP A C 1
ATOM 2639 O O . TRP A 1 331 ? 9.879 -6.879 -33.588 1.00 87.69 331 TRP A O 1
ATOM 2649 N N . ARG A 1 332 ? 10.005 -8.137 -35.445 1.00 86.06 332 ARG A N 1
ATOM 2650 C CA . ARG A 1 332 ? 11.430 -7.858 -35.665 1.00 86.06 332 ARG A CA 1
ATOM 2651 C C . ARG A 1 332 ? 11.713 -6.376 -35.870 1.00 86.06 332 ARG A C 1
ATOM 2653 O O . ARG A 1 332 ? 12.706 -5.871 -35.355 1.00 86.06 332 ARG A O 1
ATOM 2660 N N . LYS A 1 333 ? 10.824 -5.651 -36.554 1.00 84.62 333 LYS A N 1
ATOM 2661 C CA . LYS A 1 333 ? 10.976 -4.201 -36.755 1.00 84.62 333 LYS A CA 1
ATOM 2662 C C . LYS A 1 333 ? 10.824 -3.382 -35.476 1.00 84.62 333 LYS A C 1
ATOM 2664 O O . LYS A 1 333 ? 11.492 -2.366 -35.327 1.00 84.62 333 LYS A O 1
ATOM 2669 N N . VAL A 1 334 ? 9.989 -3.840 -34.544 1.00 86.44 334 VAL A N 1
ATOM 2670 C CA . VAL A 1 334 ? 9.851 -3.229 -33.209 1.00 86.44 334 VAL A CA 1
ATOM 2671 C C . VAL A 1 334 ? 11.077 -3.535 -32.327 1.00 86.44 334 VAL A C 1
ATOM 2673 O O . VAL A 1 334 ? 11.291 -2.897 -31.298 1.00 86.44 334 VAL A O 1
ATOM 2676 N N . GLY A 1 335 ? 11.928 -4.480 -32.737 1.00 87.19 335 GLY A N 1
ATOM 2677 C CA . GLY A 1 335 ? 13.159 -4.843 -32.039 1.00 87.19 335 GLY A CA 1
ATOM 2678 C C . GLY A 1 335 ? 13.045 -6.101 -31.180 1.00 87.19 335 GLY A C 1
ATOM 2679 O O . GLY A 1 335 ? 13.829 -6.255 -30.247 1.00 87.19 335 GLY A O 1
ATOM 2680 N N . PHE A 1 336 ? 12.080 -6.985 -31.453 1.00 90.00 336 PHE A N 1
ATOM 2681 C CA . PHE A 1 336 ? 12.103 -8.353 -30.923 1.00 90.00 336 PHE A CA 1
ATOM 2682 C C . PHE A 1 336 ? 13.084 -9.213 -31.731 1.00 90.00 336 PHE A C 1
ATOM 2684 O O . PHE A 1 336 ? 13.251 -9.012 -32.936 1.00 90.00 336 PHE A O 1
ATOM 2691 N N . ALA A 1 337 ? 13.721 -10.196 -31.097 1.00 85.12 337 ALA A N 1
ATOM 2692 C CA . ALA A 1 337 ? 14.562 -11.159 -31.809 1.00 85.12 337 ALA A CA 1
ATOM 2693 C C . ALA A 1 337 ? 13.724 -12.092 -32.706 1.00 85.12 337 ALA A C 1
ATOM 2695 O O . ALA A 1 337 ? 14.165 -12.531 -33.774 1.00 85.12 337 ALA A O 1
ATOM 2696 N N . THR A 1 338 ? 12.491 -12.383 -32.290 1.00 86.12 338 THR A N 1
ATOM 2697 C CA . THR A 1 338 ? 11.574 -13.304 -32.968 1.00 86.12 338 THR A CA 1
ATOM 2698 C C . THR A 1 338 ? 10.261 -12.632 -33.378 1.00 86.12 338 THR A C 1
ATOM 2700 O O . THR A 1 338 ? 9.866 -11.601 -32.844 1.00 86.12 338 THR A O 1
ATOM 2703 N N . GLU A 1 339 ? 9.523 -13.258 -34.301 1.00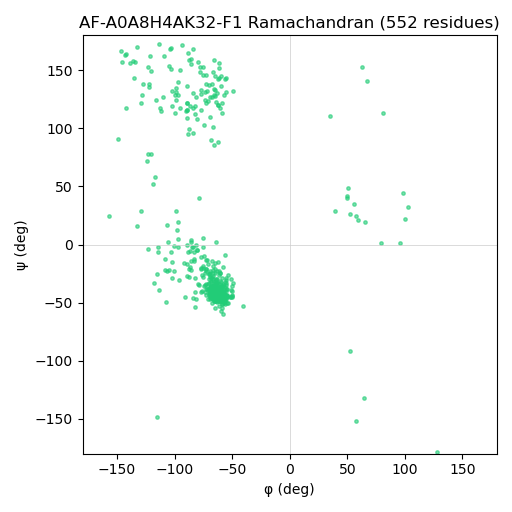 85.50 339 GLU A N 1
ATOM 2704 C CA . GLU A 1 339 ? 8.139 -12.859 -34.625 1.00 85.50 339 GLU A CA 1
ATOM 2705 C C . GLU A 1 339 ? 7.119 -13.295 -33.557 1.00 85.50 339 GLU A C 1
ATOM 2707 O O . GLU A 1 339 ? 5.912 -13.128 -33.721 1.00 85.50 339 GLU A O 1
ATOM 2712 N N . ALA A 1 340 ? 7.594 -13.853 -32.442 1.00 85.31 340 ALA A N 1
ATOM 2713 C CA . ALA A 1 340 ? 6.778 -14.300 -31.327 1.00 85.31 340 ALA A CA 1
ATOM 2714 C C . ALA A 1 340 ? 7.179 -13.549 -30.040 1.00 85.31 340 ALA A C 1
ATOM 2716 O O . ALA A 1 340 ? 7.821 -14.142 -29.170 1.00 85.31 340 ALA A O 1
ATOM 2717 N N . PRO A 1 341 ? 6.737 -12.281 -29.868 1.00 84.88 341 PRO A N 1
ATOM 2718 C CA . PRO A 1 341 ? 7.068 -11.431 -28.716 1.00 84.88 341 PRO A CA 1
ATOM 2719 C C . PRO A 1 341 ? 6.874 -12.100 -27.359 1.00 84.88 341 PRO A C 1
ATOM 2721 O O . PRO A 1 341 ? 7.618 -11.840 -26.417 1.00 84.88 341 PRO A O 1
ATOM 2724 N N . LYS A 1 342 ? 5.873 -12.987 -27.269 1.00 85.50 342 LYS A N 1
ATOM 2725 C CA . LYS A 1 342 ? 5.503 -13.700 -26.045 1.00 85.50 342 LYS A CA 1
ATOM 2726 C C . LYS A 1 342 ? 6.695 -14.369 -25.357 1.00 85.50 342 LYS A C 1
ATOM 2728 O O . LYS A 1 342 ? 6.778 -14.313 -24.140 1.00 85.50 342 LYS A O 1
ATOM 2733 N N . TRP A 1 343 ? 7.620 -14.966 -26.113 1.00 86.38 343 TRP A N 1
ATOM 2734 C CA . TRP A 1 343 ? 8.723 -15.740 -25.537 1.00 86.38 343 TRP A CA 1
ATOM 2735 C C . TRP A 1 343 ? 9.772 -14.852 -24.875 1.00 86.38 343 TRP A C 1
ATOM 2737 O O . TRP A 1 343 ? 10.288 -15.198 -23.818 1.00 86.38 343 TRP A O 1
ATOM 2747 N N . GLU A 1 344 ? 10.059 -13.698 -25.472 1.00 87.44 344 GLU A N 1
ATOM 2748 C CA . GLU A 1 344 ? 11.039 -12.746 -24.945 1.00 87.44 344 GLU A CA 1
ATOM 2749 C C . GLU A 1 344 ? 10.463 -11.964 -23.760 1.00 87.44 344 GLU A C 1
ATOM 2751 O O . GLU A 1 344 ? 11.138 -11.783 -22.746 1.00 87.44 344 GLU A O 1
ATOM 2756 N N . ILE A 1 345 ? 9.188 -11.566 -23.843 1.00 91.50 345 ILE A N 1
ATOM 2757 C CA . ILE A 1 345 ? 8.502 -10.857 -22.755 1.00 91.50 345 ILE A CA 1
ATOM 2758 C C . ILE A 1 345 ? 8.320 -11.769 -21.535 1.00 91.50 345 ILE A C 1
ATOM 2760 O O . ILE A 1 345 ? 8.317 -11.280 -20.411 1.00 91.50 345 ILE A O 1
ATOM 2764 N N . GLN A 1 346 ? 8.239 -13.092 -21.717 1.00 88.94 346 GLN A N 1
ATOM 2765 C CA . GLN A 1 346 ? 8.012 -14.057 -20.636 1.00 88.94 346 GLN A CA 1
ATOM 2766 C C . GLN A 1 346 ? 9.002 -13.940 -19.464 1.00 88.94 346 GLN A C 1
ATOM 2768 O O . GLN A 1 346 ? 8.641 -14.283 -18.340 1.00 88.94 346 GLN A O 1
ATOM 2773 N N . ARG A 1 347 ? 10.222 -13.435 -19.705 1.00 88.94 347 ARG A N 1
ATOM 2774 C CA . ARG A 1 347 ? 11.226 -13.165 -18.660 1.00 88.94 347 ARG A CA 1
ATOM 2775 C C . ARG A 1 347 ? 10.764 -12.109 -17.646 1.00 88.94 347 ARG A C 1
ATOM 2777 O O . ARG A 1 347 ? 11.056 -12.227 -16.461 1.00 88.94 347 ARG A O 1
ATOM 2784 N N . VAL A 1 348 ? 10.048 -11.091 -18.119 1.00 92.50 348 VAL A N 1
ATOM 2785 C CA . VAL A 1 348 ? 9.584 -9.928 -17.339 1.00 92.50 348 VAL A CA 1
ATOM 2786 C C . VAL A 1 348 ? 8.056 -9.864 -17.208 1.00 92.50 348 VAL A C 1
ATOM 2788 O O . VAL A 1 348 ? 7.534 -8.964 -16.555 1.00 92.50 348 VAL A O 1
ATOM 2791 N N . GLY A 1 349 ? 7.344 -10.808 -17.828 1.00 93.88 349 GLY A N 1
ATOM 2792 C CA . GLY A 1 349 ? 5.897 -10.987 -17.756 1.00 93.88 349 GLY A CA 1
ATOM 2793 C C . GLY A 1 349 ? 5.083 -9.773 -18.194 1.00 93.88 349 GLY A C 1
ATOM 2794 O O . GLY A 1 349 ? 5.511 -8.961 -19.020 1.00 93.88 349 GLY A O 1
ATOM 2795 N N . TYR A 1 350 ? 3.884 -9.658 -17.623 1.00 93.44 350 TYR A N 1
ATOM 2796 C CA . TYR A 1 350 ? 2.986 -8.526 -17.840 1.00 93.44 350 TYR A CA 1
ATOM 2797 C C . TYR A 1 350 ? 3.647 -7.188 -17.490 1.00 93.44 350 TYR A C 1
ATOM 2799 O O . TYR A 1 350 ? 3.459 -6.224 -18.224 1.00 93.44 350 TYR A O 1
ATOM 2807 N N . LEU A 1 351 ? 4.480 -7.136 -16.442 1.00 94.62 351 LEU A N 1
ATOM 2808 C CA . LEU A 1 351 ? 5.186 -5.912 -16.043 1.00 94.62 351 LEU A CA 1
ATOM 2809 C C . LEU A 1 351 ? 5.998 -5.314 -17.204 1.00 94.62 351 LEU A C 1
ATOM 2811 O O . LEU A 1 351 ? 5.942 -4.113 -17.450 1.00 94.62 351 LEU A O 1
ATOM 2815 N N . GLY A 1 352 ? 6.731 -6.141 -17.954 1.00 94.75 352 GLY A N 1
ATOM 2816 C CA . GLY A 1 352 ? 7.489 -5.660 -19.113 1.00 94.75 352 GLY A CA 1
ATOM 2817 C C . GLY A 1 352 ? 6.611 -5.189 -20.271 1.00 94.75 352 GLY A C 1
ATOM 2818 O O . GLY A 1 352 ? 6.961 -4.217 -20.943 1.00 94.75 352 GLY A O 1
ATOM 2819 N N . LEU A 1 353 ? 5.466 -5.844 -20.496 1.00 94.44 353 LEU A N 1
ATOM 2820 C CA . LEU A 1 353 ? 4.495 -5.408 -21.502 1.00 94.44 353 LEU A CA 1
ATOM 2821 C C . LEU A 1 353 ? 3.878 -4.054 -21.127 1.00 94.44 353 LEU A C 1
ATOM 2823 O O . LEU A 1 353 ? 3.849 -3.159 -21.970 1.00 94.44 353 LEU A O 1
ATOM 2827 N N . ASP A 1 354 ? 3.442 -3.901 -19.877 1.00 93.94 354 ASP A N 1
ATOM 2828 C CA . ASP A 1 354 ? 2.856 -2.666 -19.349 1.00 93.94 354 ASP A CA 1
ATOM 2829 C C . ASP A 1 354 ? 3.850 -1.500 -19.426 1.00 93.94 354 ASP A C 1
ATOM 2831 O O . ASP A 1 354 ? 3.523 -0.437 -19.947 1.00 93.94 354 ASP A O 1
ATOM 2835 N N . ASN A 1 355 ? 5.114 -1.715 -19.046 1.00 95.56 355 ASN A N 1
ATOM 2836 C CA . ASN A 1 355 ? 6.155 -0.691 -19.172 1.00 95.56 355 ASN A CA 1
ATOM 2837 C C . ASN A 1 355 ? 6.425 -0.294 -20.631 1.00 95.56 355 ASN A C 1
ATOM 2839 O O . ASN A 1 355 ? 6.546 0.891 -20.947 1.00 95.56 355 ASN A O 1
ATOM 2843 N N . MET A 1 356 ? 6.498 -1.269 -21.543 1.00 94.75 356 MET A N 1
ATOM 2844 C CA . MET A 1 356 ? 6.690 -1.005 -22.972 1.00 94.75 356 MET A CA 1
ATOM 2845 C C . MET A 1 356 ? 5.513 -0.219 -23.564 1.00 94.75 356 MET A C 1
ATOM 2847 O O . MET A 1 356 ? 5.709 0.719 -24.340 1.00 94.75 356 MET A O 1
ATOM 2851 N N . HIS A 1 357 ? 4.292 -0.581 -23.178 1.00 94.56 357 HIS A N 1
ATOM 2852 C CA . HIS A 1 357 ? 3.072 0.108 -23.580 1.00 94.56 357 HIS A CA 1
ATOM 2853 C C . HIS A 1 357 ? 2.994 1.522 -22.996 1.00 94.56 357 HIS A C 1
ATOM 2855 O O . HIS A 1 357 ? 2.698 2.474 -23.720 1.00 94.56 357 HIS A O 1
ATOM 2861 N N . GLY A 1 358 ? 3.349 1.680 -21.721 1.00 92.75 358 GLY A N 1
ATOM 2862 C CA . GLY A 1 358 ? 3.436 2.958 -21.021 1.00 92.75 358 GLY A CA 1
ATOM 2863 C C . GLY A 1 358 ? 4.467 3.906 -21.635 1.00 92.75 358 GLY A C 1
ATOM 2864 O O . GLY A 1 358 ? 4.182 5.096 -21.780 1.00 92.75 358 GLY A O 1
ATOM 2865 N N . PHE A 1 359 ? 5.623 3.391 -22.074 1.00 94.19 359 PHE A N 1
ATOM 2866 C CA . PHE A 1 359 ? 6.621 4.166 -22.822 1.00 94.19 359 PHE A CA 1
ATOM 2867 C C . PHE A 1 359 ? 6.009 4.780 -24.086 1.00 94.19 359 PHE A C 1
ATOM 2869 O O . PHE A 1 359 ? 6.113 5.987 -24.305 1.00 94.19 359 PHE A O 1
ATOM 2876 N N . MET A 1 360 ? 5.326 3.953 -24.885 1.00 94.06 360 MET A N 1
ATOM 2877 C CA . MET A 1 360 ? 4.673 4.381 -26.123 1.00 94.06 360 MET A CA 1
ATOM 2878 C C . MET A 1 360 ? 3.552 5.391 -25.850 1.00 94.06 360 MET A C 1
ATOM 2880 O O . MET A 1 360 ? 3.493 6.430 -26.504 1.00 94.06 360 MET A O 1
ATOM 2884 N N . LYS A 1 361 ? 2.696 5.137 -24.852 1.00 92.19 361 LYS A N 1
ATOM 2885 C CA . LYS A 1 361 ? 1.584 6.034 -24.502 1.00 92.19 361 LYS A CA 1
ATOM 2886 C C . LYS A 1 361 ? 2.043 7.397 -23.994 1.00 92.19 361 LYS A C 1
ATOM 2888 O O . LYS A 1 361 ? 1.345 8.382 -24.217 1.00 92.19 361 LYS A O 1
ATOM 2893 N N . LYS A 1 362 ? 3.189 7.468 -23.312 1.00 91.06 362 LYS A N 1
ATOM 2894 C CA . LYS A 1 362 ? 3.706 8.724 -22.756 1.00 91.06 362 LYS A CA 1
ATOM 2895 C C . LYS A 1 362 ? 4.135 9.708 -23.846 1.00 91.06 362 LYS A C 1
ATOM 2897 O O . LYS A 1 362 ? 3.877 10.899 -23.702 1.00 91.06 362 LYS A O 1
ATOM 2902 N N . ASN A 1 363 ? 4.794 9.229 -24.903 1.00 89.69 363 ASN A N 1
ATOM 2903 C CA . ASN A 1 363 ? 5.205 10.058 -26.035 1.00 89.69 363 ASN A CA 1
ATOM 2904 C C . ASN A 1 363 ? 5.222 9.241 -27.339 1.00 89.69 363 ASN A C 1
ATOM 2906 O O . ASN A 1 363 ? 6.232 8.627 -27.693 1.00 89.69 363 ASN A O 1
ATOM 2910 N N . GLN A 1 364 ? 4.091 9.241 -28.048 1.00 91.81 364 GLN A N 1
ATOM 2911 C CA . GLN A 1 364 ? 3.912 8.459 -29.276 1.00 91.81 364 GLN A CA 1
ATOM 2912 C C . GLN A 1 364 ? 4.857 8.913 -30.398 1.00 91.81 364 GLN A C 1
ATOM 2914 O O . GLN A 1 364 ? 5.433 8.073 -31.089 1.00 91.81 364 GLN A O 1
ATOM 2919 N N . ASP A 1 365 ? 5.077 10.223 -30.531 1.00 90.19 365 ASP A N 1
ATOM 2920 C CA . ASP A 1 365 ? 5.946 10.796 -31.565 1.00 90.19 365 ASP A CA 1
ATOM 2921 C C . ASP A 1 365 ? 7.412 10.409 -31.354 1.00 90.19 365 ASP A C 1
ATOM 2923 O O . ASP A 1 365 ? 8.125 10.068 -32.297 1.00 90.19 365 ASP A O 1
ATOM 2927 N N . GLU A 1 366 ? 7.885 10.458 -30.108 1.00 89.50 366 GLU A N 1
ATOM 2928 C CA . GLU A 1 366 ? 9.249 10.045 -29.769 1.00 89.50 366 GLU A CA 1
ATOM 2929 C C . GLU A 1 366 ? 9.442 8.541 -29.956 1.00 89.50 366 GLU A C 1
ATOM 2931 O O . GLU A 1 366 ? 10.480 8.116 -30.464 1.00 89.50 366 GLU A O 1
ATOM 2936 N N . TYR A 1 367 ? 8.435 7.738 -29.605 1.00 92.25 367 TYR A N 1
ATOM 2937 C CA . TYR A 1 367 ? 8.444 6.304 -29.866 1.00 92.25 367 TYR A CA 1
ATOM 2938 C C . TYR A 1 367 ? 8.581 6.012 -31.369 1.00 92.25 367 TYR A C 1
ATOM 2940 O O . TYR A 1 367 ? 9.497 5.292 -31.768 1.00 92.25 367 TYR A O 1
ATOM 2948 N N . GLN A 1 368 ? 7.746 6.629 -32.210 1.00 90.69 368 GLN A N 1
ATOM 2949 C CA . GLN A 1 368 ? 7.823 6.493 -33.669 1.00 90.69 368 GLN A CA 1
ATOM 2950 C C . GLN A 1 368 ? 9.188 6.903 -34.219 1.00 90.69 368 GLN A C 1
ATOM 2952 O O . GLN A 1 368 ? 9.801 6.144 -34.971 1.00 90.69 368 GLN A O 1
ATOM 2957 N N . LYS A 1 369 ? 9.693 8.076 -33.817 1.00 90.38 369 LYS A N 1
ATOM 2958 C CA . LYS A 1 369 ? 11.015 8.568 -34.233 1.00 90.38 369 LYS A CA 1
ATOM 2959 C C . LYS A 1 369 ? 12.118 7.587 -33.859 1.00 90.38 369 LYS A C 1
ATOM 2961 O O . LYS A 1 369 ? 12.901 7.213 -34.724 1.00 90.38 369 LYS A O 1
ATOM 2966 N N . THR A 1 370 ? 12.121 7.103 -32.617 1.00 89.44 370 THR A N 1
ATOM 2967 C CA . THR A 1 370 ? 13.109 6.128 -32.132 1.00 89.44 370 THR A CA 1
ATOM 2968 C C . THR A 1 370 ? 13.099 4.870 -32.995 1.00 89.44 370 THR A C 1
ATOM 2970 O O . THR A 1 370 ? 14.149 4.424 -33.447 1.00 89.44 370 THR A O 1
ATOM 2973 N N . ILE A 1 371 ? 11.922 4.306 -33.280 1.00 90.31 371 ILE A N 1
ATOM 2974 C CA . ILE A 1 371 ? 11.808 3.091 -34.096 1.00 90.31 371 ILE A CA 1
ATOM 2975 C C . ILE A 1 371 ? 12.265 3.338 -35.544 1.00 90.31 371 ILE A C 1
ATOM 2977 O O . ILE A 1 371 ? 13.037 2.544 -36.088 1.00 90.31 371 ILE A O 1
ATOM 2981 N N . LEU A 1 372 ? 11.849 4.449 -36.158 1.00 89.56 372 LEU A N 1
ATOM 2982 C CA . LEU A 1 372 ? 12.249 4.821 -37.519 1.00 89.56 372 LEU A CA 1
ATOM 2983 C C . LEU A 1 372 ? 13.762 5.051 -37.634 1.00 89.56 372 LEU A C 1
ATOM 2985 O O . LEU A 1 372 ? 14.388 4.572 -38.581 1.00 89.56 372 LEU A O 1
ATOM 2989 N N . GLU A 1 373 ? 14.369 5.725 -36.655 1.00 89.19 373 GLU A N 1
ATOM 2990 C CA . GLU A 1 373 ? 15.820 5.911 -36.577 1.00 89.19 373 GLU A CA 1
ATOM 2991 C C . GLU A 1 373 ? 16.563 4.574 -36.547 1.00 89.19 373 GLU A C 1
ATOM 2993 O O . GLU A 1 373 ? 17.570 4.420 -37.239 1.00 89.19 373 GLU A O 1
ATOM 2998 N N . GLN A 1 374 ? 16.067 3.585 -35.795 1.00 89.06 374 GLN A N 1
ATOM 2999 C CA . GLN A 1 374 ? 16.699 2.264 -35.750 1.00 89.06 374 GLN A CA 1
ATOM 3000 C C . GLN A 1 374 ? 16.536 1.495 -37.062 1.00 89.06 374 GLN A C 1
ATOM 3002 O O . GLN A 1 374 ? 17.476 0.834 -37.499 1.00 89.06 374 GLN A O 1
ATOM 3007 N N . ILE A 1 375 ? 15.391 1.593 -37.738 1.00 86.81 375 ILE A N 1
ATOM 3008 C CA . ILE A 1 375 ? 15.174 0.911 -39.025 1.00 86.81 375 ILE A CA 1
ATOM 3009 C C . ILE A 1 375 ? 16.093 1.469 -40.115 1.00 86.81 375 ILE A C 1
ATOM 3011 O O . ILE A 1 375 ? 16.629 0.699 -40.915 1.00 86.81 375 ILE A O 1
ATOM 3015 N N . ASN A 1 376 ? 16.339 2.779 -40.106 1.00 87.00 376 ASN A N 1
ATOM 3016 C CA . ASN A 1 376 ? 17.214 3.440 -41.075 1.00 87.00 376 ASN A CA 1
ATOM 3017 C C . ASN A 1 376 ? 18.713 3.183 -40.833 1.00 87.00 376 ASN A C 1
ATOM 3019 O O . ASN A 1 376 ? 19.538 3.512 -41.684 1.00 87.00 376 ASN A O 1
ATOM 3023 N N . ARG A 1 377 ? 19.090 2.575 -39.701 1.00 88.12 377 ARG A N 1
ATOM 3024 C CA . ARG A 1 377 ? 20.476 2.180 -39.412 1.00 88.12 377 ARG A CA 1
ATOM 3025 C C . ARG A 1 377 ? 20.813 0.795 -39.985 1.00 88.12 377 ARG A C 1
ATOM 3027 O O . ARG A 1 377 ? 19.916 -0.045 -40.124 1.00 88.12 377 ARG A O 1
ATOM 3034 N N . PRO A 1 378 ? 22.102 0.508 -40.265 1.00 87.69 378 PRO A N 1
ATOM 3035 C CA . PRO A 1 378 ? 22.564 -0.838 -40.607 1.00 87.69 378 PRO A CA 1
ATOM 3036 C C . PRO A 1 378 ? 22.200 -1.842 -39.512 1.00 87.69 378 PRO A C 1
ATOM 3038 O O . PRO A 1 378 ? 22.304 -1.504 -38.334 1.00 87.69 378 PRO A O 1
ATOM 3041 N N . ALA A 1 379 ? 21.820 -3.068 -39.890 1.00 85.06 379 ALA A N 1
ATOM 3042 C CA . ALA A 1 379 ? 21.314 -4.094 -38.968 1.00 85.06 379 ALA A CA 1
ATOM 3043 C C . ALA A 1 379 ? 22.225 -4.333 -37.745 1.00 85.06 379 ALA A C 1
ATOM 3045 O O . ALA A 1 379 ? 21.724 -4.456 -36.632 1.00 85.06 379 ALA A O 1
ATOM 3046 N N . GLU A 1 380 ? 23.544 -4.315 -37.942 1.00 87.94 380 GLU A N 1
ATOM 3047 C CA . GLU A 1 380 ? 24.562 -4.537 -36.903 1.00 87.94 380 GLU A CA 1
ATOM 3048 C C . GLU A 1 380 ? 24.659 -3.410 -35.863 1.00 87.94 380 GLU A C 1
ATOM 3050 O O . GLU A 1 380 ? 25.126 -3.640 -34.751 1.00 87.94 380 GLU A O 1
ATOM 3055 N N . ARG A 1 381 ? 24.211 -2.194 -36.203 1.00 88.94 381 ARG A N 1
ATOM 3056 C CA . ARG A 1 381 ? 24.276 -0.999 -35.336 1.00 88.94 381 ARG A CA 1
ATOM 3057 C C . ARG A 1 381 ? 22.923 -0.612 -34.735 1.00 88.94 381 ARG A C 1
ATOM 3059 O O . ARG A 1 381 ? 22.818 0.415 -34.059 1.00 88.94 381 ARG A O 1
ATOM 3066 N N . ARG A 1 382 ? 21.870 -1.387 -35.013 1.00 90.31 382 ARG A N 1
ATOM 3067 C CA . ARG A 1 382 ? 20.528 -1.124 -34.480 1.00 90.31 382 ARG A CA 1
ATOM 3068 C C . ARG A 1 382 ? 20.491 -1.454 -32.995 1.00 90.31 382 ARG A C 1
ATOM 3070 O O . ARG A 1 382 ? 20.880 -2.548 -32.598 1.00 90.31 382 ARG A O 1
ATOM 3077 N N . CYS A 1 383 ? 19.941 -0.543 -32.202 1.00 92.06 383 CYS A N 1
ATOM 3078 C CA . CYS A 1 383 ? 19.553 -0.816 -30.827 1.00 92.06 383 CYS A CA 1
ATOM 3079 C C . CYS A 1 383 ? 18.099 -1.327 -30.814 1.00 92.06 383 CYS A C 1
ATOM 3081 O O . CYS A 1 383 ? 17.180 -0.558 -31.107 1.00 92.06 383 CYS A O 1
ATOM 3083 N N . PRO A 1 384 ? 17.852 -2.617 -30.532 1.00 92.19 384 PRO A N 1
ATOM 3084 C CA . PRO A 1 384 ? 16.508 -3.191 -30.567 1.00 92.19 384 PRO A CA 1
ATOM 3085 C C . PRO A 1 384 ? 15.628 -2.662 -29.423 1.00 92.19 384 PRO A C 1
ATOM 3087 O O . PRO A 1 384 ? 15.816 -3.047 -28.273 1.00 92.19 384 PRO A O 1
ATOM 3090 N N . PHE A 1 385 ? 14.625 -1.830 -29.733 1.00 94.31 385 PHE A N 1
ATOM 3091 C CA . PHE A 1 385 ? 13.756 -1.208 -28.720 1.00 94.31 385 PHE A CA 1
ATOM 3092 C C . PHE A 1 385 ? 13.091 -2.220 -27.781 1.00 94.31 385 PHE A C 1
ATOM 3094 O O . PHE A 1 385 ? 13.182 -2.062 -26.564 1.00 94.31 385 PHE A O 1
ATOM 3101 N N . ALA A 1 386 ? 12.445 -3.262 -28.315 1.00 93.06 386 ALA A N 1
ATOM 3102 C CA . ALA A 1 386 ? 11.738 -4.222 -27.469 1.00 93.06 386 ALA A CA 1
ATOM 3103 C C . ALA A 1 386 ? 12.685 -4.958 -26.508 1.00 93.06 386 ALA A C 1
ATOM 3105 O O . ALA A 1 386 ? 12.412 -5.026 -25.309 1.00 93.06 386 ALA A O 1
ATOM 3106 N N . LYS A 1 387 ? 13.834 -5.433 -27.010 1.00 94.19 387 LYS A N 1
ATOM 3107 C CA . LYS A 1 387 ? 14.880 -6.059 -26.188 1.00 94.19 387 LYS A CA 1
ATOM 3108 C C . LYS A 1 387 ? 15.432 -5.093 -25.132 1.00 94.19 387 LYS A C 1
ATOM 3110 O O . LYS A 1 387 ? 15.592 -5.495 -23.984 1.00 94.19 387 LYS A O 1
ATOM 3115 N N . THR A 1 388 ? 15.665 -3.826 -25.483 1.00 96.00 388 THR A N 1
ATOM 3116 C CA . THR A 1 388 ? 16.101 -2.779 -24.542 1.00 96.00 388 THR A CA 1
ATOM 3117 C C . THR A 1 388 ? 15.067 -2.536 -23.444 1.00 96.00 388 THR A C 1
ATOM 3119 O O . THR A 1 388 ? 15.416 -2.513 -22.270 1.00 96.00 388 THR A O 1
ATOM 3122 N N . SER A 1 389 ? 13.786 -2.408 -23.793 1.00 96.31 389 SER A N 1
ATOM 3123 C CA . SER A 1 389 ? 12.703 -2.202 -22.822 1.00 96.31 389 SER A CA 1
ATOM 3124 C C . SER A 1 389 ? 12.557 -3.376 -21.842 1.00 96.31 389 SER A C 1
ATOM 3126 O O . SER A 1 389 ? 12.362 -3.164 -20.639 1.00 96.31 389 SER A O 1
ATOM 3128 N N . ILE A 1 390 ? 12.694 -4.613 -22.337 1.00 96.06 390 ILE A N 1
ATOM 3129 C CA . ILE A 1 390 ? 12.689 -5.833 -21.516 1.00 96.06 390 ILE A CA 1
ATOM 3130 C C . ILE A 1 390 ? 13.900 -5.852 -20.579 1.00 96.06 390 ILE A C 1
ATOM 3132 O O . ILE A 1 390 ? 13.735 -6.058 -19.379 1.00 96.06 390 ILE A O 1
ATOM 3136 N N . GLU A 1 391 ? 15.100 -5.593 -21.099 1.00 96.88 391 GLU A N 1
ATOM 3137 C CA . GLU A 1 391 ? 16.326 -5.587 -20.298 1.00 96.88 391 GLU A CA 1
ATOM 3138 C C . GLU A 1 391 ? 16.293 -4.495 -19.219 1.00 96.88 391 GLU A C 1
ATOM 3140 O O . GLU A 1 391 ? 16.625 -4.760 -18.071 1.00 96.88 391 GLU A O 1
ATOM 3145 N N . VAL A 1 392 ? 15.810 -3.290 -19.537 1.00 97.81 392 VAL A N 1
ATOM 3146 C CA . VAL A 1 392 ? 15.638 -2.216 -18.545 1.00 97.81 392 VAL A CA 1
ATOM 3147 C C . VAL A 1 392 ? 14.625 -2.602 -17.467 1.00 97.81 392 VAL A C 1
ATOM 3149 O O . VAL A 1 392 ? 14.863 -2.333 -16.292 1.00 97.81 392 VAL A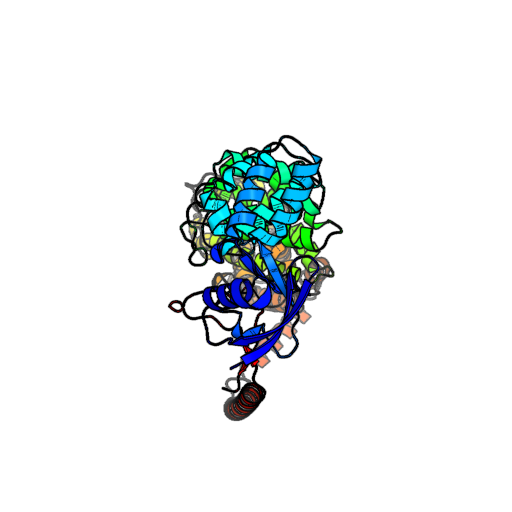 O 1
ATOM 3152 N N . THR A 1 393 ? 13.520 -3.262 -17.831 1.00 97.44 393 THR A N 1
ATOM 3153 C CA . THR A 1 393 ? 12.560 -3.773 -16.836 1.00 97.44 393 THR A CA 1
ATOM 3154 C C . THR A 1 393 ? 13.234 -4.756 -15.883 1.00 97.44 393 THR A C 1
ATOM 3156 O O . THR A 1 393 ? 13.009 -4.683 -14.677 1.00 97.44 393 THR A O 1
ATOM 3159 N N . GLU A 1 394 ? 14.088 -5.640 -16.402 1.00 95.88 394 GLU A N 1
ATOM 3160 C CA . GLU A 1 394 ? 14.857 -6.566 -15.574 1.00 95.88 394 GLU A CA 1
ATOM 3161 C C . GLU A 1 394 ? 15.835 -5.829 -14.651 1.00 95.88 394 GLU A C 1
ATOM 3163 O O . GLU A 1 394 ? 15.820 -6.078 -13.450 1.00 95.88 394 GLU A O 1
ATOM 3168 N N . LEU A 1 395 ? 16.627 -4.885 -15.172 1.00 96.44 395 LEU A N 1
ATOM 3169 C CA . LEU A 1 395 ? 17.580 -4.108 -14.370 1.00 96.44 395 LEU A CA 1
ATOM 3170 C C . LEU A 1 395 ? 16.905 -3.396 -13.192 1.00 96.44 395 LEU A C 1
ATOM 3172 O O . LEU A 1 395 ? 17.455 -3.355 -12.094 1.00 96.44 395 LEU A O 1
ATOM 3176 N N . LEU A 1 396 ? 15.705 -2.858 -13.412 1.00 96.38 396 LEU A N 1
ATOM 3177 C CA . LEU A 1 396 ? 14.903 -2.235 -12.361 1.00 96.38 396 LEU A CA 1
ATOM 3178 C C . LEU A 1 396 ? 14.367 -3.260 -11.356 1.00 96.38 396 LEU A C 1
ATOM 3180 O O . LEU A 1 396 ? 14.376 -3.006 -10.154 1.00 96.38 396 LEU A O 1
ATOM 3184 N N . CYS A 1 397 ? 13.921 -4.428 -11.827 1.00 95.25 397 CYS A N 1
ATOM 3185 C CA . CYS A 1 397 ? 13.499 -5.509 -10.938 1.00 95.25 397 CYS A CA 1
ATOM 3186 C C . CYS A 1 397 ? 14.644 -6.020 -10.061 1.00 95.25 397 CYS A C 1
ATOM 3188 O O . CYS A 1 397 ? 14.395 -6.360 -8.908 1.00 95.25 397 CYS A O 1
ATOM 3190 N N . ASP A 1 398 ? 15.859 -6.084 -10.602 1.00 93.25 398 ASP A N 1
ATOM 3191 C CA . ASP A 1 398 ? 17.056 -6.491 -9.869 1.00 93.25 398 ASP A CA 1
ATOM 3192 C C . ASP A 1 398 ? 17.468 -5.426 -8.844 1.00 93.25 398 ASP A C 1
ATOM 3194 O O . ASP A 1 398 ? 17.816 -5.770 -7.723 1.00 93.25 398 ASP A O 1
ATOM 3198 N N . HIS A 1 399 ? 17.390 -4.135 -9.191 1.00 92.19 399 HIS A N 1
ATOM 3199 C CA . HIS A 1 399 ? 17.739 -3.042 -8.270 1.00 92.19 399 HIS A CA 1
ATOM 3200 C C . HIS A 1 399 ? 16.821 -2.974 -7.040 1.00 92.19 399 HIS A C 1
ATOM 3202 O O . HIS A 1 399 ? 17.295 -2.725 -5.937 1.00 92.19 399 HIS A O 1
ATOM 3208 N N . TRP A 1 400 ? 15.519 -3.218 -7.215 1.00 92.56 400 TRP A N 1
ATOM 3209 C CA . TRP A 1 400 ? 14.538 -3.205 -6.118 1.00 92.56 400 TRP A CA 1
ATOM 3210 C C . TRP A 1 400 ? 14.207 -4.592 -5.553 1.00 92.56 400 TRP A C 1
ATOM 3212 O O . TRP A 1 400 ? 13.211 -4.735 -4.842 1.00 92.56 400 TRP A O 1
ATOM 3222 N N . ASP A 1 401 ? 14.989 -5.620 -5.895 1.00 90.31 401 ASP A N 1
ATOM 3223 C CA . ASP A 1 401 ? 14.782 -7.008 -5.461 1.00 90.31 401 ASP A CA 1
ATOM 3224 C C . ASP A 1 401 ? 13.360 -7.551 -5.720 1.00 90.31 401 ASP A C 1
ATOM 3226 O O . ASP A 1 401 ? 12.896 -8.491 -5.066 1.00 90.31 401 ASP A O 1
ATOM 3230 N N . ILE A 1 402 ? 12.658 -7.013 -6.726 1.00 92.31 402 ILE A N 1
ATOM 3231 C CA . ILE A 1 402 ? 11.269 -7.375 -7.057 1.00 92.31 402 ILE A CA 1
ATOM 3232 C C . ILE A 1 402 ? 11.163 -8.868 -7.355 1.00 92.31 402 ILE A C 1
ATOM 3234 O O . ILE A 1 402 ? 10.177 -9.503 -6.994 1.00 92.31 402 ILE A O 1
ATOM 3238 N N . SER A 1 403 ? 12.199 -9.455 -7.956 1.00 88.00 403 SER A N 1
ATOM 3239 C CA . SER A 1 403 ? 12.279 -10.885 -8.272 1.00 88.00 403 SER A CA 1
ATOM 3240 C C . SER A 1 403 ? 12.147 -11.807 -7.048 1.00 88.00 403 SER A C 1
ATOM 3242 O O . SER A 1 403 ? 11.839 -12.986 -7.221 1.00 88.00 403 SER A O 1
ATOM 3244 N N . THR A 1 404 ? 12.358 -11.304 -5.828 1.00 86.94 404 THR A N 1
ATOM 3245 C CA . THR A 1 404 ? 12.210 -12.083 -4.587 1.00 86.94 404 THR A CA 1
ATOM 3246 C C . THR A 1 404 ? 10.774 -12.082 -4.045 1.00 86.94 404 THR A C 1
ATOM 3248 O O . THR A 1 404 ? 10.403 -12.973 -3.282 1.00 86.94 404 THR A O 1
ATOM 3251 N N . GLY A 1 405 ? 9.939 -11.121 -4.460 1.00 82.44 405 GLY A N 1
ATOM 3252 C CA . GLY A 1 405 ? 8.557 -10.962 -3.995 1.00 82.44 405 GLY A CA 1
ATOM 3253 C C . GLY A 1 405 ? 8.401 -10.293 -2.623 1.00 82.44 405 GLY A C 1
ATOM 3254 O O . GLY A 1 405 ? 7.271 -10.125 -2.155 1.00 82.44 405 GLY A O 1
ATOM 3255 N N . TYR A 1 406 ? 9.501 -9.889 -1.988 1.00 80.62 406 TYR A N 1
ATOM 3256 C CA . TYR A 1 406 ? 9.520 -9.106 -0.754 1.00 80.62 406 TYR A CA 1
ATOM 3257 C C . TYR A 1 406 ? 10.672 -8.095 -0.790 1.00 80.62 406 TYR A C 1
ATOM 3259 O O . TYR A 1 406 ? 11.584 -8.212 -1.594 1.00 80.62 406 TYR A O 1
ATOM 3267 N N . THR A 1 407 ? 10.632 -7.079 0.068 1.00 80.75 407 THR A N 1
ATOM 3268 C CA . THR A 1 407 ? 11.747 -6.137 0.231 1.00 80.75 407 THR A CA 1
ATOM 3269 C C . THR A 1 407 ? 12.203 -6.150 1.680 1.00 80.75 407 THR A C 1
ATOM 3271 O O . THR A 1 407 ? 11.383 -6.209 2.594 1.00 80.75 407 THR A O 1
ATOM 3274 N N . THR A 1 408 ? 13.516 -6.129 1.892 1.00 77.44 408 THR A N 1
ATOM 3275 C CA . THR A 1 408 ? 14.125 -5.941 3.217 1.00 77.44 408 THR A CA 1
ATOM 3276 C C . THR A 1 408 ? 14.533 -4.489 3.451 1.00 77.44 408 THR A C 1
ATOM 3278 O O . THR A 1 408 ? 15.173 -4.191 4.459 1.00 77.44 408 THR A O 1
ATOM 3281 N N . SER A 1 409 ? 14.212 -3.589 2.515 1.00 81.69 409 SER A N 1
ATOM 3282 C CA . SER A 1 409 ? 14.556 -2.179 2.638 1.00 81.69 409 SER A CA 1
ATOM 3283 C C . SER A 1 409 ? 13.767 -1.530 3.768 1.00 81.69 409 SER A C 1
ATOM 3285 O O . SER A 1 409 ? 12.538 -1.590 3.812 1.00 81.69 409 SER A O 1
ATOM 3287 N N . THR A 1 410 ? 14.489 -0.882 4.676 1.00 83.88 410 THR A N 1
ATOM 3288 C CA . THR A 1 410 ? 13.916 -0.061 5.748 1.00 83.88 410 THR A CA 1
ATOM 3289 C C . THR A 1 410 ? 13.901 1.423 5.390 1.00 83.88 410 THR A C 1
ATOM 3291 O O . THR A 1 410 ? 13.446 2.237 6.190 1.00 83.88 410 THR A O 1
ATOM 3294 N N . SER A 1 411 ? 14.430 1.795 4.221 1.00 88.19 411 SER A N 1
ATOM 3295 C CA . SER A 1 411 ? 14.391 3.160 3.705 1.00 88.19 411 SER A CA 1
ATOM 3296 C C . SER A 1 411 ? 13.204 3.348 2.764 1.00 88.19 411 SER A C 1
ATOM 3298 O O . SER A 1 411 ? 12.755 2.419 2.084 1.00 88.19 411 SER A O 1
ATOM 3300 N N . PHE A 1 412 ? 12.693 4.578 2.717 1.00 90.75 412 PHE A N 1
ATOM 3301 C CA . PHE A 1 412 ? 11.675 4.947 1.743 1.00 90.75 412 PHE A CA 1
ATOM 3302 C C . PHE A 1 412 ? 12.270 4.994 0.341 1.00 90.75 412 PHE A C 1
ATOM 3304 O O . PHE A 1 412 ? 13.343 5.559 0.131 1.00 90.75 412 PHE A O 1
ATOM 3311 N N . GLN A 1 413 ? 11.523 4.450 -0.616 1.00 91.62 413 GLN A N 1
ATOM 3312 C CA . GLN A 1 413 ? 11.872 4.409 -2.033 1.00 91.62 413 GLN A CA 1
ATOM 3313 C C . GLN A 1 413 ? 10.744 5.060 -2.855 1.00 91.62 413 GLN A C 1
ATOM 3315 O O . GLN A 1 413 ? 9.995 4.373 -3.550 1.00 91.62 413 GLN A O 1
ATOM 3320 N N . PRO A 1 414 ? 10.574 6.396 -2.809 1.00 91.88 414 PRO A N 1
ATOM 3321 C CA . PRO A 1 414 ? 9.492 7.084 -3.521 1.00 91.88 414 PRO A CA 1
ATOM 3322 C C . PRO A 1 414 ? 9.544 6.867 -5.042 1.00 91.88 414 PRO A C 1
ATOM 3324 O O . PRO A 1 414 ? 8.507 6.815 -5.712 1.00 91.88 414 PRO A O 1
ATOM 3327 N N . LEU A 1 415 ? 10.753 6.718 -5.599 1.00 92.75 415 LEU A N 1
ATOM 3328 C CA . LEU A 1 415 ? 10.979 6.494 -7.030 1.00 92.75 415 LEU A CA 1
ATOM 3329 C C . LEU A 1 415 ? 10.476 5.122 -7.506 1.00 92.75 415 LEU A C 1
ATOM 3331 O O . LEU A 1 415 ? 10.000 5.031 -8.640 1.00 92.75 415 LEU A O 1
ATOM 3335 N N . LEU A 1 416 ? 10.459 4.102 -6.637 1.00 94.12 416 LEU A N 1
ATOM 3336 C CA . LEU A 1 416 ? 9.875 2.786 -6.930 1.00 94.12 416 LEU A CA 1
ATOM 3337 C C . LEU A 1 416 ? 8.390 2.910 -7.305 1.00 94.12 416 LEU A C 1
ATOM 3339 O O . LEU A 1 416 ? 7.930 2.296 -8.267 1.00 94.12 416 LEU A O 1
ATOM 3343 N N . LEU A 1 417 ? 7.636 3.763 -6.603 1.00 93.06 417 LEU A N 1
ATOM 3344 C CA . LEU A 1 417 ? 6.213 3.993 -6.890 1.00 93.06 417 LEU A CA 1
ATOM 3345 C C . LEU A 1 417 ? 5.986 4.671 -8.252 1.00 93.06 417 LEU A C 1
ATOM 3347 O O . LEU A 1 417 ? 4.895 4.595 -8.818 1.00 93.06 417 LEU A O 1
ATOM 3351 N N . SER A 1 418 ? 7.030 5.296 -8.805 1.00 93.38 418 SER A N 1
ATOM 3352 C CA . SER A 1 418 ? 7.063 5.885 -10.146 1.00 93.38 418 SER A CA 1
ATOM 3353 C C . SER A 1 418 ? 7.725 4.967 -11.186 1.00 93.38 418 SER A C 1
ATOM 3355 O O . SER A 1 418 ? 8.261 5.473 -12.174 1.00 93.38 418 SER A O 1
ATOM 3357 N N . PHE A 1 419 ? 7.653 3.639 -11.007 1.00 94.62 419 PHE A N 1
ATOM 3358 C CA . PHE A 1 419 ? 8.323 2.623 -11.837 1.00 94.62 419 PHE A CA 1
ATOM 3359 C C . PHE A 1 419 ? 8.296 2.917 -13.346 1.00 94.62 419 PHE A C 1
ATOM 3361 O O . PHE A 1 419 ? 9.346 2.991 -13.975 1.00 94.62 419 PHE A O 1
ATOM 3368 N N . GLY A 1 420 ? 7.117 3.167 -13.931 1.00 93.69 420 GLY A N 1
ATOM 3369 C CA . GLY A 1 420 ? 6.991 3.420 -15.374 1.00 93.69 420 GLY A CA 1
ATOM 3370 C C . GLY A 1 420 ? 7.716 4.687 -15.854 1.00 93.69 420 GLY A C 1
ATOM 3371 O O . GLY A 1 420 ? 8.208 4.741 -16.980 1.00 93.69 420 GLY A O 1
ATOM 3372 N N . LYS A 1 421 ? 7.850 5.714 -15.000 1.00 94.19 421 LYS A N 1
ATOM 3373 C CA . LYS A 1 421 ? 8.644 6.912 -15.328 1.00 94.19 421 LYS A CA 1
ATOM 3374 C C . LYS A 1 421 ? 10.138 6.616 -15.281 1.00 94.19 421 LYS A C 1
ATOM 3376 O O . LYS A 1 421 ? 10.855 7.082 -16.163 1.00 94.19 421 LYS A O 1
ATOM 3381 N N . ILE A 1 422 ? 10.576 5.849 -14.282 1.00 96.19 422 ILE A N 1
ATOM 3382 C CA . ILE A 1 422 ? 11.970 5.419 -14.147 1.00 96.19 422 ILE A CA 1
ATOM 3383 C C . ILE A 1 422 ? 12.360 4.532 -15.331 1.00 96.19 422 ILE A C 1
ATOM 3385 O O . ILE A 1 422 ? 13.368 4.797 -15.976 1.00 96.19 422 ILE A O 1
ATOM 3389 N N . HIS A 1 423 ? 11.514 3.565 -15.697 1.00 97.19 423 HIS A N 1
ATOM 3390 C CA . HIS A 1 423 ? 11.680 2.746 -16.901 1.00 97.19 423 HIS A CA 1
ATOM 3391 C C . HIS A 1 423 ? 11.844 3.603 -18.155 1.00 97.19 423 HIS A C 1
ATOM 3393 O O . HIS A 1 423 ? 12.829 3.445 -18.872 1.00 97.19 423 HIS A O 1
ATOM 3399 N N . TYR A 1 424 ? 10.952 4.573 -18.373 1.00 96.31 424 TYR A N 1
ATOM 3400 C CA . TYR A 1 424 ? 11.029 5.463 -19.531 1.00 96.31 424 TYR A CA 1
ATOM 3401 C C . TYR A 1 424 ? 12.358 6.234 -19.612 1.00 96.31 424 TYR A C 1
ATOM 3403 O O . TYR A 1 424 ? 12.989 6.268 -20.670 1.00 96.31 424 TYR A O 1
ATOM 3411 N N . ILE A 1 425 ? 12.809 6.820 -18.499 1.00 96.94 425 ILE A N 1
ATOM 3412 C CA . ILE A 1 425 ? 14.080 7.558 -18.435 1.00 96.94 425 ILE A CA 1
ATOM 3413 C C . ILE A 1 425 ? 15.260 6.610 -18.685 1.00 96.94 425 ILE A C 1
ATOM 3415 O O . ILE A 1 425 ? 16.150 6.923 -19.477 1.00 96.94 425 ILE A O 1
ATOM 3419 N N . THR A 1 426 ? 15.256 5.429 -18.067 1.00 97.56 426 THR A N 1
ATOM 3420 C CA . THR A 1 426 ? 16.340 4.451 -18.206 1.00 97.56 426 THR A CA 1
ATOM 3421 C C . THR A 1 426 ? 16.420 3.879 -19.624 1.00 97.56 426 THR A C 1
ATOM 3423 O O . THR A 1 426 ? 17.524 3.706 -20.135 1.00 97.56 426 THR A O 1
ATOM 3426 N N . VAL A 1 427 ? 15.294 3.664 -20.320 1.00 97.00 427 VAL A N 1
ATOM 3427 C CA . VAL A 1 427 ? 15.295 3.281 -21.747 1.00 97.00 427 VAL A CA 1
ATOM 3428 C C . VAL A 1 427 ? 15.941 4.370 -22.605 1.00 97.00 427 VAL A C 1
ATOM 3430 O O . VAL A 1 427 ? 16.787 4.063 -23.446 1.00 97.00 427 VAL A O 1
ATOM 3433 N N . LYS A 1 428 ? 15.616 5.648 -22.375 1.00 95.62 428 LYS A N 1
ATOM 3434 C CA . LYS A 1 428 ? 16.258 6.766 -23.089 1.00 95.62 428 LYS A CA 1
ATOM 3435 C C . LYS A 1 428 ? 17.760 6.834 -22.820 1.00 95.62 428 LYS A C 1
ATOM 3437 O O . LYS A 1 428 ? 18.544 6.983 -23.757 1.00 95.62 428 LYS A O 1
ATOM 3442 N N . ALA A 1 429 ? 18.166 6.663 -21.563 1.00 96.50 429 ALA A N 1
ATOM 3443 C CA . ALA A 1 429 ? 19.574 6.597 -21.188 1.00 96.50 429 ALA A CA 1
ATOM 3444 C C . ALA A 1 429 ? 20.293 5.425 -21.873 1.00 96.50 429 ALA A C 1
ATOM 3446 O O . ALA A 1 429 ? 21.425 5.585 -22.323 1.00 96.50 429 ALA A O 1
ATOM 3447 N N . PHE A 1 430 ? 19.626 4.277 -22.025 1.00 97.38 430 PHE A N 1
ATOM 3448 C CA . PHE A 1 430 ? 20.166 3.124 -22.743 1.00 97.38 430 PHE A CA 1
ATOM 3449 C C . PHE A 1 430 ? 20.443 3.454 -24.216 1.00 97.38 430 PHE A C 1
ATOM 3451 O O . PHE A 1 430 ? 21.541 3.192 -24.700 1.00 97.38 430 PHE A O 1
ATOM 3458 N N . PHE A 1 431 ? 19.492 4.068 -24.931 1.00 95.19 431 PHE A N 1
ATOM 3459 C CA . PHE A 1 431 ? 19.704 4.489 -26.325 1.00 95.19 431 PHE A CA 1
ATOM 3460 C C . PHE A 1 431 ? 20.815 5.531 -26.469 1.00 95.19 431 PHE A C 1
ATOM 3462 O O . PHE A 1 431 ? 21.599 5.461 -27.415 1.00 95.19 431 PHE A O 1
ATOM 3469 N N . ARG A 1 432 ? 20.903 6.477 -25.529 1.00 95.12 432 ARG A N 1
ATOM 3470 C CA . ARG A 1 432 ? 21.991 7.458 -25.481 1.00 95.12 432 ARG A CA 1
ATOM 3471 C C . ARG A 1 432 ? 23.349 6.763 -25.359 1.00 95.12 432 ARG A C 1
ATOM 3473 O O . ARG A 1 432 ? 24.195 6.939 -26.224 1.00 95.12 432 ARG A O 1
ATOM 3480 N N . LEU A 1 433 ? 23.519 5.901 -24.355 1.00 95.06 433 LEU A N 1
ATOM 3481 C CA . LEU A 1 433 ? 24.784 5.195 -24.116 1.00 95.06 433 LEU A CA 1
ATOM 3482 C C . LEU A 1 433 ? 25.131 4.196 -25.225 1.00 95.06 433 LEU A C 1
ATOM 3484 O O . LEU A 1 433 ? 26.307 3.986 -25.508 1.00 95.06 433 LEU A O 1
ATOM 3488 N N . TRP A 1 434 ? 24.128 3.612 -25.885 1.00 95.38 434 TRP A N 1
ATOM 3489 C CA . TRP A 1 434 ? 24.327 2.816 -27.096 1.00 95.38 434 TRP A CA 1
ATOM 3490 C C . TRP A 1 434 ? 24.986 3.635 -28.210 1.00 95.38 434 TRP A C 1
ATOM 3492 O O . TRP A 1 434 ? 25.931 3.169 -28.846 1.00 95.38 434 TRP A O 1
ATOM 3502 N N . ASN A 1 435 ? 24.488 4.854 -28.441 1.00 93.19 435 ASN A N 1
ATOM 3503 C CA . ASN A 1 435 ? 25.020 5.754 -29.460 1.00 93.19 435 ASN A CA 1
ATOM 3504 C C . ASN A 1 435 ? 26.414 6.265 -29.085 1.00 93.19 435 ASN A C 1
ATOM 3506 O O . ASN A 1 435 ? 27.305 6.218 -29.925 1.00 93.19 435 ASN A O 1
ATOM 3510 N N . ASP A 1 436 ? 26.611 6.688 -27.835 1.00 93.25 436 ASP A N 1
ATOM 3511 C CA . ASP A 1 436 ? 27.892 7.217 -27.351 1.00 93.25 436 ASP A CA 1
ATOM 3512 C C . ASP A 1 436 ? 29.010 6.163 -27.371 1.00 93.25 436 ASP A C 1
ATOM 3514 O O . ASP A 1 436 ? 30.180 6.494 -27.553 1.00 93.25 436 ASP A O 1
ATOM 3518 N N . MET A 1 437 ? 28.659 4.884 -27.192 1.00 92.81 437 MET A N 1
ATOM 3519 C CA . MET A 1 437 ? 29.599 3.767 -27.298 1.00 92.81 437 MET A CA 1
ATOM 3520 C C . MET A 1 437 ? 29.829 3.309 -28.749 1.00 92.81 437 MET A C 1
ATOM 3522 O O . MET A 1 437 ? 30.670 2.442 -28.975 1.00 92.81 437 MET A O 1
ATOM 3526 N N . GLU A 1 438 ? 29.079 3.847 -29.717 1.00 91.88 438 GLU A N 1
ATOM 3527 C CA . GLU A 1 438 ? 29.025 3.357 -31.103 1.00 91.88 438 GLU A CA 1
ATOM 3528 C C . GLU A 1 438 ? 28.797 1.834 -31.174 1.00 91.88 438 GLU A C 1
ATOM 3530 O O . GLU A 1 438 ? 29.421 1.111 -31.951 1.00 91.88 438 GLU A O 1
ATOM 3535 N N . ALA A 1 439 ? 27.898 1.348 -30.316 1.00 92.69 439 ALA A N 1
ATOM 3536 C CA . ALA A 1 439 ? 27.719 -0.067 -30.027 1.00 92.69 439 ALA A CA 1
ATOM 3537 C C . ALA A 1 439 ? 27.186 -0.879 -31.218 1.00 92.69 439 ALA A C 1
ATOM 3539 O O . ALA A 1 439 ? 26.364 -0.411 -32.016 1.00 92.69 439 ALA A O 1
ATOM 3540 N N . THR A 1 440 ? 27.595 -2.146 -31.274 1.00 93.19 440 THR A N 1
ATOM 3541 C CA . THR A 1 440 ? 27.002 -3.164 -32.151 1.00 93.19 440 THR A CA 1
ATOM 3542 C C . THR A 1 440 ? 26.075 -4.102 -31.375 1.00 93.19 440 THR A C 1
ATOM 3544 O O . THR A 1 440 ? 26.063 -4.102 -30.143 1.00 93.19 440 THR A O 1
ATOM 3547 N N . VAL A 1 441 ? 25.299 -4.938 -32.077 1.00 89.50 441 VAL A N 1
ATOM 3548 C CA . VAL A 1 441 ? 24.407 -5.947 -31.461 1.00 89.50 441 VAL A CA 1
ATOM 3549 C C . VAL A 1 441 ? 25.127 -6.821 -30.419 1.00 89.50 441 VAL A C 1
ATOM 3551 O O . VAL A 1 441 ? 24.535 -7.128 -29.378 1.00 89.50 441 VAL A O 1
ATOM 3554 N N . ASP A 1 442 ? 26.399 -7.155 -30.648 1.00 91.62 442 ASP A N 1
ATOM 3555 C CA . ASP A 1 442 ? 27.218 -7.976 -29.744 1.00 91.62 442 ASP A CA 1
ATOM 3556 C C . ASP A 1 442 ? 27.642 -7.230 -28.469 1.00 91.62 442 ASP A C 1
ATOM 3558 O O . ASP A 1 442 ? 27.900 -7.842 -27.431 1.00 91.62 442 ASP A O 1
ATOM 3562 N N . ASP A 1 443 ? 27.657 -5.898 -28.506 1.00 94.12 443 ASP A N 1
ATOM 3563 C CA . ASP A 1 443 ? 27.996 -5.059 -27.360 1.00 94.12 443 ASP A CA 1
ATOM 3564 C C . ASP A 1 443 ? 26.806 -4.801 -26.424 1.00 94.12 443 ASP A C 1
ATOM 3566 O O . ASP A 1 443 ? 26.968 -4.174 -25.374 1.00 94.12 443 ASP A O 1
ATOM 3570 N N . PHE A 1 444 ? 25.615 -5.311 -26.749 1.00 94.81 444 PHE A N 1
ATOM 3571 C CA . PHE A 1 444 ? 24.408 -5.123 -25.941 1.00 94.81 444 PHE A CA 1
ATOM 3572 C C . PHE A 1 444 ? 24.590 -5.458 -24.449 1.00 94.81 444 PHE A C 1
ATOM 3574 O O . PHE A 1 444 ? 24.184 -4.642 -23.616 1.00 94.81 444 PHE A O 1
ATOM 3581 N N . PRO A 1 445 ? 25.238 -6.576 -24.054 1.00 95.19 445 PRO A N 1
ATOM 3582 C CA . PRO A 1 445 ? 25.490 -6.859 -22.641 1.00 95.19 445 PRO A CA 1
ATOM 3583 C C . PRO A 1 445 ? 26.389 -5.812 -21.967 1.00 95.19 445 PRO A C 1
ATOM 3585 O O . PRO A 1 445 ? 26.194 -5.503 -20.793 1.00 95.19 445 PRO A O 1
ATOM 3588 N N . LYS A 1 446 ? 27.343 -5.223 -22.703 1.00 94.19 446 LYS A N 1
ATOM 3589 C CA . LYS A 1 446 ? 28.237 -4.174 -22.185 1.00 94.19 446 LYS A CA 1
ATOM 3590 C C . LYS A 1 446 ? 27.469 -2.875 -21.936 1.00 94.19 446 LYS A C 1
ATOM 3592 O O . LYS A 1 446 ? 27.646 -2.264 -20.884 1.00 94.19 446 LYS A O 1
ATOM 3597 N N . VAL A 1 447 ? 26.574 -2.490 -22.856 1.00 95.81 447 VAL A N 1
ATOM 3598 C CA . VAL A 1 447 ? 25.677 -1.333 -22.662 1.00 95.81 447 VAL A CA 1
ATOM 3599 C C . VAL A 1 447 ? 24.738 -1.572 -21.480 1.00 95.81 447 VAL A C 1
ATOM 3601 O O . VAL A 1 447 ? 24.602 -0.691 -20.636 1.00 95.81 447 VAL A O 1
ATOM 3604 N N . SER A 1 448 ? 24.156 -2.772 -21.358 1.00 96.12 448 SER A N 1
ATOM 3605 C CA . SER A 1 448 ? 23.323 -3.139 -20.200 1.00 96.12 448 SER A CA 1
ATOM 3606 C C . SER A 1 448 ? 24.092 -2.996 -18.880 1.00 96.12 448 SER A C 1
ATOM 3608 O O . SER A 1 448 ? 23.606 -2.364 -17.941 1.00 96.12 448 SER A O 1
ATOM 3610 N N . ALA A 1 449 ? 25.338 -3.478 -18.818 1.00 93.62 449 ALA A N 1
ATOM 3611 C CA . ALA A 1 449 ? 26.188 -3.329 -17.638 1.00 93.62 449 ALA A CA 1
ATOM 3612 C C . ALA A 1 449 ? 26.532 -1.859 -17.319 1.00 93.62 449 ALA A C 1
ATOM 3614 O O . ALA A 1 449 ? 26.582 -1.487 -16.145 1.00 93.62 449 ALA A O 1
ATOM 3615 N N . LEU A 1 450 ? 26.756 -1.017 -18.336 1.00 94.94 450 LEU A N 1
ATOM 3616 C CA . LEU A 1 450 ? 26.987 0.425 -18.157 1.00 94.94 450 LEU A CA 1
ATOM 3617 C C . LEU A 1 450 ? 25.746 1.119 -17.590 1.00 94.94 450 LEU A C 1
ATOM 3619 O O . LEU A 1 450 ? 25.840 1.870 -16.620 1.00 94.94 450 LEU A O 1
ATOM 3623 N N . VAL A 1 451 ? 24.574 0.827 -18.159 1.00 96.56 451 VAL A N 1
ATOM 3624 C CA . VAL A 1 451 ? 23.287 1.359 -17.693 1.00 96.56 451 VAL A CA 1
ATOM 3625 C C . VAL A 1 451 ? 23.000 0.902 -16.266 1.00 96.56 451 VAL A C 1
ATOM 3627 O O . VAL A 1 451 ? 22.553 1.711 -15.462 1.00 96.56 451 VAL A O 1
ATOM 3630 N N . ARG A 1 452 ? 23.312 -0.352 -15.915 1.00 95.56 452 ARG A N 1
ATOM 3631 C CA . ARG A 1 452 ? 23.191 -0.870 -14.545 1.00 95.56 452 ARG A CA 1
ATOM 3632 C C . ARG A 1 452 ? 24.053 -0.084 -13.552 1.00 95.56 452 ARG A C 1
ATOM 3634 O O . ARG A 1 452 ? 23.560 0.284 -12.490 1.00 95.56 452 ARG A O 1
ATOM 3641 N N . SER A 1 453 ? 25.317 0.182 -13.892 1.00 93.44 453 SER A N 1
ATOM 3642 C CA . SER A 1 453 ? 26.214 0.995 -13.054 1.00 93.44 453 SER A CA 1
ATOM 3643 C C . SER A 1 453 ? 25.671 2.420 -12.887 1.00 93.44 453 SER A C 1
ATOM 3645 O O . SER A 1 453 ? 25.595 2.939 -11.771 1.00 93.44 453 SER A O 1
ATOM 3647 N N . GLN A 1 454 ? 25.186 3.031 -13.975 1.00 95.06 454 GLN A N 1
ATOM 3648 C CA . GLN A 1 454 ? 24.604 4.370 -13.912 1.00 95.06 454 GLN A CA 1
ATOM 3649 C C . GLN A 1 454 ? 23.308 4.416 -13.094 1.00 95.06 454 GLN A C 1
ATOM 3651 O O . GLN A 1 454 ? 23.139 5.325 -12.286 1.00 95.06 454 GLN A O 1
ATOM 3656 N N . LEU A 1 455 ? 22.436 3.417 -13.245 1.00 94.62 455 LEU A N 1
ATOM 3657 C CA . LEU A 1 455 ? 21.203 3.272 -12.474 1.00 94.62 455 LEU A CA 1
ATOM 3658 C C . LEU A 1 455 ? 21.502 3.193 -10.972 1.00 94.62 455 LEU A C 1
ATOM 3660 O O . LEU A 1 455 ? 20.917 3.937 -10.190 1.00 94.62 455 LEU A O 1
ATOM 3664 N N . LYS A 1 456 ? 22.468 2.353 -10.579 1.00 92.00 456 LYS A N 1
ATOM 3665 C CA . LYS A 1 456 ? 22.900 2.212 -9.183 1.00 92.00 456 LYS A CA 1
ATOM 3666 C C . LYS A 1 456 ? 23.428 3.528 -8.608 1.00 92.00 456 LYS A C 1
ATOM 3668 O O . LYS A 1 456 ? 23.163 3.845 -7.453 1.00 92.00 456 LYS A O 1
ATOM 3673 N N . TYR A 1 457 ? 24.166 4.302 -9.402 1.00 92.25 457 TYR A N 1
ATOM 3674 C CA . TYR A 1 457 ? 24.660 5.611 -8.979 1.00 92.25 457 TYR A CA 1
ATOM 3675 C C . TYR A 1 457 ? 23.544 6.650 -8.829 1.00 92.25 457 TYR A C 1
ATOM 3677 O O . TYR A 1 457 ? 23.552 7.400 -7.851 1.00 92.25 457 TYR A O 1
ATOM 3685 N N . ALA A 1 458 ? 22.618 6.696 -9.790 1.00 93.12 458 ALA A N 1
ATOM 3686 C CA . ALA A 1 458 ? 21.504 7.640 -9.806 1.00 93.12 458 ALA A CA 1
ATOM 3687 C C . ALA A 1 458 ? 20.471 7.345 -8.702 1.00 93.12 458 ALA A C 1
ATOM 3689 O O . ALA A 1 458 ? 19.767 8.247 -8.270 1.00 93.12 458 ALA A O 1
ATOM 3690 N N . LEU A 1 459 ? 20.397 6.097 -8.223 1.00 91.00 459 LEU A N 1
ATOM 3691 C CA . LEU A 1 459 ? 19.489 5.654 -7.157 1.00 91.00 459 LEU A CA 1
ATOM 3692 C C . LEU A 1 459 ? 20.195 5.396 -5.812 1.00 91.00 459 LEU A C 1
ATOM 3694 O O . LEU A 1 459 ? 19.635 4.736 -4.940 1.00 91.00 459 LEU A O 1
ATOM 3698 N N . ARG A 1 460 ? 21.424 5.896 -5.622 1.00 86.88 460 ARG A N 1
ATOM 3699 C CA . ARG A 1 460 ? 22.224 5.621 -4.410 1.00 86.88 460 ARG A CA 1
ATOM 3700 C C . ARG A 1 460 ? 21.580 6.130 -3.115 1.00 86.88 460 ARG A C 1
ATOM 3702 O O . ARG A 1 460 ? 21.629 5.436 -2.107 1.00 86.88 460 ARG A O 1
ATOM 3709 N N . ASP A 1 461 ? 20.960 7.310 -3.164 1.00 82.62 461 ASP A N 1
ATOM 3710 C CA . ASP A 1 461 ? 20.338 7.990 -2.023 1.00 82.62 461 ASP A CA 1
ATOM 3711 C C . ASP A 1 461 ? 18.832 8.128 -2.278 1.00 82.62 461 ASP A C 1
ATOM 3713 O O . ASP A 1 461 ? 18.267 9.219 -2.353 1.00 82.62 461 ASP A O 1
ATOM 3717 N N . GLU A 1 462 ? 18.169 6.993 -2.488 1.00 79.38 462 GLU A N 1
ATOM 3718 C CA . GLU A 1 462 ? 16.792 6.929 -2.997 1.00 79.38 462 GLU A CA 1
ATOM 3719 C C . GLU A 1 462 ? 15.753 7.621 -2.099 1.00 79.38 462 GLU A C 1
ATOM 3721 O O . GLU A 1 462 ? 14.714 8.063 -2.583 1.00 79.38 462 GLU A O 1
ATOM 3726 N N . ALA A 1 463 ? 16.049 7.751 -0.803 1.00 79.06 463 ALA A N 1
ATOM 3727 C CA . ALA A 1 463 ? 15.179 8.414 0.165 1.00 79.06 463 ALA A CA 1
ATOM 3728 C C . ALA A 1 463 ? 15.095 9.938 -0.037 1.00 79.06 463 ALA A C 1
ATOM 3730 O O . ALA A 1 463 ? 14.117 10.557 0.377 1.00 79.06 463 ALA A O 1
ATOM 3731 N N . THR A 1 464 ? 16.117 10.549 -0.642 1.00 78.38 464 THR A N 1
ATOM 3732 C CA . THR A 1 464 ? 16.204 12.002 -0.861 1.00 78.38 464 THR A CA 1
ATOM 3733 C C . THR A 1 464 ? 16.181 12.375 -2.339 1.00 78.38 464 THR A C 1
ATOM 3735 O O . THR A 1 464 ? 15.754 13.479 -2.676 1.00 78.38 464 THR A O 1
ATOM 3738 N N . THR A 1 465 ? 16.606 11.459 -3.212 1.00 84.94 465 THR A N 1
ATOM 3739 C CA . THR A 1 465 ? 16.708 11.688 -4.655 1.00 84.94 465 THR A CA 1
ATOM 3740 C C . THR A 1 465 ? 15.340 11.991 -5.253 1.00 84.94 465 THR A C 1
ATOM 3742 O O . THR A 1 465 ? 14.420 11.168 -5.220 1.00 84.94 465 THR A O 1
ATOM 3745 N N . GLN A 1 466 ? 15.202 13.171 -5.856 1.00 88.69 466 GLN A N 1
ATOM 3746 C CA . GLN A 1 466 ? 13.978 13.531 -6.567 1.00 88.69 466 GLN A CA 1
ATOM 3747 C C . GLN A 1 466 ? 13.994 13.027 -8.013 1.00 88.69 466 GLN A C 1
ATOM 3749 O O . GLN A 1 466 ? 15.042 12.796 -8.612 1.00 88.69 466 GLN A O 1
ATOM 3754 N N . LEU A 1 467 ? 12.810 12.909 -8.625 1.00 90.88 467 LEU A N 1
ATOM 3755 C CA . LEU A 1 467 ? 12.681 12.400 -9.996 1.00 90.88 467 LEU A CA 1
ATOM 3756 C C . LEU A 1 467 ? 13.486 13.222 -11.021 1.00 90.88 467 LEU A C 1
ATOM 3758 O O . LEU A 1 467 ? 14.018 12.643 -11.963 1.00 90.88 467 LEU A O 1
ATOM 3762 N N . TYR A 1 468 ? 13.586 14.546 -10.845 1.00 92.06 468 TYR A N 1
ATOM 3763 C CA . TYR A 1 468 ? 14.354 15.403 -11.756 1.00 92.06 468 TYR A CA 1
ATOM 3764 C C . TYR A 1 468 ? 15.869 15.176 -11.629 1.00 92.06 468 TYR A C 1
ATOM 3766 O O . TYR A 1 468 ? 16.585 15.271 -12.621 1.00 92.06 468 TYR A O 1
ATOM 3774 N N . GLU A 1 469 ? 16.361 14.863 -10.426 1.00 92.50 469 GLU A N 1
ATOM 3775 C CA . GLU A 1 469 ? 17.779 14.569 -10.175 1.00 92.50 469 GLU A CA 1
ATOM 3776 C C . GLU A 1 469 ? 18.143 13.234 -10.799 1.00 92.50 469 GLU A C 1
ATOM 3778 O O . GLU A 1 469 ? 19.142 13.135 -11.502 1.00 92.50 469 GLU A O 1
ATOM 3783 N N . PHE A 1 470 ? 17.267 12.243 -10.631 1.00 95.06 470 PHE A N 1
ATOM 3784 C CA . PHE A 1 470 ? 17.389 10.967 -11.315 1.00 95.06 470 PHE A CA 1
ATOM 3785 C C . PHE A 1 470 ? 17.414 11.139 -12.843 1.00 95.06 470 PHE A C 1
ATOM 3787 O O . PHE A 1 470 ? 18.273 10.574 -13.517 1.00 95.06 470 PHE A O 1
ATOM 3794 N N . GLU A 1 471 ? 16.500 11.935 -13.408 1.00 95.56 471 GLU A N 1
ATOM 3795 C CA . GLU A 1 471 ? 16.464 12.205 -14.851 1.00 95.56 471 GLU A CA 1
ATOM 3796 C C . GLU A 1 471 ? 17.757 12.860 -15.344 1.00 95.56 471 GLU A C 1
ATOM 3798 O O . GLU A 1 471 ? 18.342 12.407 -16.332 1.00 95.56 471 GLU A O 1
ATOM 3803 N N . LYS A 1 472 ? 18.240 13.866 -14.611 1.00 94.75 472 LYS A N 1
ATOM 3804 C CA . LYS A 1 472 ? 19.505 14.545 -14.883 1.00 94.75 472 LYS A CA 1
ATOM 3805 C C . LYS A 1 472 ? 20.685 13.576 -14.847 1.00 94.75 472 LYS A C 1
ATOM 3807 O O . LYS A 1 472 ? 21.462 13.512 -15.800 1.00 94.75 472 LYS A O 1
ATOM 3812 N N . ASP A 1 473 ? 20.800 12.787 -13.784 1.00 94.44 473 ASP A N 1
ATOM 3813 C CA . ASP A 1 473 ? 21.886 11.825 -13.629 1.00 94.44 473 ASP A CA 1
ATOM 3814 C C . ASP A 1 473 ? 21.861 10.791 -14.763 1.00 94.44 473 ASP A C 1
ATOM 3816 O O . ASP A 1 473 ? 22.900 10.458 -15.332 1.00 94.44 473 ASP A O 1
ATOM 3820 N N . MET A 1 474 ? 20.688 10.310 -15.168 1.00 95.75 474 MET A N 1
ATOM 3821 C CA . MET A 1 474 ? 20.576 9.305 -16.227 1.00 95.75 474 MET A CA 1
ATOM 3822 C C . MET A 1 474 ? 20.829 9.852 -17.641 1.00 95.75 474 MET A C 1
ATOM 3824 O O . MET A 1 474 ? 21.373 9.119 -18.475 1.00 95.75 474 MET A O 1
ATOM 3828 N N . LEU A 1 475 ? 20.440 11.100 -17.935 1.00 95.00 475 LEU A N 1
ATOM 3829 C CA . LEU A 1 475 ? 20.421 11.651 -19.300 1.00 95.00 475 LEU A CA 1
ATOM 3830 C C . LEU A 1 475 ? 21.500 12.699 -19.600 1.00 95.00 475 LEU A C 1
ATOM 3832 O O . LEU A 1 475 ? 21.833 12.873 -20.773 1.00 95.00 475 LEU A O 1
ATOM 3836 N N . GLU A 1 476 ? 22.071 13.365 -18.595 1.00 93.94 476 GLU A N 1
ATOM 3837 C CA . GLU A 1 476 ? 23.041 14.457 -18.796 1.00 93.94 476 GLU A CA 1
ATOM 3838 C C . GLU A 1 476 ? 24.486 14.065 -18.461 1.00 93.94 476 GLU A C 1
ATOM 3840 O O . GLU A 1 476 ? 25.418 14.657 -18.997 1.00 93.94 476 GLU A O 1
ATOM 3845 N N . VAL A 1 477 ? 24.712 13.044 -17.624 1.00 93.12 477 VAL A N 1
ATOM 3846 C CA . VAL A 1 477 ? 26.076 12.630 -17.242 1.00 93.12 477 VAL A CA 1
ATOM 3847 C C . VAL A 1 477 ? 26.829 12.074 -18.449 1.00 93.12 477 VAL A C 1
ATOM 3849 O O . VAL A 1 477 ? 26.327 11.176 -19.127 1.00 93.12 477 VAL A O 1
ATOM 3852 N N . GLU A 1 478 ? 28.037 12.583 -18.698 1.00 91.75 478 GLU A N 1
ATOM 3853 C CA . GLU A 1 478 ? 28.868 12.188 -19.837 1.00 91.75 478 GLU A CA 1
ATOM 3854 C C . GLU A 1 478 ? 29.266 10.707 -19.804 1.00 91.75 478 GLU A C 1
ATOM 3856 O O . GLU A 1 478 ? 29.649 10.164 -18.764 1.00 91.75 478 GLU A O 1
ATOM 3861 N N . TYR A 1 479 ? 29.291 10.080 -20.982 1.00 91.75 479 TYR A N 1
ATOM 3862 C CA . TYR A 1 479 ? 29.690 8.683 -21.167 1.00 91.75 479 TYR A CA 1
ATOM 3863 C C . TYR A 1 479 ? 31.027 8.325 -20.496 1.00 91.75 479 TYR A C 1
ATOM 3865 O O . TYR A 1 479 ? 31.131 7.290 -19.837 1.00 91.75 479 TYR A O 1
ATOM 3873 N N . LYS A 1 480 ? 32.047 9.188 -20.623 1.00 91.75 480 LYS A N 1
ATOM 3874 C CA . LYS A 1 480 ? 33.387 8.948 -20.056 1.00 91.75 480 LYS A CA 1
ATOM 3875 C C . LYS A 1 480 ? 33.343 8.777 -18.540 1.00 91.75 480 LYS A C 1
ATOM 3877 O O . LYS A 1 480 ? 33.928 7.838 -18.018 1.00 91.75 480 LYS A O 1
ATOM 3882 N N . ILE A 1 481 ? 32.577 9.623 -17.851 1.00 92.50 481 ILE A N 1
ATOM 3883 C CA . ILE A 1 481 ? 32.428 9.577 -16.391 1.00 92.50 481 ILE A CA 1
ATOM 3884 C C . ILE A 1 481 ? 31.779 8.257 -15.960 1.00 92.50 481 ILE A C 1
ATOM 3886 O O . ILE A 1 481 ? 32.215 7.633 -14.992 1.00 92.50 481 ILE A O 1
ATOM 3890 N N . ILE A 1 482 ? 30.747 7.820 -16.688 1.00 91.62 482 ILE A N 1
ATOM 3891 C CA . ILE A 1 482 ? 30.038 6.563 -16.414 1.00 91.62 482 ILE A CA 1
ATOM 3892 C C . ILE A 1 482 ? 30.979 5.374 -16.623 1.00 91.62 482 ILE A C 1
ATOM 3894 O O . ILE A 1 482 ? 31.057 4.487 -15.773 1.00 91.62 482 ILE A O 1
ATOM 3898 N N . ARG A 1 483 ? 31.736 5.380 -17.723 1.00 91.06 483 ARG A N 1
ATOM 3899 C CA . ARG A 1 483 ? 32.696 4.324 -18.050 1.00 91.06 483 ARG A CA 1
ATOM 3900 C C . ARG A 1 483 ? 33.832 4.240 -17.033 1.00 91.06 483 ARG A C 1
ATOM 3902 O O . ARG A 1 483 ? 34.150 3.144 -16.585 1.00 91.06 483 ARG A O 1
ATOM 3909 N N . ASP A 1 484 ? 34.403 5.373 -16.634 1.00 91.06 484 ASP A N 1
ATOM 3910 C CA . ASP A 1 484 ? 35.463 5.427 -15.623 1.00 91.06 484 ASP A CA 1
ATOM 3911 C C . ASP A 1 484 ? 34.966 4.917 -14.266 1.00 91.06 484 ASP A C 1
ATOM 3913 O O . ASP A 1 484 ? 35.692 4.229 -13.548 1.00 91.06 484 ASP A O 1
ATOM 3917 N N . ARG A 1 485 ? 33.710 5.219 -13.906 1.00 92.19 485 ARG A N 1
ATOM 3918 C CA . ARG A 1 485 ? 33.087 4.675 -12.694 1.00 92.19 485 ARG A CA 1
ATOM 3919 C C . ARG A 1 485 ? 32.912 3.165 -12.789 1.00 92.19 485 ARG A C 1
ATOM 3921 O O . ARG A 1 485 ? 33.298 2.471 -11.856 1.00 92.19 485 ARG A O 1
ATOM 3928 N N . GLN A 1 486 ? 32.381 2.662 -13.900 1.00 89.38 486 GLN A N 1
ATOM 3929 C CA . GLN A 1 486 ? 32.215 1.225 -14.107 1.00 89.38 486 GLN A CA 1
ATOM 3930 C C . GLN A 1 486 ? 33.565 0.493 -14.058 1.00 89.38 486 GLN A C 1
ATOM 3932 O O . GLN A 1 486 ? 33.661 -0.559 -13.436 1.00 89.38 486 GLN A O 1
ATOM 3937 N N . LEU A 1 487 ? 34.615 1.054 -14.665 1.00 87.38 487 LEU A N 1
ATOM 3938 C CA . LEU A 1 487 ? 35.975 0.512 -14.592 1.00 87.38 487 LEU A CA 1
ATOM 3939 C C . LEU A 1 487 ? 36.467 0.435 -13.147 1.00 87.38 487 LEU A C 1
ATOM 3941 O O . LEU A 1 487 ? 36.915 -0.624 -12.727 1.00 87.38 487 LEU A O 1
ATOM 3945 N N . LYS A 1 488 ? 36.290 1.500 -12.356 1.00 86.00 488 LYS A N 1
ATOM 3946 C CA . LYS A 1 488 ? 36.618 1.483 -10.920 1.00 86.00 488 LYS A CA 1
ATOM 3947 C C . LYS A 1 488 ? 35.801 0.450 -10.144 1.00 86.00 488 LYS A C 1
ATOM 3949 O O . LYS A 1 488 ? 36.339 -0.209 -9.264 1.00 86.00 488 LYS A O 1
ATOM 3954 N N . GLU A 1 489 ? 34.511 0.299 -10.439 1.00 82.88 489 GLU A N 1
ATOM 3955 C CA . GLU A 1 489 ? 33.659 -0.721 -9.812 1.00 82.88 489 GLU A CA 1
ATOM 3956 C C . GLU A 1 489 ? 34.135 -2.139 -10.140 1.00 82.88 489 GLU A C 1
ATOM 3958 O O . GLU A 1 489 ? 34.157 -2.988 -9.251 1.00 82.88 489 GLU A O 1
ATOM 3963 N N . LEU A 1 490 ? 34.549 -2.383 -11.387 1.00 80.56 490 LEU A N 1
ATOM 3964 C CA . LEU A 1 490 ? 35.140 -3.650 -11.809 1.00 80.56 490 LEU A CA 1
ATOM 3965 C C . LEU A 1 490 ? 36.498 -3.874 -11.137 1.00 80.56 490 LEU A C 1
ATOM 3967 O O . LEU A 1 490 ? 36.690 -4.923 -10.546 1.00 80.56 490 LEU A O 1
ATOM 3971 N N . GLU A 1 491 ? 37.399 -2.891 -11.115 1.00 77.25 491 GLU A N 1
ATOM 3972 C CA . GLU A 1 491 ? 38.698 -2.979 -10.424 1.00 77.25 491 GLU A CA 1
ATOM 3973 C C . GLU A 1 491 ? 38.547 -3.275 -8.921 1.00 77.25 491 GLU A C 1
ATOM 3975 O O . GLU A 1 491 ? 39.295 -4.071 -8.350 1.00 77.25 491 GLU A O 1
ATOM 3980 N N . LEU A 1 492 ? 37.557 -2.655 -8.273 1.00 69.06 492 LEU A N 1
ATOM 3981 C CA . LEU A 1 492 ? 37.234 -2.896 -6.866 1.00 69.06 492 LEU A CA 1
ATOM 3982 C C . LEU A 1 492 ? 36.552 -4.257 -6.651 1.00 69.06 492 LEU A C 1
ATOM 3984 O O . LEU A 1 492 ? 36.753 -4.887 -5.610 1.00 69.06 492 LEU A O 1
ATOM 3988 N N . GLY A 1 493 ? 35.737 -4.703 -7.610 1.00 61.12 493 GLY A N 1
ATOM 3989 C CA . GLY A 1 493 ? 34.989 -5.957 -7.556 1.00 61.12 493 GLY A CA 1
ATOM 3990 C C . GLY A 1 493 ? 35.819 -7.200 -7.885 1.00 61.12 493 GLY A C 1
ATOM 3991 O O . GLY A 1 493 ? 35.593 -8.245 -7.277 1.00 61.12 493 GLY A O 1
ATOM 3992 N N . ASP A 1 494 ? 36.784 -7.088 -8.798 1.00 58.31 494 ASP A N 1
ATOM 3993 C CA . ASP A 1 494 ? 37.489 -8.232 -9.389 1.00 58.31 494 ASP A CA 1
ATOM 3994 C C . ASP A 1 494 ? 38.649 -8.744 -8.516 1.00 58.31 494 ASP A C 1
ATOM 3996 O O . ASP A 1 494 ? 39.129 -9.858 -8.707 1.00 58.31 494 ASP A O 1
ATOM 4000 N N . ASP A 1 495 ? 39.104 -7.986 -7.508 1.00 58.78 495 ASP A N 1
ATOM 4001 C CA . ASP A 1 495 ? 40.357 -8.369 -6.843 1.00 58.78 495 ASP A CA 1
ATOM 4002 C C . ASP A 1 495 ? 40.550 -7.853 -5.408 1.00 58.78 495 ASP A C 1
ATOM 4004 O O . ASP A 1 495 ? 41.677 -7.701 -4.948 1.00 58.78 495 ASP A O 1
ATOM 4008 N N . LEU A 1 496 ? 39.493 -7.549 -4.654 1.00 58.91 496 LEU A N 1
ATOM 4009 C CA . LEU A 1 496 ? 39.635 -7.225 -3.222 1.00 58.91 496 LEU A CA 1
ATOM 4010 C C . LEU A 1 496 ? 39.117 -8.348 -2.328 1.00 58.91 496 LEU A C 1
ATOM 4012 O O . LEU A 1 496 ? 39.845 -8.802 -1.457 1.00 58.91 496 LEU A O 1
ATOM 4016 N N . LEU A 1 497 ? 37.910 -8.866 -2.555 1.00 56.34 497 LEU A N 1
ATOM 4017 C CA . LEU A 1 497 ? 37.304 -9.880 -1.675 1.00 56.34 497 LEU A CA 1
ATOM 4018 C C . LEU A 1 497 ? 37.863 -11.302 -1.871 1.00 56.34 497 LEU A C 1
ATOM 4020 O O . LEU A 1 497 ? 37.745 -12.137 -0.972 1.00 56.34 497 LEU A O 1
ATOM 4024 N N . SER A 1 498 ? 38.470 -11.575 -3.028 1.00 61.59 498 SER A N 1
ATOM 4025 C CA . SER A 1 498 ? 39.107 -12.850 -3.390 1.00 61.59 498 SER A CA 1
ATOM 4026 C C . SER A 1 498 ? 40.565 -12.949 -2.922 1.00 61.59 498 SER A C 1
ATOM 4028 O O . SER A 1 498 ? 41.079 -14.056 -2.744 1.00 61.59 498 SER A O 1
ATOM 4030 N N . LYS A 1 499 ? 41.232 -11.812 -2.672 1.00 72.62 499 LYS A N 1
ATOM 4031 C CA . LYS A 1 499 ? 42.633 -11.756 -2.236 1.00 72.62 499 LYS A CA 1
ATOM 4032 C C . LYS A 1 499 ? 42.820 -12.416 -0.872 1.00 72.62 499 LYS A C 1
ATOM 4034 O O . LYS A 1 499 ? 42.150 -12.071 0.101 1.00 72.62 499 LYS A O 1
ATOM 4039 N N . THR A 1 500 ? 43.801 -13.314 -0.766 1.00 76.06 500 THR A N 1
ATOM 4040 C CA . THR A 1 500 ? 44.123 -14.048 0.474 1.00 76.06 500 THR A CA 1
ATOM 4041 C C . THR A 1 500 ? 44.279 -13.142 1.707 1.00 76.06 500 THR A C 1
ATOM 4043 O O . THR A 1 500 ? 43.687 -13.472 2.735 1.00 76.06 500 THR A O 1
ATOM 4046 N N . PRO A 1 501 ? 44.978 -11.985 1.646 1.00 77.12 501 PRO A N 1
ATOM 4047 C CA . PRO A 1 501 ? 45.071 -11.066 2.784 1.00 77.12 501 PRO A CA 1
ATOM 4048 C C . PRO A 1 501 ? 43.717 -10.506 3.228 1.00 77.12 501 PRO A C 1
ATOM 4050 O O . PRO A 1 501 ? 43.457 -10.437 4.423 1.00 77.12 501 PRO A O 1
ATOM 4053 N N . VAL A 1 502 ? 42.829 -10.168 2.290 1.00 74.81 502 VAL A N 1
ATOM 4054 C CA . VAL A 1 502 ? 41.493 -9.631 2.592 1.00 74.81 502 VAL A CA 1
ATOM 4055 C C . VAL A 1 502 ? 40.568 -10.728 3.096 1.00 74.81 502 VAL A C 1
ATOM 4057 O O . VAL A 1 502 ? 39.785 -10.481 4.001 1.00 74.81 502 VAL A O 1
ATOM 4060 N N . ARG A 1 503 ? 40.679 -11.962 2.592 1.00 76.06 503 ARG A N 1
ATOM 4061 C CA . ARG A 1 503 ? 39.932 -13.110 3.126 1.00 76.06 503 ARG A CA 1
ATOM 4062 C C . ARG A 1 503 ? 40.354 -13.441 4.558 1.00 76.06 503 ARG A C 1
ATOM 4064 O O . ARG A 1 503 ? 39.494 -13.717 5.390 1.00 76.06 503 ARG A O 1
ATOM 4071 N N . ASN A 1 504 ? 41.654 -13.384 4.845 1.00 84.25 504 ASN A N 1
ATOM 4072 C CA . ASN A 1 504 ? 42.193 -13.587 6.189 1.00 84.25 504 ASN A CA 1
ATOM 4073 C C . ASN A 1 504 ? 41.780 -12.446 7.127 1.00 84.25 504 ASN A C 1
ATOM 4075 O O . ASN A 1 504 ? 41.267 -12.719 8.208 1.00 84.25 504 ASN A O 1
ATOM 4079 N N . LEU A 1 505 ? 41.911 -11.191 6.681 1.00 83.06 505 LEU A N 1
ATOM 4080 C CA . LEU A 1 505 ? 41.447 -10.015 7.416 1.00 83.06 505 LEU A CA 1
ATOM 4081 C C . LEU A 1 505 ? 39.936 -10.076 7.646 1.00 83.06 505 LEU A C 1
ATOM 4083 O O . LEU A 1 505 ? 39.481 -9.799 8.740 1.00 83.06 505 LEU A O 1
ATOM 4087 N N . ARG A 1 506 ? 39.144 -10.502 6.659 1.00 78.56 506 ARG A N 1
ATOM 4088 C CA . ARG A 1 506 ? 37.699 -10.699 6.805 1.00 78.56 506 ARG A CA 1
ATOM 4089 C C . ARG A 1 506 ? 37.390 -11.818 7.786 1.00 78.56 506 ARG A C 1
ATOM 4091 O O . ARG A 1 506 ? 36.445 -11.678 8.537 1.00 78.56 506 ARG A O 1
ATOM 4098 N N . GLY A 1 507 ? 38.154 -12.908 7.800 1.00 82.50 507 GLY A N 1
ATOM 4099 C CA . GLY A 1 507 ? 38.012 -13.962 8.807 1.00 82.50 507 GLY A CA 1
ATOM 4100 C C . GLY A 1 507 ? 38.295 -13.441 10.218 1.00 82.50 507 GLY A C 1
ATOM 4101 O O . GLY A 1 507 ? 37.517 -13.701 11.133 1.00 82.50 507 GLY A O 1
ATOM 4102 N N . GLN A 1 508 ? 39.353 -12.644 10.377 1.00 87.19 508 GLN A N 1
ATOM 4103 C CA . GLN A 1 508 ? 39.706 -11.990 11.640 1.00 87.19 508 GLN A CA 1
ATOM 4104 C C . GLN A 1 508 ? 38.648 -10.967 12.057 1.00 87.19 508 GLN A C 1
ATOM 4106 O O . GLN A 1 508 ? 38.057 -11.124 13.115 1.00 87.19 508 GLN A O 1
ATOM 4111 N N . LEU A 1 509 ? 38.312 -10.009 11.192 1.00 84.12 509 LEU A N 1
ATOM 4112 C CA . LEU A 1 509 ? 37.264 -9.011 11.411 1.00 84.12 509 LEU A CA 1
ATOM 4113 C C . LEU A 1 509 ? 35.897 -9.651 11.625 1.00 84.12 509 LEU A C 1
ATOM 4115 O O . LEU A 1 509 ? 35.113 -9.133 12.402 1.00 84.12 509 LEU A O 1
ATOM 4119 N N . TYR A 1 510 ? 35.577 -10.764 10.964 1.00 84.31 510 TYR A N 1
ATOM 4120 C CA . TYR A 1 510 ? 34.344 -11.507 11.221 1.00 84.31 510 TYR A CA 1
ATOM 4121 C C . TYR A 1 510 ? 34.374 -12.121 12.614 1.00 84.31 510 TYR A C 1
ATOM 4123 O O . TYR A 1 510 ? 33.383 -12.045 13.319 1.00 84.31 510 TYR A O 1
ATOM 4131 N N . THR A 1 511 ? 35.506 -12.683 13.036 1.00 89.00 511 THR A N 1
ATOM 4132 C CA . THR A 1 511 ? 35.659 -13.233 14.389 1.00 89.00 511 THR A CA 1
ATOM 4133 C C . THR A 1 511 ? 35.568 -12.123 15.436 1.00 89.00 511 THR A C 1
ATOM 4135 O O . THR A 1 511 ? 34.804 -12.252 16.383 1.00 89.00 511 THR A O 1
ATOM 4138 N N . GLU A 1 512 ? 36.251 -10.998 15.228 1.00 90.62 512 GLU A N 1
ATOM 4139 C CA . GLU A 1 512 ? 36.219 -9.828 16.112 1.00 90.62 512 GLU A CA 1
ATOM 4140 C C . GLU A 1 512 ? 34.847 -9.157 16.139 1.00 90.62 512 GLU A C 1
ATOM 4142 O O . GLU A 1 512 ? 34.341 -8.836 17.207 1.00 90.62 512 GLU A O 1
ATOM 4147 N N . SER A 1 513 ? 34.205 -8.964 14.985 1.00 83.12 513 SER A N 1
ATOM 4148 C CA . SER A 1 513 ? 32.851 -8.408 14.910 1.00 83.12 513 SER A CA 1
ATOM 4149 C C . SER A 1 513 ? 31.822 -9.377 15.471 1.00 83.12 513 SER A C 1
ATOM 4151 O O . SER A 1 513 ? 30.899 -8.938 16.145 1.00 83.12 513 SER A O 1
ATOM 4153 N N . TYR A 1 514 ? 31.991 -10.685 15.279 1.00 89.62 514 TYR A N 1
ATOM 4154 C CA . TYR A 1 514 ? 31.168 -11.702 15.918 1.00 89.62 514 TYR A CA 1
ATOM 4155 C C . TYR A 1 514 ? 31.355 -11.680 17.432 1.00 89.62 514 TYR A C 1
ATOM 4157 O O . TYR A 1 514 ? 30.365 -11.713 18.151 1.00 89.62 514 TYR A O 1
ATOM 4165 N N . GLU A 1 515 ? 32.583 -11.566 17.939 1.00 90.62 515 GLU A N 1
ATOM 4166 C CA . GLU A 1 515 ? 32.851 -11.414 19.369 1.00 90.62 515 GLU A CA 1
ATOM 4167 C C . GLU A 1 515 ? 32.318 -10.092 19.917 1.00 90.62 515 GLU A C 1
ATOM 4169 O O . GLU A 1 515 ? 31.719 -10.086 20.988 1.00 90.62 515 GLU A O 1
ATOM 4174 N N . PHE A 1 516 ? 32.452 -8.991 19.181 1.00 90.25 516 PHE A N 1
ATOM 4175 C CA . PHE A 1 516 ? 31.913 -7.687 19.547 1.00 90.25 516 PHE A CA 1
ATOM 4176 C C . PHE A 1 516 ? 30.386 -7.709 19.579 1.00 90.25 516 PHE A C 1
ATOM 4178 O O . PHE A 1 516 ? 29.794 -7.295 20.569 1.00 90.25 516 PHE A O 1
ATOM 4185 N N . VAL A 1 517 ? 29.735 -8.239 18.539 1.00 87.31 517 VAL A N 1
ATOM 4186 C CA . VAL A 1 517 ? 28.282 -8.429 18.492 1.00 87.31 517 VAL A CA 1
ATOM 4187 C C . VAL A 1 517 ? 27.863 -9.399 19.581 1.00 87.31 517 VAL A C 1
ATOM 4189 O O . VAL A 1 517 ? 26.888 -9.134 20.260 1.00 87.31 517 VAL A O 1
ATOM 4192 N N . LYS A 1 518 ? 28.601 -10.480 19.834 1.00 90.50 518 LYS A N 1
ATOM 4193 C CA . LYS A 1 518 ? 28.328 -11.403 20.939 1.00 90.50 518 LYS A CA 1
ATOM 4194 C C . LYS A 1 518 ? 28.433 -10.692 22.285 1.00 90.50 518 LYS A C 1
ATOM 4196 O O . LYS A 1 518 ? 27.541 -10.858 23.101 1.00 90.50 518 LYS A O 1
ATOM 4201 N N . GLN A 1 519 ? 29.457 -9.875 22.524 1.00 89.69 519 GLN A N 1
ATOM 4202 C CA . GLN A 1 519 ? 29.598 -9.076 23.744 1.00 89.69 519 GLN A CA 1
ATOM 4203 C C . GLN A 1 519 ? 28.512 -8.005 23.853 1.00 89.69 519 GLN A C 1
ATOM 4205 O O . GLN A 1 519 ? 28.002 -7.777 24.943 1.00 89.69 519 GLN A O 1
ATOM 4210 N N . GLN A 1 520 ? 28.136 -7.360 22.750 1.00 89.69 520 GLN A N 1
ATOM 4211 C CA . GLN A 1 520 ? 27.052 -6.384 22.690 1.00 89.69 520 GLN A CA 1
ATOM 4212 C C . GLN A 1 520 ? 25.704 -7.057 22.942 1.00 89.69 520 GLN A C 1
ATOM 4214 O O . GLN A 1 520 ? 24.928 -6.543 23.733 1.00 89.69 520 GLN A O 1
ATOM 4219 N N . ARG A 1 521 ? 25.461 -8.241 22.374 1.00 85.88 521 ARG A N 1
ATOM 4220 C CA . ARG A 1 521 ? 24.286 -9.077 22.630 1.00 85.88 521 ARG A CA 1
ATOM 4221 C C . ARG A 1 521 ? 24.273 -9.536 24.075 1.00 85.88 521 ARG A C 1
ATOM 4223 O O . ARG A 1 521 ? 23.269 -9.319 24.724 1.00 85.88 521 ARG A O 1
ATOM 4230 N N . ILE A 1 522 ? 25.376 -10.053 24.618 1.00 87.44 522 ILE A N 1
ATOM 4231 C CA . ILE A 1 522 ? 25.508 -10.378 26.047 1.00 87.44 522 ILE A CA 1
ATOM 4232 C C . ILE A 1 522 ? 25.227 -9.140 26.899 1.00 87.44 522 ILE A C 1
ATOM 4234 O O . ILE A 1 522 ? 24.471 -9.236 27.850 1.00 87.44 522 ILE A O 1
ATOM 4238 N N . LYS A 1 523 ? 25.754 -7.961 26.548 1.00 85.88 523 LYS A N 1
ATOM 4239 C CA . LYS A 1 523 ? 25.430 -6.703 27.233 1.00 85.88 523 LYS A CA 1
ATOM 4240 C C . LYS A 1 523 ? 23.957 -6.338 27.096 1.00 85.88 523 LYS A C 1
ATOM 4242 O O . LYS A 1 523 ? 23.397 -5.889 28.076 1.00 85.88 523 LYS A O 1
ATOM 4247 N N . CYS A 1 524 ? 23.315 -6.538 25.950 1.00 79.44 524 CYS A N 1
ATOM 4248 C CA . CYS A 1 524 ? 21.875 -6.336 25.784 1.00 79.44 524 CYS A CA 1
ATOM 4249 C C . CYS A 1 524 ? 21.065 -7.334 26.617 1.00 79.44 524 CYS A C 1
ATOM 4251 O O . CYS A 1 524 ? 20.082 -6.938 27.223 1.00 79.44 524 CYS A O 1
ATOM 4253 N N . LEU A 1 525 ? 21.499 -8.593 26.712 1.00 81.75 525 LEU A N 1
ATOM 4254 C CA . LEU A 1 525 ? 20.879 -9.621 27.551 1.00 81.75 525 LEU A CA 1
ATOM 4255 C C . LEU A 1 525 ? 21.068 -9.299 29.043 1.00 81.75 525 LEU A C 1
ATOM 4257 O O . LEU A 1 525 ? 20.119 -9.406 29.805 1.00 81.75 525 LEU A O 1
ATOM 4261 N N . LEU A 1 526 ? 22.252 -8.821 29.444 1.00 78.88 526 LEU A N 1
ATOM 4262 C CA . LEU A 1 526 ? 22.580 -8.345 30.797 1.00 78.88 526 LEU A CA 1
ATOM 4263 C C . LEU A 1 526 ? 21.973 -6.986 31.128 1.00 78.88 526 LEU A C 1
ATOM 4265 O O . LEU A 1 526 ? 21.826 -6.655 32.297 1.00 78.88 526 LEU A O 1
ATOM 4269 N N . LEU A 1 527 ? 21.674 -6.167 30.125 1.00 81.94 527 LEU A N 1
ATOM 4270 C CA . LEU A 1 527 ? 20.823 -5.005 30.279 1.00 81.94 527 LEU A CA 1
ATOM 4271 C C . LEU A 1 527 ? 19.380 -5.467 30.351 1.00 81.94 527 LEU A C 1
ATOM 4273 O O . LEU A 1 527 ? 18.615 -4.780 30.988 1.00 81.94 527 LEU A O 1
ATOM 4277 N N . GLY A 1 528 ? 19.005 -6.602 29.782 1.00 75.75 528 GLY A N 1
ATOM 4278 C CA . GLY A 1 528 ? 17.623 -7.020 29.660 1.00 75.75 528 GLY A CA 1
ATOM 4279 C C . GLY A 1 528 ? 16.857 -6.111 28.706 1.00 75.75 528 GLY A C 1
ATOM 4280 O O . GLY A 1 528 ? 17.036 -4.891 28.684 1.00 75.75 528 GLY A O 1
ATOM 4281 N N . ASP A 1 529 ? 15.993 -6.720 27.913 1.00 74.19 529 ASP A N 1
ATOM 4282 C CA . ASP A 1 529 ? 15.060 -5.983 27.077 1.00 74.19 529 ASP A CA 1
ATOM 4283 C C . ASP A 1 529 ? 13.653 -6.149 27.631 1.00 74.19 529 ASP A C 1
ATOM 4285 O O . ASP A 1 529 ? 13.349 -7.003 28.472 1.00 74.19 529 ASP A O 1
ATOM 4289 N N . TRP A 1 530 ? 12.811 -5.255 27.184 1.00 71.19 530 TRP A N 1
ATOM 4290 C CA . TRP A 1 530 ? 11.439 -5.127 27.570 1.00 71.19 530 TRP A CA 1
ATOM 4291 C C . TRP A 1 530 ? 10.601 -6.020 26.650 1.00 71.19 530 TRP A C 1
ATOM 4293 O O . TRP A 1 530 ? 10.240 -5.642 25.538 1.00 71.19 530 TRP A O 1
ATOM 4303 N N . PHE A 1 531 ? 10.319 -7.243 27.093 1.00 60.78 531 PHE A N 1
ATOM 4304 C CA . PHE A 1 531 ? 9.554 -8.191 26.285 1.00 60.78 531 PHE A CA 1
ATOM 4305 C C . PHE A 1 531 ? 8.053 -8.043 26.542 1.00 60.78 531 PHE A C 1
ATOM 4307 O O . PHE A 1 531 ? 7.656 -7.990 27.711 1.00 60.78 531 PHE A O 1
ATOM 4314 N N . PRO A 1 532 ? 7.208 -8.049 25.495 1.00 50.53 532 PRO A N 1
ATOM 4315 C CA . PRO A 1 532 ? 5.784 -8.272 25.674 1.00 50.53 532 PRO A CA 1
ATOM 4316 C C . PRO A 1 532 ? 5.593 -9.693 26.214 1.00 50.53 532 PRO A C 1
ATOM 4318 O O . PRO A 1 532 ? 6.052 -10.672 25.622 1.00 50.53 532 PRO A O 1
ATOM 4321 N N . LEU A 1 533 ? 4.946 -9.816 27.370 1.00 53.06 533 LEU A N 1
ATOM 4322 C CA . LEU A 1 533 ? 4.519 -11.111 27.882 1.00 53.06 533 LEU A CA 1
ATOM 4323 C C . LEU A 1 533 ? 3.433 -11.661 26.949 1.00 53.06 533 LEU A C 1
ATOM 4325 O O . LEU A 1 533 ? 2.283 -11.248 27.027 1.00 53.06 533 LEU A O 1
ATOM 4329 N N . ILE A 1 534 ? 3.804 -12.592 26.066 1.00 50.47 534 ILE A N 1
ATOM 4330 C CA . ILE A 1 534 ? 2.828 -13.447 25.389 1.00 50.47 534 ILE A CA 1
ATOM 4331 C C . ILE A 1 534 ? 2.375 -14.458 26.438 1.00 50.47 534 ILE A C 1
ATOM 4333 O O . ILE A 1 534 ? 3.121 -15.370 26.799 1.00 50.47 534 ILE A O 1
ATOM 4337 N N . THR A 1 535 ? 1.185 -14.253 26.985 1.00 45.50 535 THR A N 1
ATOM 4338 C CA . THR A 1 535 ? 0.521 -15.206 27.872 1.00 45.50 535 THR A CA 1
ATOM 4339 C C . THR A 1 535 ? 0.313 -16.512 27.093 1.00 45.50 535 THR A C 1
ATOM 4341 O O . THR A 1 535 ? -0.358 -16.488 26.060 1.00 45.50 535 THR A O 1
ATOM 4344 N N . PRO A 1 536 ? 0.901 -17.653 27.504 1.00 39.16 536 PRO A N 1
ATOM 4345 C CA . PRO A 1 536 ? 0.600 -18.918 26.858 1.00 39.16 536 PRO A CA 1
ATOM 4346 C C . PRO A 1 536 ? -0.868 -19.267 27.108 1.00 39.16 536 PRO A C 1
ATOM 4348 O O . PRO A 1 536 ? -1.329 -19.270 28.250 1.00 39.16 536 PRO A O 1
ATOM 4351 N N . ALA A 1 537 ? -1.582 -19.565 26.023 1.00 44.81 537 ALA A N 1
ATOM 4352 C CA . ALA A 1 537 ? -2.902 -20.174 26.052 1.00 44.81 537 ALA A CA 1
ATOM 4353 C C . ALA A 1 537 ? -2.883 -21.413 26.974 1.00 44.81 537 ALA A C 1
ATOM 4355 O O . ALA A 1 537 ? -1.984 -22.247 26.854 1.00 44.81 537 ALA A O 1
ATOM 4356 N N . ASN A 1 538 ? -3.879 -21.504 27.865 1.00 37.22 538 ASN A N 1
ATOM 4357 C CA . ASN A 1 538 ? -4.099 -22.488 28.947 1.00 37.22 538 ASN A CA 1
ATOM 4358 C C . ASN A 1 538 ? -3.779 -22.059 30.391 1.00 37.22 538 ASN A C 1
ATOM 4360 O O . ASN A 1 538 ? -3.496 -22.913 31.229 1.00 37.22 538 ASN A O 1
ATOM 4364 N N . LEU A 1 539 ? -3.952 -20.782 30.726 1.00 31.08 539 LEU A N 1
ATOM 4365 C CA . LEU A 1 539 ? -4.393 -20.363 32.064 1.00 31.08 539 LEU A CA 1
ATOM 4366 C C . LEU A 1 539 ? -5.483 -19.287 31.902 1.00 31.08 539 LEU A C 1
ATOM 4368 O O . LEU A 1 539 ? -5.400 -18.518 30.941 1.00 31.08 539 LEU A O 1
ATOM 4372 N N . PRO A 1 540 ? -6.516 -19.260 32.764 1.00 35.16 540 PRO A N 1
ATOM 4373 C CA . PRO A 1 540 ? -7.607 -18.307 32.630 1.00 35.16 540 PRO A CA 1
ATOM 4374 C C . PRO A 1 540 ? -7.103 -16.869 32.845 1.00 35.16 540 PRO A C 1
ATOM 4376 O O . PRO A 1 540 ? -6.273 -16.637 33.726 1.00 35.16 540 PRO A O 1
ATOM 4379 N N . THR A 1 541 ? -7.577 -16.039 31.902 1.00 38.75 541 THR A N 1
ATOM 4380 C CA . THR A 1 541 ? -7.995 -14.620 31.881 1.00 38.75 541 THR A CA 1
ATOM 4381 C C . THR A 1 541 ? -7.006 -13.434 32.183 1.00 38.75 541 THR A C 1
ATOM 4383 O O . THR A 1 541 ? -5.935 -13.516 32.793 1.00 38.75 541 THR A O 1
ATOM 4386 N N . ASN A 1 542 ? -7.410 -12.314 31.558 1.00 36.25 542 ASN A N 1
ATOM 4387 C CA . ASN A 1 542 ? -7.099 -10.874 31.628 1.00 36.25 542 ASN A CA 1
ATOM 4388 C C . ASN A 1 542 ? -5.692 -10.337 31.942 1.00 36.25 542 ASN A C 1
ATOM 4390 O O . ASN A 1 542 ? -5.301 -10.147 33.093 1.00 36.25 542 ASN A O 1
ATOM 4394 N N . GLN A 1 543 ? -5.085 -9.749 30.902 1.00 34.44 543 GLN A N 1
ATOM 4395 C CA . GLN A 1 543 ? -4.680 -8.339 30.952 1.00 34.44 543 GLN A CA 1
ATOM 4396 C C . GLN A 1 543 ? -4.904 -7.658 29.600 1.00 34.44 543 GLN A C 1
ATOM 4398 O O . GLN A 1 543 ? -4.236 -7.972 28.619 1.00 34.44 543 GLN A O 1
ATOM 4403 N N . GLN A 1 544 ? -5.775 -6.650 29.575 1.00 35.03 544 GLN A N 1
ATOM 4404 C CA . GLN A 1 544 ? -5.671 -5.590 28.584 1.00 35.03 544 GLN A CA 1
ATOM 4405 C C . GLN A 1 544 ? -4.312 -4.905 28.723 1.00 35.03 544 GLN A C 1
ATOM 4407 O O . GLN A 1 544 ? -3.988 -4.384 29.789 1.00 35.03 544 GLN A O 1
ATOM 4412 N N . ASN A 1 545 ? -3.544 -4.914 27.634 1.00 34.00 545 ASN A N 1
ATOM 4413 C CA . ASN A 1 545 ? -2.742 -3.815 27.082 1.00 34.00 545 ASN A CA 1
ATOM 4414 C C . ASN A 1 545 ? -1.981 -2.869 28.034 1.00 34.00 545 ASN A C 1
ATOM 4416 O O . ASN A 1 545 ? -1.651 -1.746 27.663 1.00 34.00 545 ASN A O 1
ATOM 4420 N N . LEU A 1 546 ? -1.574 -3.326 29.211 1.00 34.25 546 LEU A N 1
ATOM 4421 C CA . LEU A 1 546 ? -0.251 -2.993 29.699 1.00 34.25 546 LEU A CA 1
ATOM 4422 C C . LEU A 1 546 ? 0.663 -3.963 28.980 1.00 34.25 546 LEU A C 1
ATOM 4424 O O . LEU A 1 546 ? 0.687 -5.152 29.299 1.00 34.25 546 LEU A O 1
ATOM 4428 N N . VAL A 1 547 ? 1.439 -3.465 28.018 1.00 37.97 547 VAL A N 1
ATOM 4429 C CA . VAL A 1 547 ? 2.692 -4.145 27.722 1.00 37.97 547 VAL A CA 1
ATOM 4430 C C . VAL A 1 547 ? 3.487 -4.028 29.019 1.00 37.97 547 VAL A C 1
ATOM 4432 O O . VAL A 1 547 ? 4.174 -3.036 29.252 1.00 37.97 547 VAL A O 1
ATOM 4435 N N . ILE A 1 548 ? 3.300 -4.993 29.930 1.00 41.84 548 ILE A N 1
ATOM 4436 C CA . ILE A 1 548 ? 4.206 -5.228 31.040 1.00 41.84 548 ILE A CA 1
ATOM 4437 C C . ILE A 1 548 ? 5.463 -5.685 30.343 1.00 41.84 548 ILE A C 1
ATOM 4439 O O . ILE A 1 548 ? 5.701 -6.866 30.097 1.00 41.84 548 ILE A O 1
ATOM 4443 N N . LEU A 1 549 ? 6.234 -4.688 29.954 1.00 37.62 549 LEU A N 1
ATOM 4444 C CA . LEU A 1 549 ? 7.607 -4.870 29.646 1.00 37.62 549 LEU A CA 1
ATOM 4445 C C . LEU A 1 549 ? 8.183 -5.418 30.955 1.00 37.62 549 LEU A C 1
ATOM 4447 O O . LEU A 1 549 ? 8.144 -4.766 31.996 1.00 37.62 549 LEU A O 1
ATOM 4451 N N . GLN A 1 550 ? 8.630 -6.664 30.946 1.00 42.66 550 GLN A N 1
ATOM 4452 C CA . GLN A 1 550 ? 9.416 -7.205 32.040 1.00 42.66 550 GLN A CA 1
ATOM 4453 C C . GLN A 1 550 ? 10.851 -7.197 31.543 1.00 42.66 550 GLN A C 1
ATOM 4455 O O . GLN A 1 550 ? 11.148 -7.816 30.521 1.00 42.66 550 GLN A O 1
ATOM 4460 N N . ARG A 1 551 ? 11.726 -6.455 32.227 1.00 42.31 551 ARG A N 1
ATOM 4461 C CA . ARG A 1 551 ? 13.153 -6.423 31.910 1.00 42.31 551 ARG A CA 1
ATOM 4462 C C . ARG A 1 551 ? 13.727 -7.791 32.264 1.00 42.31 551 ARG A C 1
ATOM 4464 O O . ARG A 1 551 ? 14.074 -8.045 33.416 1.00 42.31 551 ARG A O 1
ATOM 4471 N N . LYS A 1 552 ? 13.715 -8.709 31.301 1.00 47.91 552 LYS A N 1
ATOM 4472 C CA . LYS A 1 552 ? 14.241 -10.061 31.484 1.00 47.91 552 LYS A CA 1
ATOM 4473 C C . LYS A 1 552 ? 15.713 -10.060 31.122 1.00 47.91 552 LYS A C 1
ATOM 4475 O O . LYS A 1 552 ? 16.071 -9.728 29.995 1.00 47.91 552 LYS A O 1
ATOM 4480 N N . PHE A 1 553 ? 16.537 -10.456 32.082 1.00 49.31 553 PHE A N 1
ATOM 4481 C CA . PHE A 1 553 ? 17.904 -10.880 31.827 1.00 49.31 553 PHE A CA 1
ATOM 4482 C C . PHE A 1 553 ? 17.828 -12.341 31.380 1.00 49.31 553 PHE A C 1
ATOM 4484 O O . PHE A 1 553 ? 17.250 -13.161 32.095 1.00 49.31 553 PHE A O 1
ATOM 4491 N N . LEU A 1 554 ? 18.279 -12.625 30.160 1.00 48.53 554 LEU A N 1
ATOM 4492 C CA . LEU A 1 554 ? 18.287 -13.978 29.591 1.00 48.53 554 LEU A CA 1
ATOM 4493 C C . LEU A 1 554 ? 19.434 -14.810 30.164 1.00 48.53 554 LEU A C 1
ATOM 4495 O O . LEU A 1 554 ? 20.546 -14.244 30.293 1.00 48.53 554 LEU A O 1
#

Nearest PDB structures (foldseek):
  6idx-assembly1_A  TM=7.348E-01  e=5.319E-20  Homo sapiens
  6ie1-assembly1_A  TM=6.660E-01  e=4.712E-21  Homo sapiens
  7dvq-assembly1_K  TM=7.688E-01  e=1.073E-01  Homo sapiens
  3c2h-assembly2_B  TM=4.494E-01  e=3.397E-02  unclassified
  3c2h-assembly1_A  TM=4.374E-01  e=2.342E-01  unclassified

pLDDT: mean 84.9, std 11.92, range [31.08, 97.81]

Organism: Gigaspora margarita (NCBI:txid4874)

Mean predicted aligned error: 11.72 Å

Radius of gyration: 32.16 Å; Cα contacts (8 Å, |Δi|>4): 681; chains: 1; bounding box: 81×40×103 Å

Sequence (554 aa):
MSTPVTVLYEKNQVSCSVDVSQPINDIIKSLCIEQFNISEPPNLLALRLQDTDELITDENIRRKITENEKLKLVSSPLIEAADICEKLNSTDDKTLKLTTFSLQKYIKEVEFADEFLNKDGLTSLIEIINNSSGNTLAYALTSMQNLMEHDHGWDDLGSDFINKVIKILVDQTLVNICRPATAIIIKLVTADKNSTTSPIRSYGFDVLHEAILLQPNFLPTLVQRFASADYVLRSNSLCLINALMRHVTDQYWESFMDMLDKLNVRKAVALLMNGVHGEELSKHLLEFQSLFVRQAYRWKRTQVSLHIPSHKIMLEEIWKTANLPEEGGKWRKVGFATEAPKWEIQRVGYLGLDNMHGFMKKNQDEYQKTILEQINRPAERRCPFAKTSIEVTELLCDHWDISTGYTTSTSFQPLLLSFGKIHYITVKAFFRLWNDMEATVDDFPKVSALVRSQLKYALRDEATTQLYEFEKDMLEVEYKIIRDRQLKELELGDDLLSKTPVRNLRGQLYTESYEFVKQQRIKCLLLGDWFPLITPANLPTNQQNLVILQRKFL

Secondary structure (DSSP, 8-state):
-EEEEEEEETTEEEEEEEETTS-HHHHHHHIIIIIS---S-GGGEEEEETTT-PEE-TTTHHHH--TTEEEEEEE-HHHHHHHHHHHHT---HHHHHHHHHHHHHHTTSHHHHHHHHHTTHHHHHHHHHHH--HHHHHHHHHHHHHHTTSSSS-S---HHHHHHHHHHHHH---HHHHHHHHHHHHHHHHSBTT-SS-S--SB-HHHHHHHHHH-TTHHHHHHHHTT-S-HHHHHHHHHHHHHHHHH--TTTHHHHHHHHHHTTHHHHHHHHHTS---HHHHHHHHHHHHHHHHHHHHHHHSPP-TTSHHHHHHHHHHHHHH---SSS-HHHHHT-SSS-HHHHHTTTHHHHHHHHHHHHHH-HHHHHHHHHHHHTS-GGG---HHHHHHHHHHHHHHHTTGGGSS----S--TTGGGHHHHHHHHHHHHHHHHHHTT--GGGHHHHHHHHHHHHHHHTTTTTT--HHHHHHHHHHS-HHHHHHHHHHHHHHHHSSSSSHHHHHHHHHHHHHHHHHHHHHHHHHHHH-EEEE--PPSSS-----S---EEEE--

Foldseek 3Di:
DFAWEWEDEPHDIDTGTADLVDFQLVSLVCCCVPPPVPPDRSQQKFKAFPPPRHTDGNPCSVVPRHHHTYIYIDTDLLVLLVVLLVQLPDPDPVSLLVSLQVLLPSCLDPVNVVNNLVSVVVVSLLVCCVPDDDNSVLSSLSSVLSNLVDQDRCLDDDLVSLLSLLVCCQPDDDPSNNLSSLSNLLSQQCLDLPHPPHSRHNHHLVSNVVSCVVPVCSLVSLLVQCPPPDQSSNLSSLSSVLSNLVGPDPVCNVVVVVSCVVSVVLVSLLVVLLDDHDPSSLVSSVSVVFSVLLVQLVQQQAAQDCVDVVSVVLVVCLQVLLVDDPPDARVVLLQDPDSCLRVLSNNRHNSLSVLSSLLCVVPSPVSNVLSVVQVPDDQFLHDRLSNLSSLLSVLLCVVQVSNVSGGPDSADQSVSSVVSLLSNLLSVLLVVLSVLVSHTPVCSVVSSLLSSQLQCVLCVPRSNRDPVSSSCSSNVDDNVVSVVSSVVVCVCVVPQCPDPVNVVVCVVVVVVVVVVVVVVVLVCLVQAWFDQPPPDPDDDDDDPDPSNRDRHND

InterPro domains:
  IPR006816 ELMO domain [PF04727] (297-447)
  IPR006816 ELMO domain [PS51335] (310-459)
  IPR011989 Armadillo-like helical [G3DSA:1.25.10.10] (4-292)
  IPR016024 Armadillo-type fold [SSF48371] (84-266)
  IPR024574 ELMO, armadillo-like helical domain [PF11841] (111-272)
  IPR050868 Engulfment and cell motility domain-containing protein [PTHR12771] (68-524)

Solvent-accessible surface area (backbone atoms only — not comparable to full-atom values): 30283 Å² total; per-residue (Å²): 99,71,38,44,31,32,41,32,44,99,89,51,75,48,79,46,69,48,49,65,77,55,54,52,69,57,53,44,38,49,45,30,60,78,72,64,70,50,88,67,64,48,86,54,46,36,45,24,37,62,89,77,62,48,77,58,45,81,63,42,37,72,78,69,64,48,79,69,36,52,35,27,57,41,71,9,49,59,54,54,26,51,54,43,45,57,45,62,72,46,91,47,70,68,57,34,39,54,49,33,52,53,38,45,62,50,36,64,40,66,70,23,34,52,44,25,51,77,64,52,33,60,58,52,48,50,52,44,57,73,71,49,63,71,68,48,28,22,27,39,36,38,27,50,34,44,39,66,70,47,75,62,92,71,78,83,72,54,70,67,58,56,38,47,48,53,48,47,56,55,78,50,83,52,64,69,43,40,47,29,42,44,51,42,52,39,52,44,35,53,16,17,69,87,38,87,85,40,81,46,41,83,48,14,35,73,68,47,47,60,43,44,67,77,34,77,55,42,65,60,47,43,59,56,34,60,74,45,91,49,64,63,53,23,34,50,38,49,44,37,52,44,46,50,71,68,44,52,46,84,89,50,38,66,64,52,51,54,52,43,58,76,68,39,46,50,59,57,50,29,54,52,67,74,44,93,74,54,72,71,42,50,53,46,51,54,47,43,51,36,52,49,33,32,48,52,25,50,32,26,68,36,74,58,44,78,86,41,66,70,56,36,50,48,54,52,48,55,52,61,61,48,71,66,78,79,79,81,53,74,38,43,66,55,17,32,96,43,85,55,60,50,69,71,39,45,80,37,6,40,43,28,53,52,41,50,40,48,45,38,71,73,39,49,68,59,43,26,50,54,46,52,56,33,68,76,39,60,81,59,57,32,72,39,52,46,51,47,43,44,51,46,46,46,54,53,31,62,75,61,38,20,86,73,44,52,65,88,74,90,68,60,55,45,61,63,60,40,44,62,59,52,49,44,50,50,43,52,27,45,56,49,51,36,58,77,64,68,38,40,60,88,41,47,68,59,47,51,52,52,46,50,49,48,50,53,63,49,48,66,57,38,68,74,56,47,74,66,55,35,46,42,51,54,69,66,60,54,68,67,62,53,50,54,48,46,50,51,51,47,60,57,65,75,59,42,75,79,34,67,70,46,43,52,48,47,52,49,50,48,50,52,49,48,48,48,50,48,51,49,48,49,46,45,28,73,64,25,50,66,43,71,74,78,78,67,89,90,64,91,75,72,78,82,86,67,73,56,54,48,72,47,64,116